Protein AF-A0A3N5QDT9-F1 (afdb_monomer_lite)

Radius of gyration: 32.4 Å; chains: 1; bounding box: 95×77×103 Å

pLDDT: mean 80.14, std 14.9, range [39.56, 98.56]

Secondary structure (DSSP, 8-state):
--------HHHHHHHHHHHHHHHHHHHHT-HHHHHHHHHHHHHHHHHHHHHHHHHHTSGGGHHHHHHHHHHHHHHS--PPPPTTEEEEEE-HHHHHHH-SSSPPHHHHHHHHHHHHHTTBSEEEE-S---S-TTHHHHHHHHHHHHS---S---TTHHHHHHHHHHHHHHHHHHHHHHHHHHHHHHHHS-EEEEEEEE--SS---PPPPHHHHTTPPP------HHHHTS-TTTSPPPPEEESEE-PPPHHHHTTSSEEEEEPPSS--TTS-EESEEEETTEEEEBHHHHHHHHHTT--GGG-EE-TTS-EEETTEEE---TT-EEBPPPP--BTTB-SSEEEEHHHHHHT-S-GGGTBTSEEEEEE-STTTSPPEE-TTS-EE-HHHHHHHHHHHHHHT-SBEE-THHHHHHHHHHHHHHHIIIIIGGGS-HHHHHHHHHHHHHHHHHHHHHHHHTTEE---S--

Foldseek 3Di:
DDDDDDPDPPVVVVVVVVVVVVVVVCCCPPPVNVVVCVVCVLVVVLVVLVVVLVVLQDPVVCVVLVVLLLVLLVPADADFFDLLEAEAAQAPVVCVPQHHPPDQLVLVLLLLVLLLVLAFLAEEEEDQQLDLPCPVLVVVVVVVVVPPPPPDDDDVCPVVVVVVVVSVVVSVVSVVSLLSNLQSQLVSLRYEYEKEFAADPDQDPDDDDPLQQQQFADAPPPPPPVLVPDDPSSRDDAAAEGSDISDHDPSNSVSHNYYAYQFYPPPPLSPFTAQWYDYPPGIGGHSLNGNLCSLVVNRSHNWYADCQAWIDTPPDTQADGNNRGWNFSDNCDDPNRGSHHYHHSVCSSVVVDDSVSRHSHHYYYYYDYCVGAPFHQDSNRDTGGSSSVSSRSNSCRVVVQTAHEGSVLVVVLVVLSVVVSCCSSPVLVVDDVVVSVVVVVVSQVVQSVVQSVSSNVRYGRSNSGD

Structure (mmCIF, N/CA/C/O backbone):
data_AF-A0A3N5QDT9-F1
#
_entry.id   AF-A0A3N5QDT9-F1
#
loop_
_atom_site.group_PDB
_atom_site.id
_atom_site.type_symbol
_atom_site.label_atom_id
_atom_site.label_alt_id
_atom_site.label_comp_id
_atom_site.label_asym_id
_atom_site.label_entity_id
_atom_site.label_seq_id
_atom_site.pdbx_PDB_ins_code
_atom_site.Cartn_x
_atom_site.Cartn_y
_atom_site.Cartn_z
_atom_site.occupancy
_atom_site.B_iso_or_equiv
_atom_site.auth_seq_id
_atom_site.auth_comp_id
_atom_site.auth_asym_id
_atom_site.auth_atom_id
_atom_site.pdbx_PDB_model_num
ATOM 1 N N . MET A 1 1 ? 68.430 57.224 -7.319 1.00 41.03 1 MET A N 1
ATOM 2 C CA . MET A 1 1 ? 67.497 56.110 -7.602 1.00 41.03 1 MET A CA 1
ATOM 3 C C . MET A 1 1 ? 67.404 55.931 -9.114 1.00 41.03 1 MET A C 1
ATOM 5 O O . MET A 1 1 ? 66.960 56.851 -9.783 1.00 41.03 1 MET A O 1
ATOM 9 N N . LYS A 1 2 ? 67.907 54.819 -9.665 1.00 39.56 2 LYS A N 1
ATOM 10 C CA . LYS A 1 2 ? 67.793 54.462 -11.095 1.00 39.56 2 LYS A CA 1
ATOM 11 C C . LYS A 1 2 ? 66.729 53.364 -11.239 1.00 39.56 2 LYS A C 1
ATOM 13 O O . LYS A 1 2 ? 66.784 52.434 -10.433 1.00 39.56 2 LYS A O 1
ATOM 18 N N . PRO A 1 3 ? 65.811 53.414 -12.220 1.00 49.09 3 PRO A N 1
ATOM 19 C CA . PRO A 1 3 ? 64.902 52.309 -12.462 1.00 49.09 3 PRO A CA 1
ATOM 20 C C . PRO A 1 3 ? 65.562 51.229 -13.329 1.00 49.09 3 PRO A C 1
ATOM 22 O O . PRO A 1 3 ? 66.359 51.494 -14.230 1.00 49.09 3 PRO A O 1
ATOM 25 N N . ILE A 1 4 ? 65.203 49.999 -12.981 1.00 50.56 4 ILE A N 1
ATOM 26 C CA . ILE A 1 4 ? 65.552 48.713 -13.579 1.00 50.56 4 ILE A CA 1
ATOM 27 C C . ILE A 1 4 ? 64.491 48.379 -14.646 1.00 50.56 4 ILE A C 1
ATOM 29 O O . ILE A 1 4 ? 63.339 48.777 -14.498 1.00 50.56 4 ILE A O 1
ATOM 33 N N . VAL A 1 5 ? 64.875 47.621 -15.680 1.00 50.50 5 VAL A N 1
ATOM 34 C CA . VAL A 1 5 ? 64.197 46.415 -16.225 1.00 50.50 5 VAL A CA 1
ATOM 35 C C . VAL A 1 5 ? 64.446 46.289 -17.734 1.00 50.50 5 VAL A C 1
ATOM 37 O O . VAL A 1 5 ? 64.038 47.107 -18.552 1.00 50.50 5 VAL A O 1
ATOM 40 N N . SER A 1 6 ? 65.126 45.199 -18.091 1.00 53.81 6 SER A N 1
ATOM 41 C CA . SER A 1 6 ? 65.454 44.782 -19.451 1.00 53.81 6 SER A CA 1
ATOM 42 C C . SER A 1 6 ? 64.278 44.099 -20.164 1.00 53.81 6 SER A C 1
ATOM 44 O O . SER A 1 6 ? 63.728 43.120 -19.660 1.00 53.81 6 SER A O 1
ATOM 46 N N . LEU A 1 7 ? 63.985 44.514 -21.398 1.00 52.25 7 LEU A N 1
ATOM 47 C CA . LEU A 1 7 ? 63.064 43.853 -22.336 1.00 52.25 7 LEU A CA 1
ATOM 48 C C . LEU A 1 7 ? 63.774 42.756 -23.163 1.00 52.25 7 LEU A C 1
ATOM 50 O O . LEU A 1 7 ? 63.849 42.835 -24.385 1.00 52.25 7 LEU A O 1
ATOM 54 N N . LYS A 1 8 ? 64.309 41.713 -22.512 1.00 57.44 8 LYS A N 1
ATOM 55 C CA . LYS A 1 8 ? 64.808 40.491 -23.189 1.00 57.44 8 LYS A CA 1
ATOM 56 C C . LYS A 1 8 ? 63.977 39.189 -23.043 1.00 57.44 8 LYS A C 1
ATOM 58 O O . LYS A 1 8 ? 64.272 38.269 -23.804 1.00 57.44 8 LYS A O 1
ATOM 63 N N . PRO A 1 9 ? 62.927 39.047 -22.201 1.00 53.78 9 PRO A N 1
ATOM 64 C CA . PRO A 1 9 ? 62.242 37.751 -22.067 1.00 53.78 9 PRO A CA 1
ATOM 65 C C . PRO A 1 9 ? 61.208 37.437 -23.173 1.00 53.78 9 PRO A C 1
ATOM 67 O O . PRO A 1 9 ? 60.949 36.266 -23.441 1.00 53.78 9 PRO A O 1
ATOM 70 N N . MET A 1 10 ? 60.646 38.431 -23.881 1.00 51.25 10 MET A N 1
ATOM 71 C CA . MET A 1 10 ? 59.562 38.176 -24.855 1.00 51.25 10 MET A CA 1
ATOM 72 C C . MET A 1 10 ? 60.004 37.475 -26.152 1.00 51.25 10 MET A C 1
ATOM 74 O O . MET A 1 10 ? 59.246 36.678 -26.702 1.00 51.25 10 MET A O 1
ATOM 78 N N . GLN A 1 11 ? 61.213 37.732 -26.663 1.00 56.31 11 GLN A N 1
ATOM 79 C CA . GLN A 1 11 ? 61.672 37.104 -27.914 1.00 56.31 11 GLN A CA 1
ATOM 80 C C . GLN A 1 11 ? 62.045 35.626 -27.733 1.00 56.31 11 GLN A C 1
ATOM 82 O O . GLN A 1 11 ? 61.845 34.827 -28.649 1.00 56.31 11 GLN A O 1
ATOM 87 N N . TYR A 1 12 ? 62.531 35.245 -26.547 1.00 54.47 12 TYR A N 1
ATOM 88 C CA . TYR A 1 12 ? 62.884 33.858 -26.243 1.00 54.47 12 TYR A CA 1
ATOM 89 C C . TYR A 1 12 ? 61.631 32.980 -26.112 1.00 54.47 12 TYR A C 1
ATOM 91 O O . TYR A 1 12 ? 61.570 31.914 -26.719 1.00 54.47 12 TYR A O 1
ATOM 99 N N . ILE A 1 13 ? 60.589 33.486 -25.437 1.00 55.81 13 ILE A N 1
ATOM 100 C CA . ILE A 1 13 ? 59.290 32.808 -25.270 1.00 55.81 13 ILE A CA 1
ATOM 101 C C . ILE A 1 13 ? 58.576 32.610 -26.619 1.00 55.81 13 ILE A C 1
ATOM 103 O O . ILE A 1 13 ? 57.996 31.557 -26.876 1.00 55.81 13 ILE A O 1
ATOM 107 N N . ARG A 1 14 ? 58.653 33.587 -27.533 1.00 55.41 14 ARG A N 1
ATOM 108 C CA . ARG A 1 14 ? 58.029 33.479 -28.865 1.00 55.41 14 ARG A CA 1
ATOM 109 C C . ARG A 1 14 ? 58.725 32.439 -29.751 1.00 55.41 14 ARG A C 1
ATOM 111 O O . ARG A 1 14 ? 58.061 31.716 -30.493 1.00 55.41 14 ARG A O 1
ATOM 118 N N . LYS A 1 15 ? 60.056 32.339 -29.653 1.00 60.47 15 LYS A N 1
ATOM 119 C CA . LYS A 1 15 ? 60.853 31.363 -30.406 1.00 60.47 15 LYS A CA 1
ATOM 120 C C . LYS A 1 15 ? 60.615 29.944 -29.886 1.00 60.47 15 LYS A C 1
ATOM 122 O O . LYS A 1 15 ? 60.356 29.062 -30.699 1.00 60.47 15 LYS A O 1
ATOM 127 N N . THR A 1 16 ? 60.589 29.738 -28.565 1.00 58.81 16 THR A N 1
ATOM 128 C CA . THR A 1 16 ? 60.272 28.430 -27.962 1.00 58.81 16 THR A CA 1
ATOM 129 C C . THR A 1 16 ? 58.838 27.985 -28.255 1.00 58.81 16 THR A C 1
ATOM 131 O O . THR A 1 16 ? 58.652 26.840 -28.655 1.00 58.81 16 THR A O 1
ATOM 134 N N . LEU A 1 17 ? 57.844 28.880 -28.192 1.00 54.03 17 LEU A N 1
ATOM 135 C CA . LEU A 1 17 ? 56.461 28.576 -28.599 1.00 54.03 17 LEU A CA 1
ATOM 136 C C . LEU A 1 17 ? 56.352 28.169 -30.080 1.00 54.03 17 LEU A C 1
ATOM 138 O O . LEU A 1 17 ? 55.598 27.254 -30.402 1.00 54.03 17 LEU A O 1
ATOM 142 N N . SER A 1 18 ? 57.132 28.782 -30.981 1.00 63.50 18 SER A N 1
ATOM 143 C CA . SER A 1 18 ? 57.142 28.404 -32.406 1.00 63.50 18 SER A CA 1
ATOM 144 C C . SER A 1 18 ? 57.817 27.049 -32.668 1.00 63.50 18 SER A C 1
ATOM 146 O O . SER A 1 18 ? 57.353 26.263 -33.499 1.00 63.50 18 SER A O 1
ATOM 148 N N . THR A 1 19 ? 58.878 26.725 -31.923 1.00 63.12 19 THR A N 1
ATOM 149 C CA . THR A 1 19 ? 59.580 25.439 -32.035 1.00 63.12 19 THR A CA 1
ATOM 150 C C . THR A 1 19 ? 58.737 24.305 -31.455 1.00 63.12 19 THR A C 1
ATOM 152 O O . THR A 1 19 ? 58.627 23.248 -32.070 1.00 63.12 19 THR A O 1
ATOM 155 N N . ILE A 1 20 ? 58.062 24.544 -30.327 1.00 58.88 20 ILE A N 1
ATOM 156 C CA . ILE A 1 20 ? 57.112 23.596 -29.732 1.00 58.88 20 ILE A CA 1
ATOM 157 C C . ILE A 1 20 ? 55.917 23.401 -30.675 1.00 58.88 20 ILE A C 1
ATOM 159 O O . ILE A 1 20 ? 55.584 22.268 -31.007 1.00 58.88 20 ILE A O 1
ATOM 163 N N . GLY A 1 21 ? 55.332 24.481 -31.203 1.00 60.94 21 GLY A N 1
ATOM 164 C CA . GLY A 1 21 ? 54.225 24.401 -32.160 1.00 60.94 21 GLY A CA 1
ATOM 165 C C . GLY A 1 21 ? 54.581 23.633 -33.438 1.00 60.94 21 GLY A C 1
ATOM 166 O O . GLY A 1 21 ? 53.824 22.767 -33.868 1.00 60.94 21 GLY A O 1
ATOM 167 N N . SER A 1 22 ? 55.758 23.880 -34.022 1.00 63.41 22 SER A N 1
ATOM 168 C CA . SER A 1 22 ? 56.209 23.170 -35.232 1.00 63.41 22 SER A CA 1
ATOM 169 C C . SER A 1 22 ? 56.563 21.700 -34.982 1.00 63.41 22 SER A C 1
ATOM 171 O O . SER A 1 22 ? 56.309 20.863 -35.851 1.00 63.41 22 SER A O 1
ATOM 173 N N . PHE A 1 23 ? 57.081 21.362 -33.797 1.00 68.06 23 PHE A N 1
ATOM 174 C CA . PHE A 1 23 ? 57.289 19.977 -33.376 1.00 68.06 23 PHE A CA 1
ATOM 175 C C . PHE A 1 23 ? 55.958 19.236 -33.225 1.00 68.06 23 PHE A C 1
ATOM 177 O O . PHE A 1 23 ? 55.805 18.151 -33.778 1.00 68.06 23 PHE A O 1
ATOM 184 N N . PHE A 1 24 ? 54.969 19.848 -32.569 1.00 58.03 24 PHE A N 1
ATOM 185 C CA . PHE A 1 24 ? 53.625 19.279 -32.440 1.00 58.03 24 PHE A CA 1
ATOM 186 C C . PHE A 1 24 ? 52.962 19.073 -33.805 1.00 58.03 24 PHE A C 1
ATOM 188 O O . PHE A 1 24 ? 52.454 17.989 -34.081 1.00 58.03 24 PHE A O 1
ATOM 195 N N . ILE A 1 25 ? 53.034 20.060 -34.700 1.00 64.38 25 ILE A N 1
ATOM 196 C CA . ILE A 1 25 ? 52.486 19.941 -36.058 1.00 64.38 25 ILE A CA 1
ATOM 197 C C . ILE A 1 25 ? 53.178 18.798 -36.818 1.00 64.38 25 ILE A C 1
ATOM 199 O O . ILE A 1 25 ? 52.497 17.943 -37.377 1.00 64.38 25 ILE A O 1
ATOM 203 N N . ARG A 1 26 ? 54.516 18.709 -36.792 1.00 64.56 26 ARG A N 1
ATOM 204 C CA . ARG A 1 26 ? 55.254 17.614 -37.454 1.00 64.56 26 ARG A CA 1
ATOM 205 C C . ARG A 1 26 ? 54.992 16.244 -36.831 1.00 64.56 26 ARG A C 1
ATOM 207 O O . ARG A 1 26 ? 54.966 15.259 -37.560 1.00 64.56 26 ARG A O 1
ATOM 214 N N . PHE A 1 27 ? 54.788 16.173 -35.519 1.00 68.19 27 PHE A N 1
ATOM 215 C CA . PHE A 1 27 ? 54.481 14.933 -34.813 1.00 68.19 27 PHE A CA 1
ATOM 216 C C . PHE A 1 27 ? 53.081 14.413 -35.174 1.00 68.19 27 PHE A C 1
ATOM 218 O O . PHE A 1 27 ? 52.937 13.248 -35.535 1.00 68.19 27 PHE A O 1
ATOM 225 N N . PHE A 1 28 ? 52.065 15.285 -35.178 1.00 60.19 28 PHE A N 1
ATOM 226 C CA . PHE A 1 28 ? 50.686 14.919 -35.527 1.00 60.19 28 PHE A CA 1
ATOM 227 C C . PHE A 1 28 ? 50.471 14.664 -37.030 1.00 60.19 28 PHE A C 1
ATOM 229 O O . PHE A 1 28 ? 49.589 13.886 -37.392 1.00 60.19 28 PHE A O 1
ATOM 236 N N . LEU A 1 29 ? 51.280 15.273 -37.906 1.00 69.06 29 LEU A N 1
ATOM 237 C CA . LEU A 1 29 ? 51.284 15.009 -39.354 1.00 69.06 29 LEU A CA 1
ATOM 238 C C . LEU A 1 29 ? 52.255 13.896 -39.780 1.00 69.06 29 LEU A C 1
ATOM 240 O O . LEU A 1 29 ? 52.342 13.600 -40.972 1.00 69.06 29 LEU A O 1
ATOM 244 N N . ASN A 1 30 ? 52.970 13.258 -38.845 1.00 76.94 30 ASN A N 1
ATOM 245 C CA . ASN A 1 30 ? 53.847 12.140 -39.176 1.00 76.94 30 ASN A CA 1
ATOM 246 C C . ASN A 1 30 ? 52.999 10.969 -39.731 1.00 76.94 30 ASN A C 1
ATOM 248 O O . ASN A 1 30 ? 52.078 10.506 -39.049 1.00 76.94 30 ASN A O 1
ATOM 252 N N . PRO A 1 31 ? 53.277 10.467 -40.950 1.00 74.56 31 PRO A N 1
ATOM 253 C CA . PRO A 1 31 ? 52.509 9.384 -41.563 1.00 74.56 31 PRO A CA 1
ATOM 254 C C . PRO A 1 31 ? 52.502 8.094 -40.731 1.00 74.56 31 PRO A C 1
ATOM 256 O O . PRO A 1 31 ? 51.496 7.381 -40.742 1.00 74.56 31 PRO A O 1
ATOM 259 N N . ASP A 1 32 ? 53.557 7.817 -39.961 1.00 78.12 32 ASP A N 1
ATOM 260 C CA . ASP A 1 32 ? 53.597 6.661 -39.059 1.00 78.12 32 ASP A CA 1
ATOM 261 C C . ASP A 1 32 ? 52.727 6.874 -37.819 1.00 78.12 32 ASP A C 1
ATOM 263 O O . ASP A 1 32 ? 51.995 5.965 -37.422 1.00 78.12 32 ASP A O 1
ATOM 267 N N . PHE A 1 33 ? 52.703 8.094 -37.270 1.00 74.50 33 PHE A N 1
ATOM 268 C CA . PHE A 1 33 ? 51.772 8.459 -36.201 1.00 74.50 33 PHE A CA 1
ATOM 269 C C . PHE A 1 33 ? 50.322 8.353 -36.681 1.00 74.50 33 PHE A C 1
ATOM 271 O O . PHE A 1 33 ? 49.516 7.712 -36.021 1.00 74.50 33 PHE A O 1
ATOM 278 N N . LEU A 1 34 ? 49.986 8.879 -37.863 1.00 71.56 34 LEU A N 1
ATOM 279 C CA . LEU A 1 34 ? 48.641 8.767 -38.444 1.00 71.56 34 LEU A CA 1
ATOM 280 C C . LEU A 1 34 ? 48.245 7.311 -38.739 1.00 71.56 34 LEU A C 1
ATOM 282 O O . LEU A 1 34 ? 47.077 6.947 -38.584 1.00 71.56 34 LEU A O 1
ATOM 286 N N . ARG A 1 35 ? 49.197 6.461 -39.144 1.00 75.12 35 ARG A N 1
ATOM 287 C CA . ARG A 1 35 ? 48.974 5.026 -39.381 1.00 75.12 35 ARG A CA 1
ATOM 288 C C . ARG A 1 35 ? 48.728 4.267 -38.073 1.00 75.12 35 ARG A C 1
ATOM 290 O O . ARG A 1 35 ? 47.806 3.453 -38.023 1.00 75.12 35 ARG A O 1
ATOM 297 N N . ILE A 1 36 ? 49.505 4.541 -37.025 1.00 75.00 36 ILE A N 1
ATOM 298 C CA . ILE A 1 36 ? 49.312 3.968 -35.683 1.00 75.00 36 ILE A CA 1
ATOM 299 C C . ILE A 1 36 ? 48.012 4.498 -35.071 1.00 75.00 36 ILE A C 1
ATOM 301 O O . ILE A 1 36 ? 47.190 3.715 -34.607 1.00 75.00 36 ILE A O 1
ATOM 305 N N . PHE A 1 37 ? 47.759 5.802 -35.160 1.00 69.50 37 PHE A N 1
ATOM 306 C CA . PHE A 1 37 ? 46.548 6.443 -34.659 1.00 69.50 37 PHE A CA 1
ATOM 307 C C . PHE A 1 37 ? 45.294 5.863 -35.316 1.00 69.50 37 PHE A C 1
ATOM 309 O O . PHE A 1 37 ? 44.371 5.486 -34.609 1.00 69.50 37 PHE A O 1
ATOM 316 N N . LYS A 1 38 ? 45.273 5.655 -36.642 1.00 70.94 38 LYS A N 1
ATOM 317 C CA . LYS A 1 38 ? 44.157 4.964 -37.322 1.00 70.94 38 LYS A CA 1
ATOM 318 C C . LYS A 1 38 ? 43.954 3.516 -36.856 1.00 70.94 38 LYS A C 1
ATOM 320 O O . LYS A 1 38 ? 42.822 3.044 -36.883 1.00 70.94 38 LYS A O 1
ATOM 325 N N . LYS A 1 39 ? 45.013 2.819 -36.425 1.00 74.81 39 LYS A N 1
ATOM 326 C CA . LYS A 1 39 ? 44.917 1.468 -35.843 1.00 74.81 39 LYS A CA 1
ATOM 327 C C . LYS A 1 39 ? 44.429 1.480 -34.389 1.00 74.81 39 LYS A C 1
ATOM 329 O O . LYS A 1 39 ? 43.734 0.552 -33.999 1.00 74.81 39 LYS A O 1
ATOM 334 N N . VAL A 1 40 ? 44.773 2.506 -33.606 1.00 74.75 40 VAL A N 1
ATOM 335 C CA . VAL A 1 40 ? 44.460 2.616 -32.164 1.00 74.75 40 VAL A CA 1
ATOM 336 C C . VAL A 1 40 ? 43.115 3.309 -31.900 1.00 74.75 40 VAL A C 1
ATOM 338 O O . VAL A 1 40 ? 42.421 2.965 -30.948 1.00 74.75 40 VAL A O 1
ATOM 341 N N . LEU A 1 41 ? 42.691 4.231 -32.767 1.00 74.75 41 LEU A N 1
ATOM 342 C CA . LEU A 1 41 ? 41.428 4.971 -32.671 1.00 74.75 41 LEU A CA 1
ATOM 343 C C . LEU A 1 41 ? 40.176 4.088 -32.468 1.00 74.75 41 LEU A C 1
ATOM 345 O O . LEU A 1 41 ? 39.371 4.437 -31.605 1.00 74.75 41 LEU A O 1
ATOM 349 N N . PRO A 1 42 ? 39.986 2.949 -33.170 1.00 72.81 42 PRO A N 1
ATOM 350 C CA . PRO A 1 42 ? 38.845 2.070 -32.901 1.00 72.81 42 PRO A CA 1
ATOM 351 C C . PRO A 1 42 ? 38.900 1.413 -31.513 1.00 72.81 42 PRO A C 1
ATOM 353 O O . PRO A 1 42 ? 37.852 1.218 -30.908 1.00 72.81 42 PRO A O 1
ATOM 356 N N . TRP A 1 43 ? 40.090 1.138 -30.966 1.00 75.31 43 TRP A N 1
ATOM 357 C CA . TRP A 1 43 ? 40.245 0.602 -29.606 1.00 75.31 43 TRP A CA 1
ATOM 358 C C . TRP A 1 43 ? 39.948 1.649 -28.531 1.00 75.31 43 TRP A C 1
ATOM 360 O O . TRP A 1 43 ? 39.339 1.326 -27.516 1.00 75.31 43 TRP A O 1
ATOM 370 N N . ILE A 1 44 ? 40.309 2.913 -28.772 1.00 73.06 44 ILE A N 1
ATOM 371 C CA . ILE A 1 44 ? 39.908 4.034 -27.908 1.00 73.06 44 ILE A CA 1
ATOM 372 C C . ILE A 1 44 ? 38.384 4.207 -27.957 1.00 73.06 44 ILE A C 1
ATOM 374 O O . ILE A 1 44 ? 37.752 4.336 -26.914 1.00 73.06 44 ILE A O 1
ATOM 378 N N . GLY A 1 45 ? 37.782 4.147 -29.150 1.00 70.94 45 GLY A N 1
ATOM 379 C CA . GLY A 1 45 ? 36.326 4.177 -29.313 1.00 70.94 45 GLY A CA 1
ATOM 380 C C . GLY A 1 45 ? 35.630 3.026 -28.584 1.00 70.94 45 GLY A C 1
ATOM 381 O O . GLY A 1 45 ? 34.647 3.256 -27.886 1.00 70.94 45 GLY A O 1
ATOM 382 N N . PHE A 1 46 ? 36.179 1.811 -28.673 1.00 74.62 46 PHE A N 1
ATOM 383 C CA . PHE A 1 46 ? 35.710 0.650 -27.917 1.00 74.62 46 PHE A CA 1
ATOM 384 C C . PHE A 1 46 ? 35.798 0.883 -26.408 1.00 74.62 46 PHE A C 1
ATOM 386 O O . PHE A 1 46 ? 34.809 0.684 -25.715 1.00 74.62 46 PHE A O 1
ATOM 393 N N . ALA A 1 47 ? 36.940 1.351 -25.899 1.00 72.94 47 ALA A N 1
ATOM 394 C CA . ALA A 1 47 ? 37.116 1.615 -24.473 1.00 72.94 47 ALA A CA 1
ATOM 395 C C . ALA A 1 47 ? 36.130 2.679 -23.964 1.00 72.94 47 ALA A C 1
ATOM 397 O O . ALA A 1 47 ? 35.532 2.502 -22.907 1.00 72.94 47 ALA A O 1
ATOM 398 N N . VAL A 1 48 ? 35.896 3.747 -24.733 1.00 74.62 48 VAL A N 1
ATOM 399 C CA . VAL A 1 48 ? 34.918 4.792 -24.386 1.00 74.62 48 VAL A CA 1
ATOM 400 C C . VAL A 1 48 ? 33.486 4.255 -24.418 1.00 74.62 48 VAL A C 1
ATOM 402 O O . VAL A 1 48 ? 32.731 4.512 -23.485 1.00 74.62 48 VAL A O 1
ATOM 405 N N . LEU A 1 49 ? 33.110 3.482 -25.442 1.00 74.38 49 LEU A N 1
ATOM 406 C CA . LEU A 1 49 ? 31.789 2.846 -25.522 1.00 74.38 49 LEU A CA 1
ATOM 407 C C . LEU A 1 49 ? 31.580 1.819 -24.410 1.00 74.38 49 LEU A C 1
ATOM 409 O O . LEU A 1 49 ? 30.480 1.715 -23.884 1.00 74.38 49 LEU A O 1
ATOM 413 N N . PHE A 1 50 ? 32.625 1.092 -24.027 1.00 72.94 50 PHE A N 1
ATOM 414 C CA . PHE A 1 50 ? 32.589 0.123 -22.940 1.00 72.94 50 PHE A CA 1
ATOM 415 C C . PHE A 1 50 ? 32.451 0.808 -21.576 1.00 72.94 50 PHE A C 1
ATOM 417 O O . PHE A 1 50 ? 31.638 0.392 -20.757 1.00 72.94 50 PHE A O 1
ATOM 424 N N . VAL A 1 51 ? 33.167 1.913 -21.352 1.00 74.94 51 VAL A N 1
ATOM 425 C CA . VAL A 1 51 ? 32.973 2.753 -20.161 1.00 74.94 51 VAL A CA 1
ATOM 426 C C . VAL A 1 51 ? 31.566 3.350 -20.150 1.00 74.94 51 VAL A C 1
ATOM 428 O O . VAL A 1 51 ? 30.906 3.299 -19.121 1.00 74.94 51 VAL A O 1
ATOM 431 N N . PHE A 1 52 ? 31.065 3.857 -21.280 1.00 69.06 52 PHE A N 1
ATOM 432 C CA . PHE A 1 52 ? 29.695 4.370 -21.375 1.00 69.06 52 PHE A CA 1
ATOM 433 C C . PHE A 1 52 ? 28.653 3.272 -21.137 1.00 69.06 52 PHE A C 1
ATOM 435 O O . PHE A 1 52 ? 27.671 3.515 -20.450 1.00 69.06 52 PHE A O 1
ATOM 442 N N . PHE A 1 53 ? 28.893 2.057 -21.632 1.00 71.06 53 PHE A N 1
ATOM 443 C CA . PHE A 1 53 ? 28.070 0.882 -21.359 1.00 71.06 53 PHE A CA 1
ATOM 444 C C . PHE A 1 53 ? 28.031 0.584 -19.860 1.00 71.06 53 PHE A C 1
ATOM 446 O O . PHE A 1 53 ? 26.946 0.487 -19.309 1.00 71.06 53 PHE A O 1
ATOM 453 N N . ILE A 1 54 ? 29.179 0.551 -19.172 1.00 69.56 54 ILE A N 1
ATOM 454 C CA . ILE A 1 54 ? 29.242 0.380 -17.708 1.00 69.56 54 ILE A CA 1
ATOM 455 C C . ILE A 1 54 ? 28.515 1.520 -16.978 1.00 69.56 54 ILE A C 1
ATOM 457 O O . ILE A 1 54 ? 27.797 1.282 -16.008 1.00 69.56 54 ILE A O 1
ATOM 461 N N . LEU A 1 55 ? 28.685 2.761 -17.441 1.00 68.44 55 LEU A N 1
ATOM 462 C CA . LEU A 1 55 ? 28.014 3.929 -16.873 1.00 68.44 55 LEU A CA 1
ATOM 463 C C . LEU A 1 55 ? 26.503 3.926 -17.138 1.00 68.44 55 LEU A C 1
ATOM 465 O O . LEU A 1 55 ? 25.773 4.509 -16.344 1.00 68.44 55 LEU A O 1
ATOM 469 N N . ALA A 1 56 ? 26.028 3.278 -18.203 1.00 63.53 56 ALA A N 1
ATOM 470 C CA . ALA A 1 56 ? 24.608 3.160 -18.520 1.00 63.53 56 ALA A CA 1
ATOM 471 C C . ALA A 1 56 ? 23.851 2.311 -17.483 1.00 63.53 56 ALA A C 1
ATOM 473 O O . ALA A 1 56 ? 22.704 2.618 -17.196 1.00 63.53 56 ALA A O 1
ATOM 474 N N . PHE A 1 57 ? 24.513 1.340 -16.839 1.00 62.59 57 PHE A N 1
ATOM 475 C CA . PHE A 1 57 ? 23.955 0.576 -15.705 1.00 62.59 57 PHE A CA 1
ATOM 476 C C . PHE A 1 57 ? 23.911 1.368 -14.387 1.00 62.59 57 PHE A C 1
ATOM 478 O O . PHE A 1 57 ? 23.528 0.838 -13.344 1.00 62.59 57 PHE A O 1
ATOM 485 N N . GLN A 1 58 ? 24.350 2.628 -14.380 1.00 68.31 58 GLN A N 1
ATOM 486 C CA . GLN A 1 58 ? 24.274 3.466 -13.189 1.00 68.31 58 GLN A CA 1
ATOM 487 C C . GLN A 1 58 ? 22.884 4.111 -13.082 1.00 68.31 58 GLN A C 1
ATOM 489 O O . GLN A 1 58 ? 22.309 4.578 -14.065 1.00 68.31 58 GLN A O 1
ATOM 494 N N . LYS A 1 59 ? 22.398 4.252 -11.840 1.00 62.88 59 LYS A N 1
ATOM 495 C CA . LYS A 1 59 ? 21.121 4.902 -11.473 1.00 62.88 59 LYS A CA 1
ATOM 496 C C . LYS A 1 59 ? 20.739 6.178 -12.259 1.00 62.88 59 LYS A C 1
ATOM 498 O O . LYS A 1 59 ? 19.554 6.322 -12.551 1.00 62.88 59 LYS A O 1
ATOM 503 N N . PRO A 1 60 ? 21.648 7.108 -12.632 1.00 63.38 60 PRO A N 1
ATOM 504 C CA . PRO A 1 60 ? 21.293 8.299 -13.409 1.00 63.38 60 PRO A CA 1
ATOM 505 C C . PRO A 1 60 ? 20.751 8.061 -14.823 1.00 63.38 60 PRO A C 1
ATOM 507 O O . PRO A 1 60 ? 20.428 9.052 -15.461 1.00 63.38 60 PRO A O 1
ATOM 510 N N . TRP A 1 61 ? 20.634 6.835 -15.339 1.00 66.56 61 TRP A N 1
ATOM 511 C CA . TRP A 1 61 ? 19.948 6.574 -16.619 1.00 66.56 61 TRP A CA 1
ATOM 512 C C . TRP A 1 61 ? 18.509 6.069 -16.451 1.00 66.56 61 TRP A C 1
ATOM 514 O O . TRP A 1 61 ? 17.700 6.222 -17.364 1.00 66.56 61 TRP A O 1
ATOM 524 N N . GLN A 1 62 ? 18.139 5.606 -15.250 1.00 69.31 62 GLN A N 1
ATOM 525 C CA . GLN A 1 62 ? 16.792 5.103 -14.935 1.00 69.31 62 GLN A CA 1
ATOM 526 C C . GLN A 1 62 ? 15.687 6.156 -15.105 1.00 69.31 62 GLN A C 1
ATOM 528 O O . GLN A 1 62 ? 14.521 5.817 -15.266 1.00 69.31 62 GLN A O 1
ATOM 533 N N . TRP A 1 63 ? 16.017 7.451 -15.117 1.00 74.69 63 TRP A N 1
ATOM 534 C CA . TRP A 1 63 ? 15.012 8.487 -15.374 1.00 74.69 63 TRP A CA 1
ATOM 535 C C . TRP A 1 63 ? 14.410 8.403 -16.782 1.00 74.69 63 TRP A C 1
ATOM 537 O O . TRP A 1 63 ? 13.275 8.839 -16.961 1.00 74.69 63 TRP A O 1
ATOM 547 N N . ILE A 1 64 ? 15.135 7.859 -17.769 1.00 77.94 64 ILE A N 1
ATOM 548 C CA . ILE A 1 64 ? 14.610 7.677 -19.131 1.00 77.94 64 ILE A CA 1
ATOM 549 C C . ILE A 1 64 ? 13.512 6.612 -19.114 1.00 77.94 64 ILE A C 1
ATOM 551 O O . ILE A 1 64 ? 12.432 6.844 -19.653 1.00 77.94 64 ILE A O 1
ATOM 555 N N . GLU A 1 65 ? 13.747 5.510 -18.402 1.00 79.19 65 GLU A N 1
ATOM 556 C CA . GLU A 1 65 ? 12.746 4.467 -18.145 1.00 79.19 65 GLU A CA 1
ATOM 557 C C . GLU A 1 65 ? 11.530 5.018 -17.412 1.00 79.19 65 GLU A C 1
ATOM 559 O O . GLU A 1 65 ? 10.386 4.762 -17.779 1.00 79.19 65 GLU A O 1
ATOM 564 N N . TYR A 1 66 ? 11.755 5.876 -16.417 1.00 77.19 66 TYR A N 1
ATOM 565 C CA . TYR A 1 66 ? 10.661 6.532 -15.705 1.00 77.19 66 TYR A CA 1
ATOM 566 C C . TYR A 1 66 ? 9.834 7.442 -16.613 1.00 77.19 66 TYR A C 1
ATOM 568 O O . TYR A 1 66 ? 8.618 7.528 -16.440 1.00 77.19 66 TYR A O 1
ATOM 576 N N . LYS A 1 67 ? 10.454 8.086 -17.609 1.00 80.81 67 LYS A N 1
ATOM 577 C CA . LYS A 1 67 ? 9.729 8.850 -18.633 1.00 80.81 67 LYS A CA 1
ATOM 578 C C . LYS A 1 67 ? 8.962 7.949 -19.599 1.00 80.81 67 LYS A C 1
ATOM 580 O O . LYS A 1 67 ? 7.842 8.313 -19.963 1.00 80.81 67 LYS A O 1
ATOM 585 N N . GLY A 1 68 ? 9.508 6.787 -19.958 1.00 81.19 68 GLY A N 1
ATOM 586 C CA . GLY A 1 68 ? 8.796 5.738 -20.697 1.00 81.19 68 GLY A CA 1
ATOM 587 C C . GLY A 1 68 ? 7.549 5.265 -19.947 1.00 81.19 68 GLY A C 1
ATOM 588 O O . GLY A 1 68 ? 6.438 5.335 -20.476 1.00 81.19 68 GLY A O 1
ATOM 589 N N . TYR A 1 69 ? 7.701 4.924 -18.667 1.00 80.94 69 TYR A N 1
ATOM 590 C CA . TYR A 1 69 ? 6.606 4.543 -17.773 1.00 80.94 69 TYR A CA 1
ATOM 591 C C . TYR A 1 69 ? 5.554 5.650 -17.601 1.00 80.94 69 TYR A C 1
ATOM 593 O O . TYR A 1 69 ? 4.356 5.393 -17.720 1.00 80.94 69 TYR A O 1
ATOM 601 N N . GLU A 1 70 ? 5.978 6.900 -17.375 1.00 83.50 70 GLU A N 1
ATOM 602 C CA . GLU A 1 70 ? 5.088 8.069 -17.282 1.00 83.50 70 GLU A CA 1
ATOM 603 C C . GLU A 1 70 ? 4.246 8.233 -18.554 1.00 83.50 70 GLU A C 1
ATOM 605 O O . GLU A 1 70 ? 3.037 8.473 -18.486 1.00 83.50 70 GLU A O 1
ATOM 610 N N . LEU A 1 71 ? 4.872 8.077 -19.723 1.00 84.62 71 LEU A N 1
ATOM 611 C CA . LEU A 1 71 ? 4.183 8.133 -21.004 1.00 84.62 71 LEU A CA 1
ATOM 612 C C . LEU A 1 71 ? 3.229 6.947 -21.181 1.00 84.62 71 LEU A C 1
ATOM 614 O O . LEU A 1 71 ? 2.082 7.148 -21.579 1.00 84.62 71 LEU A O 1
ATOM 618 N N . GLY A 1 72 ? 3.663 5.736 -20.830 1.00 82.75 72 GLY A N 1
ATOM 619 C CA . GLY A 1 72 ? 2.832 4.535 -20.834 1.00 82.75 72 GLY A CA 1
ATOM 620 C C . GLY A 1 72 ? 1.586 4.706 -19.968 1.00 82.75 72 GLY A C 1
ATOM 621 O O . GLY A 1 72 ? 0.484 4.398 -20.416 1.00 82.75 72 GLY A O 1
ATOM 622 N N . LEU A 1 73 ? 1.722 5.280 -18.771 1.00 83.56 73 LEU A N 1
ATOM 623 C CA . LEU A 1 73 ? 0.606 5.621 -17.886 1.00 83.56 73 LEU A CA 1
ATOM 624 C C . LEU A 1 73 ? -0.354 6.650 -18.499 1.00 83.56 73 LEU A C 1
ATOM 626 O O . LEU A 1 73 ? -1.563 6.525 -18.320 1.00 83.56 73 LEU A O 1
ATOM 630 N N . ARG A 1 74 ? 0.164 7.666 -19.200 1.00 83.25 74 ARG A N 1
ATOM 631 C CA . ARG A 1 74 ? -0.656 8.704 -19.854 1.00 83.25 74 ARG A CA 1
ATOM 632 C C . ARG A 1 74 ? -1.418 8.183 -21.070 1.00 83.25 74 ARG A C 1
ATOM 634 O O . ARG A 1 74 ? -2.541 8.617 -21.301 1.00 83.25 74 ARG A O 1
ATOM 641 N N . LEU A 1 75 ? -0.797 7.295 -21.843 1.00 84.81 75 LEU A N 1
ATOM 642 C CA . LEU A 1 75 ? -1.374 6.722 -23.063 1.00 84.81 75 LEU A CA 1
ATOM 643 C C . LEU A 1 75 ? -2.228 5.479 -22.793 1.00 84.81 75 LEU A C 1
ATOM 645 O O . LEU A 1 75 ? -2.998 5.061 -23.656 1.00 84.81 75 LEU A O 1
ATOM 649 N N . SER A 1 76 ? -2.091 4.877 -21.612 1.00 79.75 76 SER A N 1
ATOM 650 C CA . SER A 1 76 ? -2.874 3.711 -21.222 1.00 79.75 76 SER A CA 1
ATOM 651 C C . SER A 1 76 ? -4.373 4.018 -21.146 1.00 79.75 76 SER A C 1
ATOM 653 O O . SER A 1 76 ? -4.758 5.131 -20.773 1.00 79.75 76 SER A O 1
ATOM 655 N N . PRO A 1 77 ? -5.233 3.017 -21.420 1.00 76.62 77 PRO A N 1
ATOM 656 C CA . PRO A 1 77 ? -6.666 3.145 -21.217 1.00 76.62 77 PRO A CA 1
ATOM 657 C C . PRO A 1 77 ? -7.012 3.574 -19.794 1.00 76.62 77 PRO A C 1
ATOM 659 O O . PRO A 1 77 ? -6.330 3.243 -18.822 1.00 76.62 77 PRO A O 1
ATOM 662 N N . VAL A 1 78 ? -8.113 4.307 -19.691 1.00 74.38 78 VAL A N 1
ATOM 663 C CA . VAL A 1 78 ? -8.688 4.729 -18.420 1.00 74.38 78 VAL A CA 1
ATOM 664 C C . VAL A 1 78 ? -9.455 3.557 -17.843 1.00 74.38 78 VAL A C 1
ATOM 666 O O . VAL A 1 78 ? -10.461 3.143 -18.416 1.00 74.38 78 VAL A O 1
ATOM 669 N N . TYR A 1 79 ? -8.998 3.042 -16.713 1.00 79.38 79 TYR A N 1
ATOM 670 C CA . TYR A 1 79 ? -9.724 2.009 -15.990 1.00 79.38 79 TYR A CA 1
ATOM 671 C C . TYR A 1 79 ? -10.568 2.646 -14.894 1.00 79.38 79 TYR A C 1
ATOM 673 O O . TYR A 1 79 ? -10.131 3.581 -14.216 1.00 79.38 79 TYR A O 1
ATOM 681 N N . ALA A 1 80 ? -11.794 2.152 -14.738 1.00 88.06 80 ALA A N 1
ATOM 682 C CA . ALA A 1 80 ? -12.614 2.506 -13.594 1.00 88.06 80 ALA A CA 1
ATOM 683 C C . ALA A 1 80 ? -12.067 1.771 -12.359 1.00 88.06 80 ALA A C 1
ATOM 685 O O . ALA A 1 80 ? -11.834 0.560 -12.436 1.00 88.06 80 ALA A O 1
ATOM 686 N N . PRO A 1 81 ? -11.867 2.462 -11.227 1.00 92.25 81 PRO A N 1
ATOM 687 C CA . PRO A 1 81 ? -11.460 1.791 -10.007 1.00 92.25 81 PRO A CA 1
ATOM 688 C C . PRO A 1 81 ? -12.544 0.827 -9.526 1.00 92.25 81 PRO A C 1
ATOM 690 O O . PRO A 1 81 ? -13.727 0.951 -9.857 1.00 92.25 81 PRO A O 1
ATOM 693 N N . ASN A 1 82 ? -12.135 -0.140 -8.713 1.00 93.62 82 ASN A N 1
ATOM 694 C CA . ASN A 1 82 ? -13.029 -1.138 -8.158 1.00 93.62 82 ASN A CA 1
ATOM 695 C C . ASN A 1 82 ? -14.117 -0.478 -7.287 1.00 93.62 82 ASN A C 1
ATOM 697 O O . ASN A 1 82 ? -13.832 0.274 -6.352 1.00 93.62 82 ASN A O 1
ATOM 701 N N . ASN A 1 83 ? -15.384 -0.770 -7.590 1.00 93.38 83 ASN A N 1
ATOM 702 C CA . ASN A 1 83 ? -16.542 -0.165 -6.926 1.00 93.38 83 ASN A CA 1
ATOM 703 C C . ASN A 1 83 ? -16.812 -0.720 -5.512 1.00 93.38 83 ASN A C 1
ATOM 705 O O . ASN A 1 83 ? -17.639 -0.156 -4.783 1.00 93.38 83 ASN A O 1
ATOM 709 N N . SER A 1 84 ? -16.098 -1.775 -5.108 1.00 95.31 84 SER A N 1
ATOM 710 C CA . SER A 1 84 ? -16.112 -2.329 -3.753 1.00 95.31 84 SER A CA 1
ATOM 711 C C . SER A 1 84 ? -15.252 -1.539 -2.765 1.00 95.31 84 SER A C 1
ATOM 713 O O . SER A 1 84 ? -15.071 -1.991 -1.639 1.00 95.31 84 SER A O 1
ATOM 715 N N . ILE A 1 85 ? -14.730 -0.369 -3.144 1.00 96.75 85 ILE A N 1
ATOM 716 C CA . ILE A 1 85 ? -13.925 0.493 -2.272 1.00 96.75 85 ILE A CA 1
ATOM 717 C C . ILE A 1 85 ? -14.711 1.768 -1.945 1.00 96.75 85 ILE A C 1
ATOM 719 O O . ILE A 1 85 ? -15.230 2.448 -2.833 1.00 96.75 85 ILE A O 1
ATOM 723 N N . ALA A 1 86 ? -14.794 2.104 -0.659 1.00 96.62 86 ALA A N 1
ATOM 724 C CA . ALA A 1 86 ? -15.319 3.376 -0.172 1.00 96.62 86 ALA A CA 1
ATOM 725 C C . ALA A 1 86 ? -14.271 4.053 0.711 1.00 96.62 86 ALA A C 1
ATOM 727 O O . ALA A 1 86 ? -13.617 3.395 1.517 1.00 96.62 86 ALA A O 1
ATOM 728 N N . VAL A 1 87 ? -14.117 5.368 0.570 1.00 97.56 87 VAL A N 1
ATOM 729 C CA . VAL A 1 87 ? -13.120 6.134 1.323 1.00 97.56 87 VAL A CA 1
ATOM 730 C C . VAL A 1 87 ? -13.836 7.086 2.267 1.00 97.56 87 VAL A C 1
ATOM 732 O O . VAL A 1 87 ? -14.650 7.894 1.832 1.00 97.56 87 VAL A O 1
ATOM 735 N N . ILE A 1 88 ? -13.520 6.998 3.554 1.00 98.06 88 ILE A N 1
ATOM 736 C CA . ILE A 1 88 ? -13.935 7.926 4.599 1.00 98.06 88 ILE A CA 1
ATOM 737 C C . ILE A 1 88 ? -12.742 8.825 4.930 1.00 98.06 88 ILE A C 1
ATOM 739 O O . ILE A 1 88 ? -11.761 8.404 5.544 1.00 98.06 88 ILE A O 1
ATOM 743 N N . ALA A 1 89 ? -12.831 10.071 4.491 1.00 97.06 89 ALA A N 1
ATOM 744 C CA . ALA A 1 89 ? -11.774 11.058 4.570 1.00 97.06 89 ALA A CA 1
ATOM 745 C C . ALA A 1 89 ? -11.848 11.876 5.862 1.00 97.06 89 ALA A C 1
ATOM 747 O O . ALA A 1 89 ? -12.861 12.520 6.141 1.00 97.06 89 ALA A O 1
ATOM 748 N N . ILE A 1 90 ? -10.744 11.923 6.607 1.00 96.75 90 ILE A N 1
ATOM 749 C CA . ILE A 1 90 ? -10.497 12.976 7.597 1.00 96.75 90 ILE A CA 1
ATOM 750 C C . ILE A 1 90 ? -10.057 14.217 6.807 1.00 96.75 90 ILE A C 1
ATOM 752 O O . ILE A 1 90 ? -8.878 14.408 6.482 1.00 96.75 90 ILE A O 1
ATOM 756 N N . ASP A 1 91 ? -11.062 14.996 6.418 1.00 95.69 91 ASP A N 1
ATOM 757 C CA . ASP A 1 91 ? -10.979 16.179 5.566 1.00 95.69 91 ASP A CA 1
ATOM 758 C C . ASP A 1 91 ? -11.151 17.482 6.364 1.00 95.69 91 ASP A C 1
ATOM 760 O O . ASP A 1 91 ? -11.408 17.476 7.569 1.00 95.69 91 ASP A O 1
ATOM 764 N N . GLU A 1 92 ? -11.029 18.624 5.681 1.00 95.94 92 GLU A N 1
ATOM 765 C CA . GLU A 1 92 ? -11.193 19.950 6.294 1.00 95.94 92 GLU A CA 1
ATOM 766 C C . GLU A 1 92 ? -12.556 20.100 6.987 1.00 95.94 92 GLU A C 1
ATOM 768 O O . GLU A 1 92 ? -12.649 20.620 8.099 1.00 95.94 92 GLU A O 1
ATOM 773 N N . LYS A 1 93 ? -13.619 19.584 6.357 1.00 96.75 93 LYS A N 1
ATOM 774 C CA . LYS A 1 93 ? -14.976 19.597 6.911 1.00 96.75 93 LYS A CA 1
ATOM 775 C C . LYS A 1 93 ? -15.047 18.850 8.241 1.00 96.75 93 LYS A C 1
ATOM 777 O O . LYS A 1 93 ? -15.646 19.353 9.191 1.00 96.75 93 LYS A O 1
ATOM 782 N N . SER A 1 94 ? -14.421 17.680 8.323 1.00 97.12 94 SER A N 1
ATOM 783 C CA . SER A 1 94 ? -14.387 16.888 9.549 1.00 97.12 94 SER A CA 1
ATOM 784 C C . SER A 1 94 ? -13.585 17.576 10.644 1.00 97.12 94 SER A C 1
ATOM 786 O O . SER A 1 94 ? -14.043 17.633 11.782 1.00 97.12 94 SER A O 1
ATOM 788 N N . LEU A 1 95 ? -12.439 18.170 10.304 1.00 95.44 95 LEU A N 1
ATOM 789 C CA . LEU A 1 95 ? -11.634 18.941 11.257 1.00 95.44 95 LEU A CA 1
ATOM 790 C C . LEU A 1 95 ? -12.381 20.172 11.784 1.00 95.44 95 LEU A C 1
ATOM 792 O O . LEU A 1 95 ? -12.283 20.502 12.963 1.00 95.44 95 LEU A O 1
ATOM 796 N N . LYS A 1 96 ? -13.182 20.820 10.936 1.00 96.12 96 LYS A N 1
ATOM 797 C CA . LYS A 1 96 ? -14.006 21.969 11.325 1.00 96.12 96 LYS A CA 1
ATOM 798 C C . LYS A 1 96 ? -15.177 21.586 12.237 1.00 96.12 96 LYS A C 1
ATOM 800 O O . LYS A 1 96 ? -15.482 22.333 13.161 1.00 96.12 96 LYS A O 1
ATOM 805 N N . ASN A 1 97 ? -15.839 20.458 11.970 1.00 96.19 97 ASN A N 1
ATOM 806 C CA . ASN A 1 97 ? -17.066 20.063 12.674 1.00 96.19 97 ASN A CA 1
ATOM 807 C C . ASN A 1 97 ? -16.806 19.233 13.941 1.00 96.19 97 ASN A C 1
ATOM 809 O O . ASN A 1 97 ? -17.560 19.352 14.904 1.00 96.19 97 ASN A O 1
ATOM 813 N N . ILE A 1 98 ? -15.770 18.388 13.942 1.00 94.31 98 ILE A N 1
ATOM 814 C CA . ILE A 1 98 ? -15.424 17.509 15.073 1.00 94.31 98 ILE A CA 1
ATOM 815 C C . ILE A 1 98 ? -14.384 18.176 15.980 1.00 94.31 98 ILE A C 1
ATOM 817 O O . ILE A 1 98 ? -14.473 18.057 17.200 1.00 94.31 98 ILE A O 1
ATOM 821 N N . GLY A 1 99 ? -13.420 18.890 15.393 1.00 92.31 99 GLY A N 1
ATOM 822 C CA . GLY A 1 99 ? -12.318 19.540 16.098 1.00 92.31 99 GLY A CA 1
ATOM 823 C C . GLY A 1 99 ? -10.941 19.167 15.533 1.00 92.31 99 GLY A C 1
ATOM 824 O O . GLY A 1 99 ? -10.840 18.381 14.583 1.00 92.31 99 GLY A O 1
ATOM 825 N N . PRO A 1 100 ? -9.859 19.722 16.104 1.00 88.12 100 PRO A N 1
ATOM 826 C CA . PRO A 1 100 ? -8.497 19.435 15.667 1.00 88.12 100 PRO A CA 1
ATOM 827 C C . PRO A 1 100 ? -8.114 17.968 15.913 1.00 88.12 100 PRO A C 1
ATOM 829 O O . PRO A 1 100 ? -8.533 17.358 16.892 1.00 88.12 100 PRO A O 1
ATOM 832 N N . TRP A 1 101 ? -7.302 17.413 15.013 1.00 86.81 101 TRP A N 1
ATOM 833 C CA . TRP A 1 101 ? -6.706 16.080 15.145 1.00 86.81 101 TRP A CA 1
ATOM 834 C C . TRP A 1 101 ? -5.506 16.111 16.121 1.00 86.81 101 TRP A C 1
ATOM 836 O O . TRP A 1 101 ? -4.786 17.113 16.113 1.00 86.81 101 TRP A O 1
ATOM 846 N N . PRO A 1 102 ? -5.223 15.048 16.906 1.00 87.44 102 PRO A N 1
ATOM 847 C CA . PRO A 1 102 ? -5.936 13.770 16.993 1.00 87.44 102 PRO A CA 1
ATOM 848 C C . PRO A 1 102 ? -7.256 13.858 17.761 1.00 87.44 102 PRO A C 1
ATOM 850 O O . PRO A 1 102 ? -7.367 14.564 18.758 1.00 87.44 102 PRO A O 1
ATOM 853 N N . TRP A 1 103 ? -8.266 13.128 17.285 1.00 87.06 103 TRP A N 1
ATOM 854 C CA . TRP A 1 103 ? -9.553 13.019 17.975 1.00 87.06 103 TRP A CA 1
ATOM 855 C C . TRP A 1 103 ? -9.528 11.951 19.070 1.00 87.06 103 TRP A C 1
ATOM 857 O O . TRP A 1 103 ? -8.750 10.999 19.015 1.00 87.06 103 TRP A O 1
ATOM 867 N N . ASP A 1 104 ? -10.472 12.075 20.004 1.00 83.56 104 ASP A N 1
ATOM 868 C CA . ASP A 1 104 ? -10.762 11.057 21.011 1.00 83.56 104 ASP A CA 1
ATOM 869 C C . ASP A 1 104 ? -11.152 9.716 20.354 1.00 83.56 104 ASP A C 1
ATOM 871 O O . ASP A 1 104 ? -11.924 9.669 19.385 1.00 83.56 104 ASP A O 1
ATOM 875 N N . GLN A 1 105 ? -10.657 8.604 20.898 1.00 81.75 105 GLN A N 1
ATOM 876 C CA . GLN A 1 105 ? -10.927 7.254 20.398 1.00 81.75 105 GLN A CA 1
ATOM 877 C C . GLN A 1 105 ? -12.415 6.869 20.387 1.00 81.75 105 GLN A C 1
ATOM 879 O O . GLN A 1 105 ? -12.832 6.026 19.584 1.00 81.75 105 GLN A O 1
ATOM 884 N N . HIS A 1 106 ? -13.261 7.509 21.196 1.00 86.44 106 HIS A N 1
ATOM 885 C CA . HIS A 1 106 ? -14.715 7.389 21.116 1.00 86.44 106 HIS A CA 1
ATOM 886 C C . HIS A 1 106 ? -15.262 7.773 19.735 1.00 86.44 106 HIS A C 1
ATOM 888 O O . HIS A 1 106 ? -16.260 7.205 19.275 1.00 86.44 106 HIS A O 1
ATOM 894 N N . VAL A 1 107 ? -14.624 8.724 19.047 1.00 92.25 107 VAL A N 1
ATOM 895 C CA . VAL A 1 107 ? -14.991 9.125 17.683 1.00 92.25 107 VAL A CA 1
ATOM 896 C C . VAL A 1 107 ? -14.747 7.968 16.710 1.00 92.25 107 VAL A C 1
ATOM 898 O O . VAL A 1 107 ? -15.656 7.604 15.959 1.00 92.25 107 VAL A O 1
ATOM 901 N N . LEU A 1 108 ? -13.579 7.324 16.789 1.00 92.44 108 LEU A N 1
ATOM 902 C CA . LEU A 1 108 ? -13.245 6.142 15.985 1.00 92.44 108 LEU A CA 1
ATOM 903 C C . LEU A 1 108 ? -14.124 4.938 16.347 1.00 92.44 108 LEU A C 1
ATOM 905 O O . LEU A 1 108 ? -14.649 4.271 15.458 1.00 92.44 108 LEU A O 1
ATOM 909 N N . THR A 1 109 ? -14.379 4.708 17.635 1.00 93.75 109 THR A N 1
ATOM 910 C CA . THR A 1 109 ? -15.254 3.630 18.125 1.00 93.75 109 THR A CA 1
ATOM 911 C C . THR A 1 109 ? -16.662 3.744 17.535 1.00 93.75 109 THR A C 1
ATOM 913 O O . THR A 1 109 ? -17.218 2.759 17.041 1.00 93.75 109 THR A O 1
ATOM 916 N N . ARG A 1 110 ? -17.245 4.955 17.528 1.00 95.50 110 ARG A N 1
ATOM 917 C CA . ARG A 1 110 ? -18.553 5.211 16.899 1.00 95.50 110 ARG A CA 1
ATOM 918 C C . ARG A 1 110 ? -18.518 4.988 15.390 1.00 95.50 110 ARG A C 1
ATOM 920 O O . ARG A 1 110 ? -19.472 4.428 14.852 1.00 95.50 110 ARG A O 1
ATOM 927 N N . MET A 1 111 ? -17.433 5.384 14.724 1.00 97.25 111 MET A N 1
ATOM 928 C CA . MET A 1 111 ? -17.262 5.149 13.290 1.00 97.25 111 MET A CA 1
ATOM 929 C C . MET A 1 111 ? -17.211 3.651 12.964 1.00 97.25 111 MET A C 1
ATOM 931 O O . MET A 1 111 ? -17.973 3.190 12.117 1.00 97.25 111 MET A O 1
ATOM 935 N N . ILE A 1 112 ? -16.392 2.871 13.678 1.00 97.19 112 ILE A N 1
ATOM 936 C CA . ILE A 1 112 ? -16.286 1.414 13.488 1.00 97.19 112 ILE A CA 1
ATOM 937 C C . ILE A 1 112 ? -17.640 0.746 13.733 1.00 97.19 112 ILE A C 1
ATOM 939 O O . ILE A 1 112 ? -18.082 -0.061 12.917 1.00 97.19 112 ILE A O 1
ATOM 943 N N . ARG A 1 113 ? -18.342 1.117 14.814 1.00 96.88 113 ARG A N 1
ATOM 944 C CA . ARG A 1 113 ? -19.698 0.618 15.089 1.00 96.88 113 ARG A CA 1
ATOM 945 C C . ARG A 1 113 ? -20.652 0.909 13.938 1.00 96.88 113 ARG A C 1
ATOM 947 O O . ARG A 1 113 ? -21.370 0.020 13.499 1.00 96.88 113 ARG A O 1
ATOM 954 N N . ARG A 1 114 ? -20.620 2.126 13.399 1.00 96.88 114 ARG A N 1
ATOM 955 C CA . ARG A 1 114 ? -21.466 2.495 12.266 1.00 96.88 114 ARG A CA 1
ATOM 956 C C . ARG A 1 114 ? -21.143 1.688 11.006 1.00 96.88 114 ARG A C 1
ATOM 958 O O . ARG A 1 114 ? -22.062 1.311 10.284 1.00 96.88 114 ARG A O 1
ATOM 965 N N . MET A 1 115 ? -19.866 1.427 10.732 1.00 97.81 115 MET A N 1
ATOM 966 C CA . MET A 1 115 ? -19.456 0.592 9.597 1.00 97.81 115 MET A CA 1
ATOM 967 C C . MET A 1 115 ? -19.871 -0.870 9.787 1.00 97.81 115 MET A C 1
ATOM 969 O O . MET A 1 115 ? -20.299 -1.514 8.829 1.00 97.81 115 MET A O 1
ATOM 973 N N . GLN A 1 116 ? -19.833 -1.367 11.024 1.00 97.00 116 GLN A N 1
ATOM 974 C CA . GLN A 1 116 ? -20.367 -2.679 11.382 1.00 97.00 116 GLN A CA 1
ATOM 975 C C . GLN A 1 116 ? -21.889 -2.747 11.168 1.00 97.00 116 GLN A C 1
ATOM 977 O O . GLN A 1 116 ? -22.367 -3.672 10.512 1.00 97.00 116 GLN A O 1
ATOM 982 N N . ASP A 1 117 ? -22.645 -1.747 11.634 1.00 96.69 117 ASP A N 1
ATOM 983 C CA . ASP A 1 117 ? -24.100 -1.651 11.426 1.00 96.69 117 ASP A CA 1
ATOM 984 C C . ASP A 1 117 ? -24.453 -1.578 9.927 1.00 96.69 117 ASP A C 1
ATOM 986 O O . ASP A 1 117 ? -25.444 -2.155 9.473 1.00 96.69 117 ASP A O 1
ATOM 990 N N . ALA A 1 118 ? -23.602 -0.917 9.134 1.00 97.25 118 ALA A N 1
ATOM 991 C CA . ALA A 1 118 ? -23.715 -0.850 7.680 1.00 97.25 118 ALA A CA 1
ATOM 992 C C . ALA A 1 118 ? -23.330 -2.158 6.963 1.00 97.25 118 ALA A C 1
ATOM 994 O O . ALA A 1 118 ? -23.538 -2.261 5.753 1.00 97.25 118 ALA A O 1
ATOM 995 N N . LYS A 1 119 ? -22.793 -3.149 7.690 1.00 97.62 119 LYS A N 1
ATOM 996 C CA . LYS A 1 119 ? -22.231 -4.400 7.160 1.00 97.62 119 LYS A CA 1
ATOM 997 C C . LYS A 1 119 ? -21.109 -4.155 6.150 1.00 97.62 119 LYS A C 1
ATOM 999 O O . LYS A 1 119 ? -21.118 -4.722 5.059 1.00 97.62 119 LYS A O 1
ATOM 1004 N N . ALA A 1 120 ? -20.168 -3.276 6.488 1.00 98.12 120 ALA A N 1
ATOM 1005 C CA . ALA A 1 120 ? -18.926 -3.157 5.730 1.00 98.12 120 ALA A CA 1
ATOM 1006 C C . ALA A 1 120 ? -18.228 -4.523 5.648 1.00 98.12 120 ALA A C 1
ATOM 1008 O O . ALA A 1 120 ? -18.228 -5.270 6.625 1.00 98.12 120 ALA A O 1
ATOM 1009 N N . GLY A 1 121 ? -17.648 -4.850 4.491 1.00 98.00 121 GLY A N 1
ATOM 1010 C CA . GLY A 1 121 ? -16.938 -6.114 4.298 1.00 98.00 121 GLY A CA 1
ATOM 1011 C C . GLY A 1 121 ? -15.650 -6.142 5.115 1.00 98.00 121 GLY A C 1
ATOM 1012 O O . GLY A 1 121 ? -15.452 -7.036 5.932 1.00 98.00 121 GLY A O 1
ATOM 1013 N N . VAL A 1 122 ? -14.818 -5.111 4.951 1.00 98.31 122 VAL A N 1
ATOM 1014 C CA . VAL A 1 122 ? -13.584 -4.893 5.723 1.00 98.31 122 VAL A CA 1
ATOM 1015 C C . VAL A 1 122 ? -13.432 -3.403 6.022 1.00 98.31 122 VAL A C 1
ATOM 1017 O O . VAL A 1 122 ? -13.773 -2.566 5.188 1.00 98.31 122 VAL A O 1
ATOM 1020 N N . ILE A 1 123 ? -12.916 -3.067 7.201 1.00 98.56 123 ILE A N 1
ATOM 1021 C CA . ILE A 1 123 ? -12.658 -1.696 7.648 1.00 98.56 123 ILE A CA 1
ATOM 1022 C C . ILE A 1 123 ? -11.143 -1.511 7.769 1.00 98.56 123 ILE A C 1
ATOM 1024 O O . ILE A 1 123 ? -10.520 -2.066 8.668 1.00 98.56 123 ILE A O 1
ATOM 1028 N N . GLY A 1 124 ? -10.545 -0.731 6.874 1.00 97.94 124 GLY A N 1
ATOM 1029 C CA . GLY A 1 124 ? -9.133 -0.363 6.930 1.00 97.94 124 GLY A CA 1
ATOM 1030 C C . GLY A 1 124 ? -8.937 0.996 7.576 1.00 97.94 124 GLY A C 1
ATOM 1031 O O . GLY A 1 124 ? -9.496 1.978 7.097 1.00 97.94 124 GLY A O 1
ATOM 1032 N N . ILE A 1 125 ? -8.118 1.076 8.621 1.00 96.62 125 ILE A N 1
ATOM 1033 C CA . ILE A 1 125 ? -7.785 2.339 9.286 1.00 96.62 125 ILE A CA 1
ATOM 1034 C C . ILE A 1 125 ? -6.313 2.658 9.027 1.00 96.62 125 ILE A C 1
ATOM 1036 O O . ILE A 1 125 ? -5.426 1.991 9.549 1.00 96.62 125 ILE A O 1
ATOM 1040 N N . ASN A 1 126 ? -6.069 3.679 8.208 1.00 92.88 126 ASN A N 1
ATOM 1041 C CA . ASN A 1 126 ? -4.737 4.158 7.845 1.00 92.88 126 ASN A CA 1
ATOM 1042 C C . ASN A 1 126 ? -4.345 5.345 8.737 1.00 92.88 126 ASN A C 1
ATOM 1044 O O . ASN A 1 126 ? -4.373 6.498 8.301 1.00 92.88 126 ASN A O 1
ATOM 1048 N N . ILE A 1 127 ? -4.118 5.062 10.017 1.00 88.31 127 ILE A N 1
ATOM 1049 C CA . ILE A 1 127 ? -3.787 6.032 11.065 1.00 88.31 127 ILE A CA 1
ATOM 1050 C C . ILE A 1 127 ? -2.762 5.357 11.974 1.00 88.31 127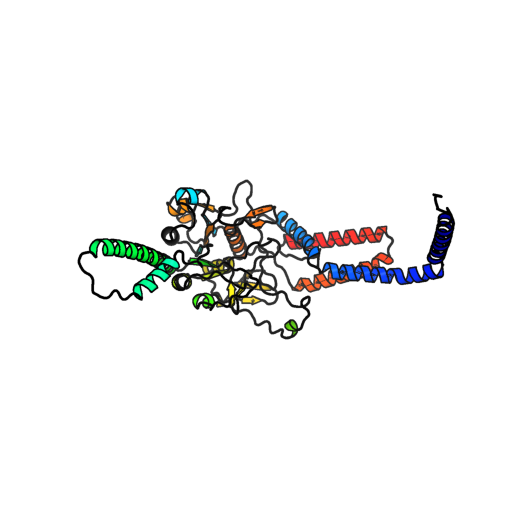 ILE A C 1
ATOM 1052 O O . ILE A 1 127 ? -2.943 4.185 12.295 1.00 88.31 127 ILE A O 1
ATOM 1056 N N . ASP A 1 128 ? -1.731 6.083 12.404 1.00 81.25 128 ASP A N 1
ATOM 1057 C CA . ASP A 1 128 ? -0.745 5.545 13.340 1.00 81.25 128 ASP A CA 1
ATOM 1058 C C . ASP A 1 128 ? -1.346 5.361 14.752 1.00 81.25 128 ASP A C 1
ATOM 1060 O O . ASP A 1 128 ? -1.879 6.305 15.343 1.00 81.25 128 ASP A O 1
ATOM 1064 N N . PHE A 1 129 ? -1.251 4.138 15.286 1.00 78.38 129 PHE A N 1
ATOM 1065 C CA . PHE A 1 129 ? -1.681 3.752 16.640 1.00 78.38 129 PHE A CA 1
ATOM 1066 C C . PHE A 1 129 ? -0.504 3.445 17.586 1.00 78.38 129 PHE A C 1
ATOM 1068 O O . PHE A 1 129 ? -0.715 2.900 18.670 1.00 78.38 129 PHE A O 1
ATOM 1075 N N . SER A 1 130 ? 0.733 3.753 17.193 1.00 69.94 130 SER A N 1
ATOM 1076 C CA . SER A 1 130 ? 1.945 3.422 17.955 1.00 69.94 130 SER A CA 1
ATOM 1077 C C . SER A 1 130 ? 2.121 4.208 19.249 1.00 69.94 130 SER A C 1
ATOM 1079 O O . SER A 1 130 ? 2.597 3.668 20.246 1.00 69.94 130 SER A O 1
ATOM 1081 N N . ALA A 1 131 ? 1.731 5.482 19.253 1.00 58.81 131 ALA A N 1
ATOM 1082 C CA . ALA A 1 131 ? 1.779 6.312 20.439 1.00 58.81 131 ALA A CA 1
ATOM 1083 C C . ALA A 1 131 ? 0.519 6.040 21.272 1.00 58.81 131 ALA A C 1
ATOM 1085 O O . ALA A 1 131 ? -0.579 6.409 20.836 1.00 58.81 131 ALA A O 1
ATOM 1086 N N . PRO A 1 132 ? 0.622 5.445 22.477 1.00 53.34 132 PRO A N 1
ATOM 1087 C CA . PRO A 1 132 ? -0.503 5.470 23.396 1.00 53.34 132 PRO A CA 1
ATOM 1088 C C . PRO A 1 132 ? -0.792 6.939 23.685 1.00 53.34 132 PRO A C 1
ATOM 1090 O O . PRO A 1 132 ? 0.094 7.675 24.132 1.00 53.34 132 PRO A O 1
ATOM 1093 N N . GLN A 1 133 ? -2.020 7.378 23.393 1.00 53.47 133 GLN A N 1
ATOM 1094 C CA . GLN A 1 133 ? -2.367 8.801 23.440 1.00 53.47 133 GLN A CA 1
ATOM 1095 C C . GLN A 1 133 ? -2.042 9.424 24.810 1.00 53.47 133 GLN A C 1
ATOM 1097 O O . GLN A 1 133 ? -1.740 10.612 24.856 1.00 53.47 133 GLN A O 1
ATOM 1102 N N . ASN A 1 134 ? -1.972 8.619 25.885 1.00 54.34 134 ASN A N 1
ATOM 1103 C CA . ASN A 1 134 ? -1.632 9.060 27.237 1.00 54.34 134 ASN A CA 1
ATOM 1104 C C . ASN A 1 134 ? -0.649 8.134 27.998 1.00 54.34 134 ASN A C 1
ATOM 1106 O O . ASN A 1 134 ? -0.935 7.723 29.123 1.00 54.34 134 ASN A O 1
ATOM 1110 N N . GLN A 1 135 ? 0.555 7.864 27.465 1.00 50.97 135 GLN A N 1
ATOM 1111 C CA . GLN A 1 135 ? 1.624 7.144 28.207 1.00 50.97 135 GLN A CA 1
ATOM 1112 C C . GLN A 1 135 ? 1.869 7.733 29.613 1.00 50.97 135 GLN A C 1
ATOM 1114 O O . GLN A 1 135 ? 2.009 7.010 30.594 1.00 50.97 135 GLN A O 1
ATOM 1119 N N . LYS A 1 136 ? 1.819 9.068 29.735 1.00 47.94 136 LYS A N 1
ATOM 1120 C CA . LYS A 1 136 ? 1.980 9.774 31.016 1.00 47.94 136 LYS A CA 1
ATOM 1121 C C . LYS A 1 136 ? 0.890 9.439 32.035 1.00 47.94 136 LYS A C 1
ATOM 1123 O O . LYS A 1 136 ? 1.177 9.443 33.226 1.00 47.94 136 LYS A O 1
ATOM 1128 N N . ALA A 1 137 ? -0.343 9.185 31.600 1.00 52.78 137 ALA A N 1
ATOM 1129 C CA . ALA A 1 137 ? -1.435 8.839 32.504 1.00 52.78 137 ALA A CA 1
ATOM 1130 C C . ALA A 1 137 ? -1.271 7.408 33.043 1.00 52.78 137 ALA A C 1
ATOM 1132 O O . ALA A 1 137 ? -1.497 7.169 34.227 1.00 52.78 137 ALA A O 1
ATOM 1133 N N . PHE A 1 138 ? -0.781 6.493 32.201 1.00 53.19 138 PHE A N 1
ATOM 1134 C CA . PHE A 1 138 ? -0.425 5.131 32.597 1.00 53.19 138 PHE A CA 1
ATOM 1135 C C . PHE A 1 138 ? 0.767 5.103 33.572 1.00 53.19 138 PHE A C 1
ATOM 1137 O O . PHE A 1 138 ? 0.674 4.500 34.641 1.00 53.19 138 PHE A O 1
ATOM 1144 N N . ASP A 1 139 ? 1.841 5.841 33.270 1.00 56.50 139 ASP A N 1
ATOM 1145 C CA . ASP A 1 139 ? 3.022 5.948 34.142 1.00 56.50 139 ASP A CA 1
ATOM 1146 C C . ASP A 1 139 ? 2.680 6.573 35.508 1.00 56.50 139 ASP A C 1
ATOM 1148 O O . ASP A 1 139 ? 3.246 6.206 36.542 1.00 56.50 139 ASP A O 1
ATOM 1152 N N . LEU A 1 140 ? 1.745 7.531 35.532 1.00 55.03 140 LEU A N 1
ATOM 1153 C CA . LEU A 1 140 ? 1.259 8.143 36.768 1.00 55.03 140 LEU A CA 1
ATOM 1154 C C . LEU A 1 140 ? 0.397 7.181 37.589 1.00 55.03 140 LEU A C 1
ATOM 1156 O O . LEU A 1 140 ? 0.491 7.215 38.812 1.00 55.03 140 LEU A O 1
ATOM 1160 N N . LEU A 1 141 ? -0.394 6.308 36.959 1.00 58.62 141 LEU A N 1
ATOM 1161 C CA . LEU A 1 141 ? -1.167 5.293 37.679 1.00 58.62 141 LEU A CA 1
ATOM 1162 C C . LEU A 1 141 ? -0.289 4.243 38.339 1.00 58.62 141 LEU A C 1
ATOM 1164 O O . LEU A 1 141 ? -0.508 3.966 39.512 1.00 58.62 141 LEU A O 1
ATOM 1168 N N . GLN A 1 142 ? 0.726 3.722 37.644 1.00 58.84 142 GLN A N 1
ATOM 1169 C CA . GLN A 1 142 ? 1.672 2.789 38.267 1.00 58.84 142 GLN A CA 1
ATOM 1170 C C . GLN A 1 142 ? 2.360 3.421 39.479 1.00 58.84 142 GLN A C 1
ATOM 1172 O O . GLN A 1 142 ? 2.423 2.819 40.545 1.00 58.84 142 GLN A O 1
ATOM 1177 N N . ARG A 1 143 ? 2.783 4.687 39.361 1.00 55.28 143 ARG A N 1
ATOM 1178 C CA . ARG A 1 143 ? 3.367 5.427 40.492 1.00 55.28 143 ARG A CA 1
ATOM 1179 C C . ARG A 1 143 ? 2.383 5.647 41.638 1.00 55.28 143 ARG A C 1
ATOM 1181 O O . ARG A 1 143 ? 2.813 5.748 42.781 1.00 55.28 143 ARG A O 1
ATOM 1188 N N . ILE A 1 144 ? 1.091 5.771 41.347 1.00 57.12 144 ILE A N 1
ATOM 1189 C CA . ILE A 1 144 ? 0.042 5.929 42.359 1.00 57.12 144 ILE A CA 1
ATOM 1190 C C . ILE A 1 144 ? -0.288 4.589 43.031 1.00 57.12 144 ILE A C 1
ATOM 1192 O O . ILE A 1 144 ? -0.534 4.574 44.230 1.00 57.12 144 ILE A O 1
ATOM 1196 N N . GLU A 1 145 ? -0.271 3.481 42.294 1.00 54.50 145 GLU A N 1
ATOM 1197 C CA . GLU A 1 145 ? -0.507 2.130 42.819 1.00 54.50 145 GLU A CA 1
ATOM 1198 C C . GLU A 1 145 ? 0.670 1.639 43.683 1.00 54.50 145 GLU A C 1
ATOM 1200 O O . GLU A 1 145 ? 0.462 1.007 44.721 1.00 54.50 145 GLU A O 1
ATOM 1205 N N . ASP A 1 146 ? 1.898 2.036 43.329 1.00 55.19 146 ASP A N 1
ATOM 1206 C CA . ASP A 1 146 ? 3.108 1.806 44.131 1.00 55.19 146 ASP A CA 1
ATOM 1207 C C . ASP A 1 146 ? 3.150 2.659 45.411 1.00 55.19 146 ASP A C 1
ATOM 1209 O O . ASP A 1 146 ? 3.763 2.275 46.416 1.00 55.19 146 ASP A O 1
ATOM 1213 N N . LEU A 1 147 ? 2.468 3.808 45.417 1.00 52.59 147 LEU A N 1
ATOM 1214 C CA . LEU A 1 147 ? 2.225 4.584 46.626 1.00 52.59 147 LEU A CA 1
ATOM 1215 C C . LEU A 1 147 ? 1.106 3.902 47.417 1.00 52.59 147 LEU A C 1
ATOM 1217 O O . LEU A 1 147 ? -0.057 4.291 47.345 1.00 52.59 147 LEU A O 1
ATOM 1221 N N . LYS A 1 148 ? 1.467 2.895 48.220 1.00 49.16 148 LYS A N 1
ATOM 1222 C CA . LYS A 1 148 ? 0.611 2.385 49.299 1.00 49.16 148 LYS A CA 1
ATOM 1223 C C . LYS A 1 148 ? 0.176 3.568 50.165 1.00 49.16 148 LYS A C 1
ATOM 1225 O O . LYS A 1 148 ? 0.940 4.026 51.012 1.00 49.16 148 LYS A O 1
ATOM 1230 N N . ILE A 1 149 ? -1.028 4.091 49.933 1.00 54.69 149 ILE A N 1
ATOM 1231 C CA . ILE A 1 149 ? -1.622 5.111 50.793 1.00 54.69 149 ILE A CA 1
ATOM 1232 C C . ILE A 1 149 ? -1.927 4.403 52.106 1.00 54.69 149 ILE A C 1
ATOM 1234 O O . ILE A 1 149 ? -2.944 3.726 52.245 1.00 54.69 149 ILE A O 1
ATOM 1238 N N . GLU A 1 150 ? -0.979 4.501 53.036 1.00 46.75 150 GLU A N 1
ATOM 1239 C CA . GLU A 1 150 ? -1.174 4.079 54.409 1.00 46.75 150 GLU A CA 1
ATOM 1240 C C . GLU A 1 150 ? -2.413 4.768 54.963 1.00 46.75 150 GLU A C 1
ATOM 1242 O O . GLU A 1 150 ? -2.630 5.973 54.812 1.00 46.75 150 GLU A O 1
ATOM 1247 N N . GLU A 1 151 ? -3.228 3.936 55.594 1.00 47.38 151 GLU A N 1
ATOM 1248 C CA . GLU A 1 151 ? -4.505 4.215 56.220 1.00 47.38 151 GLU A CA 1
ATOM 1249 C C . GLU A 1 151 ? -4.316 5.093 57.465 1.00 47.38 151 GLU A C 1
ATOM 1251 O O . GLU A 1 151 ? -4.585 4.721 58.601 1.00 47.38 151 GLU A O 1
ATOM 1256 N N . SER A 1 152 ? -3.798 6.295 57.273 1.00 49.47 152 SER A N 1
ATOM 1257 C CA . SER A 1 152 ? -3.813 7.333 58.280 1.00 49.47 152 SER A CA 1
ATOM 1258 C C . SER A 1 152 ? -3.825 8.655 57.545 1.00 49.47 152 SER A C 1
ATOM 1260 O O . SER A 1 152 ? -2.938 8.928 56.751 1.00 49.47 152 SER A O 1
ATOM 1262 N N . LEU A 1 153 ? -4.884 9.436 57.740 1.00 48.59 153 LEU A N 1
ATOM 1263 C CA . LEU A 1 153 ? -4.876 10.897 57.851 1.00 48.59 153 LEU A CA 1
ATOM 1264 C C . LEU A 1 153 ? -6.318 11.393 57.661 1.00 48.59 153 LEU A C 1
ATOM 1266 O O . LEU A 1 153 ? -6.963 11.212 56.633 1.00 48.59 153 LEU A O 1
ATOM 1270 N N . GLY A 1 154 ? -6.853 11.959 58.743 1.00 53.91 154 GLY A N 1
ATOM 1271 C CA . GLY A 1 154 ? -8.269 12.251 58.919 1.00 53.91 154 GLY A CA 1
ATOM 1272 C C . GLY A 1 154 ? -8.819 13.464 58.158 1.00 53.91 154 GLY A C 1
ATOM 1273 O O . GLY A 1 154 ? -8.169 14.077 57.317 1.00 53.91 154 GLY A O 1
ATOM 1274 N N . LYS A 1 155 ? -10.064 13.794 58.535 1.00 50.53 155 LYS A N 1
ATOM 1275 C CA . LYS A 1 155 ? -11.097 14.740 58.035 1.00 50.53 155 LYS A CA 1
ATOM 1276 C C . LYS A 1 155 ? -10.722 16.016 57.245 1.00 50.53 155 LYS A C 1
ATOM 1278 O O . LYS A 1 155 ? -11.620 16.616 56.669 1.00 50.53 155 LYS A O 1
ATOM 1283 N N . ARG A 1 156 ? -9.454 16.411 57.126 1.00 52.28 156 ARG A N 1
ATOM 1284 C CA . ARG A 1 156 ? -8.961 17.428 56.169 1.00 52.28 156 ARG A CA 1
ATOM 1285 C C . ARG A 1 156 ? -8.710 16.841 54.762 1.00 52.28 156 ARG A C 1
ATOM 1287 O O . ARG A 1 156 ? -8.357 17.558 53.835 1.00 52.28 156 ARG A O 1
ATOM 1294 N N . TYR A 1 157 ? -8.937 15.531 54.628 1.00 53.38 157 TYR A N 1
ATOM 1295 C CA . TYR A 1 157 ? -8.813 14.722 53.418 1.00 53.38 157 TYR A CA 1
ATOM 1296 C C . TYR A 1 157 ? -9.981 14.834 52.431 1.00 53.38 157 TYR A C 1
ATOM 1298 O O . TYR A 1 157 ? -9.818 14.374 51.314 1.00 53.38 157 TYR A O 1
ATOM 1306 N N . SER A 1 158 ? -11.152 15.391 52.765 1.00 56.59 158 SER A N 1
ATOM 1307 C CA . SER A 1 158 ? -12.319 15.274 51.865 1.00 56.59 158 SER A CA 1
ATOM 1308 C C . SER A 1 158 ? -12.163 16.052 50.553 1.00 56.59 158 SER A C 1
ATOM 1310 O O . SER A 1 158 ? -12.516 15.525 49.503 1.00 56.59 158 SER A O 1
ATOM 1312 N N . GLU A 1 159 ? -11.587 17.256 50.582 1.00 56.97 159 GLU A N 1
ATOM 1313 C CA . GLU A 1 159 ? -11.353 18.063 49.374 1.00 56.97 159 GLU A CA 1
ATOM 1314 C C . GLU A 1 159 ? -10.179 17.534 48.545 1.00 56.97 159 GLU A C 1
ATOM 1316 O O . GLU A 1 159 ? -10.273 17.446 47.320 1.00 56.97 159 GLU A O 1
ATOM 1321 N N . LEU A 1 160 ? -9.094 17.106 49.201 1.00 56.09 160 LEU A N 1
ATOM 1322 C CA . LEU A 1 160 ? -7.952 16.494 48.520 1.00 56.09 160 LEU A CA 1
ATOM 1323 C C . LEU A 1 160 ? -8.326 15.122 47.942 1.00 56.09 160 LEU A C 1
ATOM 1325 O O . LEU A 1 160 ? -7.990 14.843 46.799 1.00 56.09 160 LEU A O 1
ATOM 1329 N N . ALA A 1 161 ? -9.093 14.308 48.673 1.00 59.22 161 ALA A N 1
ATOM 1330 C CA . ALA A 1 161 ? -9.623 13.028 48.207 1.00 59.22 161 ALA A CA 1
ATOM 1331 C C . ALA A 1 161 ? -10.683 13.204 47.114 1.00 59.22 161 ALA A C 1
ATOM 1333 O O . ALA A 1 161 ? -10.768 12.360 46.229 1.00 59.22 161 ALA A O 1
ATOM 1334 N N . ALA A 1 162 ? -11.475 14.282 47.127 1.00 61.56 162 ALA A N 1
ATOM 1335 C CA . ALA A 1 162 ? -12.394 14.600 46.034 1.00 61.56 162 ALA A CA 1
ATOM 1336 C C . ALA A 1 162 ? -11.626 14.984 44.763 1.00 61.56 162 ALA A C 1
ATOM 1338 O O . ALA A 1 162 ? -11.906 14.435 43.699 1.00 61.56 162 ALA A O 1
ATOM 1339 N N . LYS A 1 163 ? -10.601 15.838 44.879 1.00 60.69 163 LYS A N 1
ATOM 1340 C CA . LYS A 1 163 ? -9.717 16.205 43.761 1.00 60.69 163 LYS A CA 1
ATOM 1341 C C . LYS A 1 163 ? -8.918 15.000 43.243 1.00 60.69 163 LYS A C 1
ATOM 1343 O O . LYS A 1 163 ? -8.744 14.845 42.040 1.00 60.69 163 LYS A O 1
ATOM 1348 N N . TYR A 1 164 ? -8.507 14.112 44.146 1.00 62.66 164 TYR A N 1
ATOM 1349 C CA . TYR A 1 164 ? -7.823 12.852 43.854 1.00 62.66 164 TYR A CA 1
ATOM 1350 C C . TYR A 1 164 ? -8.740 11.831 43.167 1.00 62.66 164 TYR A C 1
ATOM 1352 O O . TYR A 1 164 ? -8.363 11.259 42.150 1.00 62.66 164 TYR A O 1
ATOM 1360 N N . ARG A 1 165 ? -9.978 11.653 43.647 1.00 63.03 165 ARG A N 1
ATOM 1361 C CA . ARG A 1 165 ? -11.001 10.819 42.990 1.00 63.03 165 ARG A CA 1
ATOM 1362 C C . ARG A 1 165 ? -11.384 11.369 41.625 1.00 63.03 165 ARG A C 1
ATOM 1364 O O . ARG A 1 165 ? -11.568 10.595 40.700 1.00 63.03 165 ARG A O 1
ATOM 1371 N N . GLN A 1 166 ? -11.483 12.688 41.483 1.00 66.75 166 GLN A N 1
ATOM 1372 C CA . GLN A 1 166 ? -11.757 13.319 40.197 1.00 66.75 166 GLN A CA 1
ATOM 1373 C C . GLN A 1 166 ? -10.621 13.059 39.196 1.00 66.75 166 GLN A C 1
ATOM 1375 O O . GLN A 1 166 ? -10.903 12.728 38.049 1.00 66.75 166 GLN A O 1
ATOM 1380 N N . LEU A 1 167 ? -9.361 13.131 39.644 1.00 62.41 167 LEU A N 1
ATOM 1381 C CA . LEU A 1 167 ? -8.188 12.826 38.821 1.00 62.41 167 LEU A CA 1
ATOM 1382 C C . LEU A 1 167 ? -8.098 11.329 38.465 1.00 62.41 167 LEU A C 1
ATOM 1384 O O . LEU A 1 167 ? -7.841 10.981 37.316 1.00 62.41 167 LEU A O 1
ATOM 1388 N N . LEU A 1 168 ? -8.373 10.434 39.418 1.00 61.72 168 LEU A N 1
ATOM 1389 C CA . LEU A 1 168 ? -8.455 8.992 39.160 1.00 61.72 168 LEU A CA 1
ATOM 1390 C C . LEU A 1 168 ? -9.580 8.650 38.182 1.00 61.72 168 LEU A C 1
ATOM 1392 O O . LEU A 1 168 ? -9.372 7.834 37.289 1.00 61.72 168 LEU A O 1
ATOM 1396 N N . ASN A 1 169 ? -10.742 9.294 38.313 1.00 63.03 169 ASN A N 1
ATOM 1397 C CA . ASN A 1 169 ? -11.875 9.107 37.409 1.00 63.03 169 ASN A CA 1
ATOM 1398 C C . ASN A 1 169 ? -11.558 9.585 35.986 1.00 63.03 169 ASN A C 1
ATOM 1400 O O . ASN A 1 169 ? -11.964 8.927 35.033 1.00 63.03 169 ASN A O 1
ATOM 1404 N N . SER A 1 170 ? -10.815 10.687 35.816 1.00 58.06 170 SER A N 1
ATOM 1405 C CA . SER A 1 170 ? -10.377 11.113 34.479 1.00 58.06 170 SER A CA 1
ATOM 1406 C C . SER A 1 170 ? -9.394 10.124 33.856 1.00 58.06 170 SER A C 1
ATOM 1408 O O . SER A 1 170 ? -9.538 9.793 32.686 1.00 58.06 170 SER A O 1
ATOM 1410 N N . VAL A 1 171 ? -8.460 9.569 34.637 1.00 59.28 171 VAL A N 1
ATOM 1411 C CA . VAL A 1 171 ? -7.497 8.594 34.102 1.00 59.28 171 VAL A CA 1
ATOM 1412 C C . VAL A 1 171 ? -8.146 7.228 33.825 1.00 59.28 171 VAL A C 1
ATOM 1414 O O . VAL A 1 171 ? -7.854 6.598 32.812 1.00 59.28 171 VAL A O 1
ATOM 1417 N N . THR A 1 172 ? -9.073 6.769 34.671 1.00 58.00 172 THR A N 1
ATOM 1418 C CA . THR A 1 172 ? -9.842 5.538 34.396 1.00 58.00 172 THR A CA 1
ATOM 1419 C C . THR A 1 172 ? -10.779 5.695 33.205 1.00 58.00 172 THR A C 1
ATOM 1421 O O . THR A 1 172 ? -10.942 4.737 32.457 1.00 58.00 172 THR A O 1
ATOM 1424 N N . ALA A 1 173 ? -11.365 6.876 32.985 1.00 58.38 173 ALA A N 1
ATOM 1425 C CA . ALA A 1 173 ? -12.155 7.149 31.785 1.00 58.38 173 ALA A CA 1
ATOM 1426 C C . ALA A 1 173 ? -11.301 7.088 30.505 1.00 58.38 173 ALA A C 1
ATOM 1428 O O . ALA A 1 173 ? -11.747 6.530 29.504 1.00 58.38 173 ALA A O 1
ATOM 1429 N N . GLU A 1 174 ? -10.063 7.588 30.551 1.00 53.78 174 GLU A N 1
ATOM 1430 C CA . GLU A 1 174 ? -9.121 7.519 29.426 1.00 53.78 174 GLU A CA 1
ATOM 1431 C C . GLU A 1 174 ? -8.629 6.089 29.154 1.00 53.78 174 GLU A C 1
ATOM 1433 O O . GLU A 1 174 ? -8.693 5.637 28.013 1.00 53.78 174 GLU A O 1
ATOM 1438 N N . LEU A 1 175 ? -8.242 5.324 30.183 1.00 60.09 175 LEU A N 1
ATOM 1439 C CA . LEU A 1 175 ? -7.888 3.904 30.020 1.00 60.09 175 LEU A CA 1
ATOM 1440 C C . LEU A 1 175 ? -9.076 3.035 29.586 1.00 60.09 175 LEU A C 1
ATOM 1442 O O . LEU A 1 175 ? -8.908 2.055 28.858 1.00 60.09 175 LEU A O 1
ATOM 1446 N N . ALA A 1 176 ? -10.294 3.387 30.006 1.00 60.97 176 ALA A N 1
ATOM 1447 C CA . ALA A 1 176 ? -11.497 2.738 29.505 1.00 60.97 176 ALA A CA 1
ATOM 1448 C C . ALA A 1 176 ? -11.682 2.983 27.998 1.00 60.97 176 ALA A C 1
ATOM 1450 O O . ALA A 1 176 ? -12.237 2.112 27.326 1.00 60.97 176 ALA A O 1
ATOM 1451 N N . SER A 1 177 ? -11.218 4.122 27.466 1.00 61.16 177 SER A N 1
ATOM 1452 C CA . SER A 1 177 ? -11.312 4.470 26.040 1.00 61.16 177 SER A CA 1
ATOM 1453 C C . SER A 1 177 ? -10.507 3.511 25.159 1.00 61.16 177 SER A C 1
ATOM 1455 O O . SER A 1 177 ? -11.089 2.918 24.244 1.00 61.16 177 SER A O 1
ATOM 1457 N N . ASP A 1 178 ? -9.250 3.229 25.526 1.00 63.50 178 ASP A N 1
ATOM 1458 C CA . ASP A 1 178 ? -8.388 2.240 24.849 1.00 63.50 178 ASP A CA 1
ATOM 1459 C C . ASP A 1 178 ? -9.050 0.855 24.807 1.00 63.50 178 ASP A C 1
ATOM 1461 O O . ASP A 1 178 ? -9.135 0.198 23.763 1.00 63.50 178 ASP A O 1
ATOM 1465 N N . TRP A 1 179 ? -9.614 0.428 25.940 1.00 73.88 179 TRP A N 1
ATOM 1466 C CA . TRP A 1 179 ? -10.316 -0.849 26.022 1.00 73.88 179 TRP A CA 1
ATOM 1467 C C . TRP A 1 179 ? -11.616 -0.867 25.209 1.00 73.88 179 TRP A C 1
ATOM 1469 O O . TRP A 1 179 ? -11.976 -1.897 24.633 1.00 73.88 179 TRP A O 1
ATOM 1479 N N . MET A 1 180 ? -12.342 0.251 25.128 1.00 81.44 180 MET A N 1
ATOM 1480 C CA . MET A 1 180 ? -13.565 0.345 24.328 1.00 81.44 180 MET A CA 1
ATOM 1481 C C . MET A 1 180 ? -13.282 0.254 22.835 1.00 81.44 180 MET A C 1
ATOM 1483 O O . MET A 1 180 ? -14.012 -0.459 22.137 1.00 81.44 180 MET A O 1
ATOM 1487 N N . LEU A 1 181 ? -12.237 0.931 22.354 1.00 88.38 181 LEU A N 1
ATOM 1488 C CA . LEU A 1 181 ? -11.841 0.865 20.953 1.00 88.38 181 LEU A CA 1
ATOM 1489 C C . LEU A 1 181 ? -11.413 -0.559 20.586 1.00 88.38 181 LEU A C 1
ATOM 1491 O O . LEU A 1 181 ? -11.983 -1.141 19.658 1.00 88.38 181 LEU A O 1
ATOM 1495 N N . ALA A 1 182 ? -10.509 -1.158 21.367 1.00 90.00 182 ALA A N 1
ATOM 1496 C CA . ALA A 1 182 ? -10.059 -2.533 21.159 1.00 90.00 182 ALA A CA 1
ATOM 1497 C C . ALA A 1 182 ? -11.225 -3.535 21.232 1.00 90.00 182 ALA A C 1
ATOM 1499 O O . ALA A 1 182 ? -11.402 -4.389 20.361 1.00 90.00 182 ALA A O 1
ATOM 1500 N N . ARG A 1 183 ? -12.121 -3.400 22.218 1.00 91.62 183 ARG A N 1
ATOM 1501 C CA . ARG A 1 183 ? -13.327 -4.238 22.318 1.00 91.62 183 ARG A CA 1
ATOM 1502 C C . ARG A 1 183 ? -14.232 -4.086 21.097 1.00 91.62 183 ARG A C 1
ATOM 1504 O O . ARG A 1 183 ? -14.829 -5.077 20.668 1.00 91.62 183 ARG A O 1
ATOM 1511 N N . GLN A 1 184 ? -14.363 -2.879 20.552 1.00 94.81 184 GLN A N 1
ATOM 1512 C CA . GLN A 1 184 ? -15.171 -2.641 19.361 1.00 94.81 184 GLN A CA 1
ATOM 1513 C C . GLN A 1 184 ? -14.521 -3.223 18.100 1.00 94.81 184 GLN A C 1
ATOM 1515 O O . GLN A 1 184 ? -15.228 -3.837 17.303 1.00 94.81 184 GLN A O 1
ATOM 1520 N N . MET A 1 185 ? -13.198 -3.116 17.945 1.00 95.31 185 MET A N 1
ATOM 1521 C CA . MET A 1 185 ? -12.452 -3.775 16.863 1.00 95.31 185 MET A CA 1
ATOM 1522 C C . MET A 1 185 ? -12.611 -5.300 16.927 1.00 95.31 185 MET A C 1
ATOM 1524 O O . MET A 1 185 ? -13.005 -5.925 15.938 1.00 95.31 185 MET A O 1
ATOM 1528 N N . ARG A 1 186 ? -12.463 -5.879 18.125 1.00 95.50 186 ARG A N 1
ATOM 1529 C CA . ARG A 1 186 ? -12.634 -7.319 18.376 1.00 95.50 186 ARG A CA 1
ATOM 1530 C C . ARG A 1 186 ? -14.045 -7.808 18.055 1.00 95.50 186 ARG A C 1
ATOM 1532 O O . ARG A 1 186 ? -14.219 -8.922 17.574 1.00 95.50 186 ARG A O 1
ATOM 1539 N N . ARG A 1 187 ? -15.065 -6.981 18.311 1.00 95.75 187 ARG A N 1
ATOM 1540 C CA . ARG A 1 187 ? -16.467 -7.268 17.957 1.00 95.75 187 ARG A CA 1
ATOM 1541 C C . ARG A 1 187 ? -16.746 -7.153 16.464 1.00 95.75 187 ARG A C 1
ATOM 1543 O O . ARG A 1 187 ? -17.614 -7.868 15.976 1.00 95.75 187 ARG A O 1
ATOM 1550 N N . ALA A 1 188 ? -16.081 -6.232 15.772 1.00 96.31 188 ALA A N 1
ATOM 1551 C CA . ALA A 1 188 ? -16.249 -6.037 14.338 1.00 96.31 188 ALA A CA 1
ATOM 1552 C C . ALA A 1 188 ? -15.638 -7.192 13.530 1.00 96.31 188 ALA A C 1
ATOM 1554 O O . ALA A 1 188 ? -16.204 -7.570 12.511 1.00 96.31 188 ALA A O 1
ATOM 1555 N N . GLN A 1 189 ? -14.532 -7.783 14.011 1.00 95.56 189 GLN A N 1
ATOM 1556 C CA . GLN A 1 189 ? -13.842 -8.942 13.408 1.00 95.56 189 GLN A CA 1
ATOM 1557 C C . GLN A 1 189 ? -13.364 -8.748 11.959 1.00 95.56 189 GLN A C 1
ATOM 1559 O O . GLN A 1 189 ? -12.910 -9.694 11.322 1.00 95.56 189 GLN A O 1
ATOM 1564 N N . ASN A 1 190 ? -13.437 -7.529 11.435 1.00 97.50 190 ASN A N 1
ATOM 1565 C CA . ASN A 1 190 ? -13.055 -7.196 10.070 1.00 97.50 190 ASN A CA 1
ATOM 1566 C C . ASN A 1 190 ? -12.291 -5.865 9.991 1.00 97.50 190 ASN A C 1
ATOM 1568 O O . ASN A 1 190 ? -12.328 -5.189 8.965 1.00 97.50 190 ASN A O 1
ATOM 1572 N N . VAL A 1 191 ? -11.632 -5.468 11.084 1.00 98.06 191 VAL A N 1
ATOM 1573 C CA . VAL A 1 191 ? -10.814 -4.249 11.145 1.00 98.06 191 VAL A CA 1
ATOM 1574 C C . VAL A 1 191 ? -9.358 -4.590 10.850 1.00 98.06 191 VAL A C 1
ATOM 1576 O O . VAL A 1 191 ? -8.815 -5.499 11.469 1.00 98.06 191 VAL A O 1
ATOM 1579 N N . VAL A 1 192 ? -8.725 -3.838 9.953 1.00 97.75 192 VAL A N 1
ATOM 1580 C CA . VAL A 1 192 ? -7.284 -3.900 9.672 1.00 97.75 192 VAL A CA 1
ATOM 1581 C C . VAL A 1 192 ? -6.662 -2.542 9.963 1.00 97.75 192 VAL A C 1
ATOM 1583 O O . VAL A 1 192 ? -7.192 -1.518 9.522 1.00 97.75 192 VAL A O 1
ATOM 1586 N N . LEU A 1 193 ? -5.537 -2.523 10.679 1.00 96.06 193 LEU A N 1
ATOM 1587 C CA . LEU A 1 193 ? -4.784 -1.290 10.935 1.00 96.06 193 LEU A CA 1
ATOM 1588 C C . LEU A 1 193 ? -3.564 -1.182 10.025 1.00 96.06 193 LEU A C 1
ATOM 1590 O O . LEU A 1 193 ? -2.888 -2.174 9.742 1.00 96.06 193 LEU A O 1
ATOM 1594 N N . GLY A 1 194 ? -3.307 0.045 9.582 1.00 94.19 194 GLY A N 1
ATOM 1595 C CA . GLY A 1 194 ? -2.062 0.433 8.946 1.00 94.19 194 GLY A CA 1
ATOM 1596 C C . GLY A 1 194 ? -0.969 0.610 9.994 1.00 94.19 194 GLY A C 1
ATOM 1597 O O . GLY A 1 194 ? -1.184 1.278 11.001 1.00 94.19 194 GLY A O 1
ATOM 1598 N N . LEU A 1 195 ? 0.187 -0.001 9.756 1.00 91.94 195 LEU A N 1
ATOM 1599 C CA . LEU A 1 195 ? 1.396 0.200 10.546 1.00 91.94 195 LEU A CA 1
ATOM 1600 C C . LEU A 1 195 ? 2.389 1.016 9.732 1.00 91.94 195 LEU A C 1
ATOM 1602 O O . LEU A 1 195 ? 2.759 0.597 8.635 1.00 91.94 195 LEU A O 1
ATOM 1606 N N . ASP A 1 196 ? 2.862 2.137 10.256 1.00 87.88 196 ASP A N 1
ATOM 1607 C CA . ASP A 1 196 ? 3.861 2.913 9.531 1.00 87.88 196 ASP A CA 1
ATOM 1608 C C . ASP A 1 196 ? 5.252 2.289 9.688 1.00 87.88 196 ASP A C 1
ATOM 1610 O O . ASP A 1 196 ? 5.700 1.985 10.796 1.00 87.88 196 ASP A O 1
ATOM 1614 N N . GLY A 1 197 ? 5.940 2.078 8.568 1.00 83.06 197 GLY A N 1
ATOM 1615 C CA . GLY A 1 197 ? 7.304 1.561 8.538 1.00 83.06 197 GLY A CA 1
ATOM 1616 C C . GLY A 1 197 ? 8.304 2.647 8.160 1.00 83.06 197 GLY A C 1
ATOM 1617 O O . GLY A 1 197 ? 8.079 3.401 7.211 1.00 83.06 197 GLY A O 1
ATOM 1618 N N . TYR A 1 198 ? 9.430 2.709 8.872 1.00 80.44 198 TYR A N 1
ATOM 1619 C CA . TYR A 1 198 ? 10.477 3.698 8.621 1.00 80.44 198 TYR A CA 1
ATOM 1620 C C . TYR A 1 198 ? 11.865 3.054 8.635 1.00 80.44 198 TYR A C 1
ATOM 1622 O O . TYR A 1 198 ? 12.112 2.053 9.310 1.00 80.44 198 TYR A O 1
ATOM 1630 N N . SER A 1 199 ? 12.792 3.647 7.880 1.00 76.19 199 SER A N 1
ATOM 1631 C CA . SER A 1 199 ? 14.206 3.270 7.898 1.00 76.19 199 SER A CA 1
ATOM 1632 C C . SER A 1 199 ? 15.017 4.367 8.582 1.00 76.19 199 SER A C 1
ATOM 1634 O O . SER A 1 199 ? 15.046 5.513 8.140 1.00 76.19 199 SER A O 1
ATOM 1636 N N . THR A 1 200 ? 15.696 4.002 9.658 1.00 69.56 200 THR A N 1
ATOM 1637 C CA . THR A 1 200 ? 16.586 4.839 10.465 1.00 69.56 200 THR A CA 1
ATOM 1638 C C . THR A 1 200 ? 18.028 4.372 10.281 1.00 69.56 200 THR A C 1
ATOM 1640 O O . THR A 1 200 ? 18.280 3.229 9.917 1.00 69.56 200 THR A O 1
ATOM 1643 N N . LEU A 1 201 ? 19.004 5.245 10.552 1.00 67.69 201 LEU A N 1
ATOM 1644 C CA . LEU A 1 201 ? 20.433 4.887 10.484 1.00 67.69 201 LEU A CA 1
ATOM 1645 C C . LEU A 1 201 ? 20.861 3.871 11.556 1.00 67.69 201 LEU A C 1
ATOM 1647 O O . LEU A 1 201 ? 21.958 3.323 11.488 1.00 67.69 201 LEU A O 1
ATOM 1651 N N . LYS A 1 202 ? 20.023 3.663 12.572 1.00 66.12 202 LYS A N 1
ATOM 1652 C CA . LYS A 1 202 ? 20.260 2.741 13.675 1.00 66.12 202 LYS A CA 1
ATOM 1653 C C . LYS A 1 202 ? 19.065 1.812 13.797 1.00 66.12 202 LYS A C 1
ATOM 1655 O O . LYS A 1 202 ? 17.943 2.295 13.952 1.00 66.12 202 LYS A O 1
ATOM 1660 N N . ASP A 1 203 ? 19.331 0.514 13.770 1.00 63.25 203 ASP A N 1
ATOM 1661 C CA . ASP A 1 203 ? 18.321 -0.503 14.030 1.00 63.25 203 ASP A CA 1
ATOM 1662 C C . ASP A 1 203 ? 17.990 -0.511 15.524 1.00 63.25 203 ASP A C 1
ATOM 1664 O O . ASP A 1 203 ? 18.810 -0.900 16.364 1.00 63.25 203 ASP A O 1
ATOM 1668 N N . GLU A 1 204 ? 16.787 -0.060 15.873 1.00 61.75 204 GLU A N 1
ATOM 1669 C CA . GLU A 1 204 ? 16.240 -0.275 17.208 1.00 61.75 204 GLU A CA 1
ATOM 1670 C C . GLU A 1 204 ? 15.667 -1.690 17.274 1.00 61.75 204 GLU A C 1
ATOM 1672 O O . GLU A 1 204 ? 14.617 -1.999 16.714 1.00 61.75 204 GLU A O 1
ATOM 1677 N N . LYS A 1 205 ? 16.390 -2.582 17.956 1.00 65.62 205 LYS A N 1
ATOM 1678 C CA . LYS A 1 205 ? 15.943 -3.956 18.201 1.00 65.62 205 LYS A CA 1
ATOM 1679 C C . LYS A 1 205 ? 14.930 -3.985 19.342 1.00 65.62 205 LYS A C 1
ATOM 1681 O O . LYS A 1 205 ? 15.247 -4.388 20.460 1.00 65.62 205 LYS A O 1
ATOM 1686 N N . THR A 1 206 ? 13.718 -3.532 19.055 1.00 74.00 206 THR A N 1
ATOM 1687 C CA . THR A 1 206 ? 12.574 -3.675 19.959 1.00 74.00 206 THR A CA 1
ATOM 1688 C C . THR A 1 206 ? 12.034 -5.101 19.869 1.00 74.00 206 THR A C 1
ATOM 1690 O O . THR A 1 206 ? 12.042 -5.711 18.796 1.00 74.00 206 THR A O 1
ATOM 1693 N N . ALA A 1 207 ? 11.583 -5.659 20.995 1.00 83.06 207 ALA A N 1
ATOM 1694 C CA . ALA A 1 207 ? 10.980 -6.987 21.016 1.00 83.06 207 ALA A CA 1
ATOM 1695 C C . ALA A 1 207 ? 9.721 -7.009 20.140 1.00 83.06 207 ALA A C 1
ATOM 1697 O O . ALA A 1 207 ? 8.824 -6.188 20.319 1.00 83.06 207 ALA A O 1
ATOM 1698 N N . VAL A 1 208 ? 9.659 -7.957 19.203 1.00 88.19 208 VAL A N 1
ATOM 1699 C CA . VAL A 1 208 ? 8.536 -8.072 18.270 1.00 88.19 208 VAL A CA 1
ATOM 1700 C C . VAL A 1 208 ? 7.314 -8.670 18.978 1.00 88.19 208 VAL A C 1
ATOM 1702 O O . VAL A 1 208 ? 7.405 -9.819 19.432 1.00 88.19 208 VAL A O 1
ATOM 1705 N N . PRO A 1 209 ? 6.176 -7.952 19.055 1.00 90.50 209 PRO A N 1
ATOM 1706 C CA . PRO A 1 209 ? 4.983 -8.443 19.736 1.00 90.50 209 PRO A CA 1
ATOM 1707 C C . PRO A 1 209 ? 4.400 -9.711 19.104 1.00 90.50 209 PRO A C 1
ATOM 1709 O O . PRO A 1 209 ? 4.506 -9.945 17.896 1.00 90.50 209 PRO A O 1
ATOM 1712 N N . GLY A 1 210 ? 3.729 -10.525 19.922 1.00 92.12 210 GLY A N 1
ATOM 1713 C CA . GLY A 1 210 ? 3.169 -11.807 19.488 1.00 92.12 210 GLY A CA 1
ATOM 1714 C C . GLY A 1 210 ? 2.080 -11.667 18.423 1.00 92.12 210 GLY A C 1
ATOM 1715 O O . GLY A 1 210 ? 2.004 -12.503 17.524 1.00 92.12 210 GLY A O 1
ATOM 1716 N N . PHE A 1 211 ? 1.267 -10.608 18.481 1.00 93.19 211 PHE A N 1
ATOM 1717 C CA . PHE A 1 211 ? 0.268 -10.326 17.446 1.00 93.19 211 PHE A CA 1
ATOM 1718 C C . PHE A 1 211 ? 0.907 -10.009 16.091 1.00 93.19 211 PHE A C 1
ATOM 1720 O O . PHE A 1 211 ? 0.385 -10.446 15.074 1.00 93.19 211 PHE A O 1
ATOM 1727 N N . LEU A 1 212 ? 2.062 -9.334 16.059 1.00 93.38 212 LEU A N 1
ATOM 1728 C CA . LEU A 1 212 ? 2.716 -8.960 14.803 1.00 93.38 212 LEU A CA 1
ATOM 1729 C C . LEU A 1 212 ? 3.326 -10.186 14.112 1.00 93.38 212 LEU A C 1
ATOM 1731 O O . LEU A 1 212 ? 3.259 -10.311 12.894 1.00 93.38 212 LEU A O 1
ATOM 1735 N N . ARG A 1 213 ? 3.835 -11.150 14.891 1.00 94.25 213 ARG A N 1
ATOM 1736 C CA . ARG A 1 213 ? 4.315 -12.441 14.364 1.00 94.25 213 ARG A CA 1
ATOM 1737 C C . ARG A 1 213 ? 3.220 -13.256 13.674 1.00 94.25 213 ARG A C 1
ATOM 1739 O O . ARG A 1 213 ? 3.535 -14.038 12.787 1.00 94.25 213 ARG A O 1
ATOM 1746 N N . LYS A 1 214 ? 1.947 -13.091 14.057 1.00 93.81 214 LYS A N 1
ATOM 1747 C CA . LYS A 1 214 ? 0.815 -13.780 13.402 1.00 93.81 214 LYS A CA 1
ATOM 1748 C C . LYS A 1 214 ? 0.536 -13.252 11.995 1.00 93.81 214 LYS A C 1
ATOM 1750 O O . LYS A 1 214 ? -0.065 -13.963 11.197 1.00 93.81 214 LYS A O 1
ATOM 1755 N N . GLU A 1 215 ? 0.985 -12.037 11.704 1.00 95.19 215 GLU A N 1
ATOM 1756 C CA . GLU A 1 215 ? 0.864 -11.401 10.390 1.00 95.19 215 GLU A CA 1
ATOM 1757 C C . GLU A 1 215 ? 2.051 -11.745 9.479 1.00 95.19 215 GLU A C 1
ATOM 1759 O O . GLU A 1 215 ? 2.085 -11.326 8.324 1.00 95.19 215 GLU A O 1
ATOM 1764 N N . ALA A 1 216 ? 3.036 -12.494 9.986 1.00 94.88 216 ALA A N 1
ATOM 1765 C CA . ALA A 1 216 ? 4.206 -12.879 9.220 1.00 94.88 216 ALA A CA 1
ATOM 1766 C C . ALA A 1 216 ? 3.836 -13.853 8.093 1.00 94.88 216 ALA A C 1
ATOM 1768 O O . ALA A 1 216 ? 3.098 -14.823 8.276 1.00 94.88 216 ALA A O 1
ATOM 1769 N N . LEU A 1 217 ? 4.387 -13.579 6.920 1.00 94.19 217 LEU A N 1
ATOM 1770 C CA . LEU A 1 217 ? 4.260 -14.377 5.717 1.00 94.19 217 LEU A CA 1
ATOM 1771 C C . LEU A 1 217 ? 5.505 -15.234 5.522 1.00 94.19 217 LEU A C 1
ATOM 1773 O O . LEU A 1 217 ? 6.632 -14.803 5.758 1.00 94.19 217 LEU A O 1
ATOM 1777 N N . GLU A 1 218 ? 5.287 -16.447 5.032 1.00 89.38 218 GLU A N 1
ATOM 1778 C CA . GLU A 1 218 ? 6.366 -17.346 4.648 1.00 89.38 218 GLU A CA 1
ATOM 1779 C C . GLU A 1 218 ? 6.848 -16.996 3.237 1.00 89.38 218 GLU A C 1
ATOM 1781 O O . GLU A 1 218 ? 6.066 -16.949 2.282 1.00 89.38 218 GLU A O 1
ATOM 1786 N N . ILE A 1 219 ? 8.152 -16.774 3.099 1.00 83.88 219 ILE A N 1
ATOM 1787 C CA . ILE A 1 219 ? 8.818 -16.611 1.805 1.00 83.88 219 ILE A CA 1
ATOM 1788 C C . ILE A 1 219 ? 9.665 -17.860 1.566 1.00 83.88 219 ILE A C 1
ATOM 1790 O O . ILE A 1 219 ? 10.267 -18.353 2.520 1.00 83.88 219 ILE A O 1
ATOM 1794 N N . PRO A 1 220 ? 9.742 -18.383 0.327 1.00 69.38 220 PRO A N 1
ATOM 1795 C CA . PRO A 1 220 ? 10.719 -19.414 0.006 1.00 69.38 220 PRO A CA 1
ATOM 1796 C C . PRO A 1 220 ? 12.121 -18.970 0.437 1.00 69.38 220 PRO A C 1
ATOM 1798 O O . PRO A 1 220 ? 12.542 -17.865 0.083 1.00 69.38 220 PRO A O 1
ATOM 1801 N N . GLU A 1 221 ? 12.836 -19.818 1.179 1.00 63.34 221 GLU A N 1
ATOM 1802 C CA . GLU A 1 221 ? 14.251 -19.590 1.465 1.00 63.34 221 GLU A CA 1
ATOM 1803 C C . GLU A 1 221 ? 14.996 -19.425 0.139 1.00 63.34 221 GLU A C 1
ATOM 1805 O O . GLU A 1 221 ? 14.941 -20.267 -0.761 1.00 63.34 221 GLU A O 1
ATOM 1810 N N . ASN A 1 222 ? 15.655 -18.280 -0.014 1.00 57.69 222 ASN A N 1
ATOM 1811 C CA . ASN A 1 222 ? 16.552 -18.056 -1.129 1.00 57.69 222 ASN A CA 1
ATOM 1812 C C . ASN A 1 222 ? 17.916 -18.615 -0.714 1.00 57.69 222 ASN A C 1
ATOM 1814 O O . ASN A 1 222 ? 18.788 -17.854 -0.307 1.00 57.69 222 ASN A O 1
ATOM 1818 N N . ASP A 1 223 ? 18.087 -19.937 -0.818 1.00 45.69 223 ASP A N 1
ATOM 1819 C CA . ASP A 1 223 ? 19.306 -20.701 -0.471 1.00 45.69 223 ASP A CA 1
ATOM 1820 C C . ASP A 1 223 ? 20.538 -20.360 -1.337 1.00 45.69 223 ASP A C 1
ATOM 1822 O O . ASP A 1 223 ? 21.481 -21.141 -1.490 1.00 45.69 223 ASP A O 1
ATOM 1826 N N . ASN A 1 224 ? 20.575 -19.174 -1.935 1.00 51.75 224 ASN A N 1
ATOM 1827 C CA . ASN A 1 224 ? 21.712 -18.703 -2.699 1.00 51.75 224 ASN A CA 1
ATOM 1828 C C . ASN A 1 224 ? 22.799 -18.176 -1.753 1.00 51.75 224 ASN A C 1
ATOM 1830 O O . ASN A 1 224 ? 23.123 -16.993 -1.764 1.00 51.75 224 ASN A O 1
ATOM 1834 N N . ILE A 1 225 ? 23.436 -19.085 -1.007 1.00 50.00 225 ILE A N 1
ATOM 1835 C CA . ILE A 1 225 ? 24.655 -18.839 -0.206 1.00 50.00 225 ILE A CA 1
ATOM 1836 C C . ILE A 1 225 ? 25.747 -18.171 -1.068 1.00 50.00 225 ILE A C 1
ATOM 1838 O O . ILE A 1 225 ? 26.546 -17.365 -0.601 1.00 50.00 225 ILE A O 1
ATOM 1842 N N . MET A 1 226 ? 25.753 -18.447 -2.377 1.00 47.19 226 MET A N 1
ATOM 1843 C CA . MET A 1 226 ? 26.662 -17.816 -3.339 1.00 47.19 226 MET A CA 1
ATOM 1844 C C . MET A 1 226 ? 26.397 -16.317 -3.555 1.00 47.19 226 MET A C 1
ATOM 1846 O O . MET A 1 226 ? 27.318 -15.604 -3.945 1.00 47.19 226 MET A O 1
ATOM 1850 N N . ALA A 1 227 ? 25.176 -15.827 -3.317 1.00 53.31 227 ALA A N 1
ATOM 1851 C CA . ALA A 1 227 ? 24.812 -14.429 -3.538 1.00 53.31 227 ALA A CA 1
ATOM 1852 C C . ALA A 1 227 ? 25.391 -13.487 -2.473 1.00 53.31 227 ALA A C 1
ATOM 1854 O O . ALA A 1 227 ? 25.733 -12.354 -2.803 1.00 53.31 227 ALA A O 1
ATOM 1855 N N . GLU A 1 228 ? 25.583 -13.952 -1.234 1.00 55.47 228 GLU A N 1
ATOM 1856 C CA . GLU A 1 228 ? 26.187 -13.152 -0.153 1.00 55.47 228 GLU A CA 1
ATOM 1857 C C . GLU A 1 228 ? 27.654 -12.792 -0.438 1.00 55.47 228 GLU A C 1
ATOM 1859 O O . GLU A 1 228 ? 28.143 -11.746 -0.013 1.00 55.47 228 GLU A O 1
ATOM 1864 N N . HIS A 1 229 ? 28.350 -13.629 -1.213 1.00 63.19 229 HIS A N 1
ATOM 1865 C CA . HIS A 1 229 ? 29.737 -13.406 -1.622 1.00 63.19 229 HIS A CA 1
ATOM 1866 C C . HIS A 1 229 ? 29.881 -12.625 -2.936 1.00 63.19 229 HIS A C 1
ATOM 1868 O O . HIS A 1 229 ? 31.004 -12.306 -3.339 1.00 63.19 229 HIS A O 1
ATOM 1874 N N . LEU A 1 230 ? 28.778 -12.304 -3.622 1.00 64.38 230 LEU A N 1
ATOM 1875 C CA . LEU A 1 230 ? 28.835 -11.481 -4.826 1.00 64.38 230 LEU A CA 1
ATOM 1876 C C . LEU A 1 230 ? 29.128 -10.017 -4.457 1.00 64.38 230 LEU A C 1
ATOM 1878 O O . LEU A 1 230 ? 28.618 -9.513 -3.453 1.00 64.38 230 LEU A O 1
ATOM 1882 N N . PRO A 1 231 ? 29.911 -9.292 -5.280 1.00 66.88 231 PRO A N 1
ATOM 1883 C CA . PRO A 1 231 ? 30.004 -7.841 -5.184 1.00 66.88 231 PRO A CA 1
ATOM 1884 C C . PRO A 1 231 ? 28.610 -7.202 -5.172 1.00 66.88 231 PRO A C 1
ATOM 1886 O O . PRO A 1 231 ? 27.728 -7.665 -5.886 1.00 66.88 231 PRO A O 1
ATOM 1889 N N . GLN A 1 232 ? 28.421 -6.105 -4.432 1.00 56.88 232 GLN A N 1
ATOM 1890 C CA . GLN A 1 232 ? 27.109 -5.469 -4.211 1.00 56.88 232 GLN A CA 1
ATOM 1891 C C . GLN A 1 232 ? 26.309 -5.179 -5.499 1.00 56.88 232 GLN A C 1
ATOM 1893 O O . GLN A 1 232 ? 25.087 -5.219 -5.492 1.00 56.88 232 GLN A O 1
ATOM 1898 N N . TRP A 1 233 ? 26.981 -4.921 -6.625 1.00 56.41 233 TRP A N 1
ATOM 1899 C CA . TRP A 1 233 ? 26.349 -4.684 -7.932 1.00 56.41 233 TRP A CA 1
ATOM 1900 C C . TRP A 1 233 ? 25.857 -5.961 -8.646 1.00 56.41 233 TRP A C 1
ATOM 1902 O O . TRP A 1 233 ? 25.161 -5.865 -9.652 1.00 56.41 233 TRP A O 1
ATOM 1912 N N . MET A 1 234 ? 26.229 -7.143 -8.147 1.00 56.09 234 MET A N 1
ATOM 1913 C CA . MET A 1 234 ? 25.756 -8.466 -8.575 1.00 56.09 234 MET A CA 1
ATOM 1914 C C . MET A 1 234 ? 24.832 -9.131 -7.547 1.00 56.09 234 MET A C 1
ATOM 1916 O O . MET A 1 234 ? 24.263 -10.180 -7.848 1.00 56.09 234 MET A O 1
ATOM 1920 N N . GLN A 1 235 ? 24.685 -8.556 -6.348 1.00 60.88 235 GLN A N 1
ATOM 1921 C CA . GLN A 1 235 ? 23.742 -9.064 -5.357 1.00 60.88 235 GLN A CA 1
ATOM 1922 C C . GLN A 1 235 ? 22.306 -8.882 -5.872 1.00 60.88 235 GLN A C 1
ATOM 1924 O O . GLN A 1 235 ? 21.998 -7.847 -6.473 1.00 60.88 235 GLN A O 1
ATOM 1929 N N . PRO A 1 236 ? 21.423 -9.877 -5.678 1.00 63.56 236 PRO A N 1
ATOM 1930 C CA . PRO A 1 236 ? 20.027 -9.743 -6.056 1.00 63.56 236 PRO A CA 1
ATOM 1931 C C . PRO A 1 236 ? 19.391 -8.581 -5.281 1.00 63.56 236 PRO A C 1
ATOM 1933 O O . PRO A 1 236 ? 19.761 -8.331 -4.131 1.00 63.56 236 PRO A O 1
ATOM 1936 N N . PRO A 1 237 ? 18.444 -7.858 -5.895 1.00 67.38 237 PRO A N 1
ATOM 1937 C CA . PRO A 1 237 ? 17.780 -6.757 -5.222 1.00 67.38 237 PRO A CA 1
ATOM 1938 C C . PRO A 1 237 ? 17.031 -7.282 -3.991 1.00 67.38 237 PRO A C 1
ATOM 1940 O O . PRO A 1 237 ? 16.372 -8.321 -4.039 1.00 67.38 237 PRO A O 1
ATOM 1943 N N . GLU A 1 238 ? 17.171 -6.572 -2.874 1.00 77.56 238 GLU A N 1
ATOM 1944 C CA . GLU A 1 238 ? 16.589 -6.988 -1.602 1.00 77.56 238 GLU A CA 1
ATOM 1945 C C . GLU A 1 238 ? 15.129 -6.542 -1.477 1.00 77.56 238 GLU A C 1
ATOM 1947 O O . GLU A 1 238 ? 14.724 -5.490 -1.984 1.00 77.56 238 GLU A O 1
ATOM 1952 N N . ILE A 1 239 ? 14.344 -7.335 -0.746 1.00 85.44 239 ILE A N 1
ATOM 1953 C CA . ILE A 1 239 ? 13.003 -6.949 -0.297 1.00 85.44 239 ILE A CA 1
ATOM 1954 C C . ILE A 1 239 ? 13.108 -5.639 0.493 1.00 85.44 239 ILE A C 1
ATOM 1956 O O . ILE A 1 239 ? 14.107 -5.370 1.159 1.00 85.44 239 ILE A O 1
ATOM 1960 N N . THR A 1 240 ? 12.070 -4.806 0.417 1.00 87.25 240 THR A N 1
ATOM 1961 C CA . THR A 1 240 ? 12.043 -3.529 1.143 1.00 87.25 240 THR A CA 1
ATOM 1962 C C . THR A 1 240 ? 12.146 -3.786 2.646 1.00 87.25 240 THR A C 1
ATOM 1964 O O . THR A 1 240 ? 11.257 -4.413 3.218 1.00 87.25 240 THR A O 1
ATOM 1967 N N . LYS A 1 241 ? 13.223 -3.306 3.275 1.00 87.88 241 LYS A N 1
ATOM 1968 C CA . LYS A 1 241 ? 13.502 -3.461 4.708 1.00 87.88 241 LYS A CA 1
ATOM 1969 C C . LYS A 1 241 ? 13.139 -2.189 5.474 1.00 87.88 241 LYS A C 1
ATOM 1971 O O . LYS A 1 241 ? 13.500 -1.093 5.044 1.00 87.88 241 LYS A O 1
ATOM 1976 N N . PHE A 1 242 ? 12.496 -2.344 6.628 1.00 87.12 242 PHE A N 1
ATOM 1977 C CA . PHE A 1 242 ? 12.388 -1.289 7.635 1.00 87.12 242 PHE A CA 1
ATOM 1978 C C . PHE A 1 242 ? 13.158 -1.657 8.887 1.00 87.12 242 PHE A C 1
ATOM 1980 O O . PHE A 1 242 ? 13.124 -2.801 9.341 1.00 87.12 242 PHE A O 1
ATOM 1987 N N . SER A 1 243 ? 13.817 -0.657 9.463 1.00 85.88 243 SER A N 1
ATOM 1988 C CA . SER A 1 243 ? 14.484 -0.787 10.754 1.00 85.88 243 SER A CA 1
ATOM 1989 C C . SER A 1 243 ? 13.499 -0.643 11.912 1.00 85.88 243 SER A C 1
ATOM 1991 O O . SER A 1 243 ? 13.745 -1.182 12.988 1.00 85.88 243 SER A O 1
ATOM 1993 N N . THR A 1 244 ? 12.383 0.065 11.705 1.00 85.75 244 THR A N 1
ATOM 1994 C CA . THR A 1 244 ? 11.341 0.266 12.714 1.00 85.75 244 THR A CA 1
ATOM 1995 C C . THR A 1 244 ? 9.941 0.215 12.108 1.00 85.75 244 THR A C 1
ATOM 1997 O O . THR A 1 244 ? 9.724 0.625 10.965 1.00 85.75 244 THR A O 1
ATOM 2000 N N . ILE A 1 245 ? 8.991 -0.286 12.895 1.00 87.38 245 ILE A N 1
ATOM 2001 C CA . ILE A 1 245 ? 7.563 -0.272 12.591 1.00 87.38 245 ILE A CA 1
ATOM 2002 C C . ILE A 1 245 ? 6.831 0.312 13.793 1.00 87.38 245 ILE A C 1
ATOM 2004 O O . ILE A 1 245 ? 7.023 -0.131 14.927 1.00 87.38 245 ILE A O 1
ATOM 2008 N N . SER A 1 246 ? 5.960 1.277 13.514 1.00 86.06 246 SER A N 1
ATOM 2009 C CA . SER A 1 246 ? 5.010 1.860 14.455 1.00 86.06 246 SER A CA 1
ATOM 2010 C C . SER A 1 246 ? 3.999 0.798 14.894 1.00 86.06 246 SER A C 1
ATOM 2012 O O . SER A 1 246 ? 2.972 0.590 14.251 1.00 86.06 246 SER A O 1
ATOM 2014 N N . SER A 1 247 ? 4.313 0.062 15.961 1.00 83.75 247 SER A N 1
ATOM 2015 C CA . SER A 1 247 ? 3.455 -1.007 16.475 1.00 83.75 247 SER A CA 1
ATOM 2016 C C . SER A 1 247 ? 2.493 -0.475 17.541 1.00 83.75 247 SER A C 1
ATOM 2018 O O . SER A 1 247 ? 2.954 0.187 18.472 1.00 83.75 247 SER A O 1
ATOM 2020 N N . PRO A 1 248 ? 1.189 -0.807 17.483 1.00 88.25 248 PRO A N 1
ATOM 2021 C CA . PRO A 1 248 ? 0.253 -0.481 18.553 1.00 88.25 248 PRO A CA 1
ATOM 2022 C C . PRO A 1 248 ? 0.573 -1.251 19.841 1.00 88.25 248 PRO A C 1
ATOM 2024 O O . PRO A 1 248 ? 1.373 -2.193 19.849 1.00 88.25 248 PRO A O 1
ATOM 2027 N N . ASN A 1 249 ? -0.097 -0.873 20.932 1.00 85.00 249 ASN A N 1
ATOM 2028 C CA . ASN A 1 249 ? -0.055 -1.630 22.182 1.00 85.00 249 ASN A CA 1
ATOM 2029 C C . ASN A 1 249 ? -0.690 -3.031 22.038 1.00 85.00 249 ASN A C 1
ATOM 2031 O O . ASN A 1 249 ? -1.440 -3.303 21.099 1.00 85.00 249 ASN A O 1
ATOM 2035 N N . GLU A 1 250 ? -0.403 -3.917 22.998 1.00 85.19 250 GLU A N 1
ATOM 2036 C CA . GLU A 1 250 ? -0.844 -5.321 22.972 1.00 85.19 250 GLU A CA 1
ATOM 2037 C C . GLU A 1 250 ? -2.371 -5.469 22.886 1.00 85.19 250 GLU A C 1
ATOM 2039 O O . GLU A 1 250 ? -2.865 -6.284 22.108 1.00 85.19 250 GLU A O 1
ATOM 2044 N N . GLU A 1 251 ? -3.129 -4.655 23.630 1.00 84.38 251 GLU A N 1
ATOM 2045 C CA . GLU A 1 251 ? -4.595 -4.738 23.635 1.00 84.38 251 GLU A CA 1
ATOM 2046 C C . GLU A 1 251 ? -5.185 -4.381 22.264 1.00 84.38 251 GLU A C 1
ATOM 2048 O O . GLU A 1 251 ? -6.065 -5.088 21.769 1.00 84.38 251 GLU A O 1
ATOM 2053 N N . THR A 1 252 ? -4.670 -3.331 21.618 1.00 88.00 252 THR A N 1
ATOM 2054 C CA . THR A 1 252 ? -5.132 -2.894 20.293 1.00 88.00 252 THR A CA 1
ATOM 2055 C C . THR A 1 252 ? -4.676 -3.867 19.210 1.00 88.00 252 THR A C 1
ATOM 2057 O O . THR A 1 252 ? -5.510 -4.352 18.442 1.00 88.00 252 THR A O 1
ATOM 2060 N N . GLY A 1 253 ? -3.386 -4.220 19.181 1.00 90.94 253 GLY A N 1
ATOM 2061 C CA . GLY A 1 253 ? -2.803 -5.120 18.180 1.00 90.94 253 GLY A CA 1
ATOM 2062 C C . GLY A 1 253 ? -3.434 -6.515 18.178 1.00 90.94 253 GLY A C 1
ATOM 2063 O O . GLY A 1 253 ? -3.687 -7.074 17.115 1.00 90.94 253 GLY A O 1
ATOM 2064 N N . SER A 1 254 ? -3.790 -7.048 19.350 1.00 92.50 254 SER A N 1
ATOM 2065 C CA . SER A 1 254 ? -4.469 -8.347 19.480 1.00 92.50 254 SER A CA 1
ATOM 2066 C C . SER A 1 254 ? -5.994 -8.289 19.278 1.00 92.50 254 SER A C 1
ATOM 2068 O O . SER A 1 254 ? -6.668 -9.319 19.361 1.00 92.50 254 SER A O 1
ATOM 2070 N N . SER A 1 255 ? -6.579 -7.106 19.060 1.00 94.00 255 SER A N 1
ATOM 2071 C CA . SER A 1 255 ? -8.033 -6.933 18.903 1.00 94.00 255 SER A CA 1
ATOM 2072 C C . SER A 1 255 ? -8.518 -6.850 17.456 1.00 94.00 255 SER A C 1
ATOM 2074 O O . SER A 1 255 ? -9.721 -6.933 17.206 1.00 94.00 255 SER A O 1
ATOM 2076 N N . VAL A 1 256 ? -7.603 -6.681 16.507 1.00 96.50 256 VAL A N 1
ATOM 2077 C CA . VAL A 1 256 ? -7.920 -6.457 15.095 1.00 96.50 256 VAL A CA 1
ATOM 2078 C C . VAL A 1 256 ? -7.908 -7.764 14.309 1.00 96.50 256 VAL A C 1
ATOM 2080 O O . VAL A 1 256 ? -7.394 -8.782 14.764 1.00 96.50 256 VAL A O 1
ATOM 2083 N N . ALA A 1 257 ? -8.510 -7.743 13.124 1.00 97.06 257 ALA A N 1
ATOM 2084 C CA . ALA A 1 257 ? -8.552 -8.892 12.225 1.00 97.06 257 ALA A CA 1
ATOM 2085 C C . ALA A 1 257 ? -7.267 -9.050 11.399 1.00 97.06 257 ALA A C 1
ATOM 2087 O O . ALA A 1 257 ? -7.035 -10.119 10.842 1.00 97.06 257 ALA A O 1
ATOM 2088 N N . GLY A 1 258 ? -6.461 -7.991 11.304 1.00 96.69 258 GLY A N 1
ATOM 2089 C CA . GLY A 1 258 ? -5.159 -8.027 10.659 1.00 96.69 258 GLY A CA 1
ATOM 2090 C C . GLY A 1 258 ? -4.393 -6.719 10.820 1.00 96.69 258 GLY A C 1
ATOM 2091 O O . GLY A 1 258 ? -4.965 -5.680 11.166 1.00 96.69 258 GLY A O 1
ATOM 2092 N N . LEU A 1 259 ? -3.100 -6.760 10.524 1.00 96.50 259 LEU A N 1
ATOM 2093 C CA . LEU A 1 259 ? -2.233 -5.588 10.461 1.00 96.50 259 LEU A CA 1
ATOM 2094 C C . LEU A 1 259 ? -1.462 -5.619 9.147 1.00 96.50 259 LEU A C 1
ATOM 2096 O O . LEU A 1 259 ? -1.041 -6.675 8.685 1.00 96.50 259 LEU A O 1
ATOM 2100 N N . GLY A 1 260 ? -1.268 -4.458 8.536 1.00 95.00 260 GLY A N 1
ATOM 2101 C CA . GLY A 1 260 ? -0.463 -4.373 7.327 1.00 95.00 260 GLY A CA 1
ATOM 2102 C C . GLY A 1 260 ? 0.351 -3.098 7.290 1.00 95.00 260 GLY A C 1
ATOM 2103 O O . GLY A 1 260 ? -0.078 -2.051 7.771 1.00 95.00 260 GLY A O 1
ATOM 2104 N N . VAL A 1 261 ? 1.541 -3.195 6.712 1.00 93.69 261 VAL A N 1
ATOM 2105 C CA . VAL A 1 261 ? 2.495 -2.091 6.694 1.00 93.69 261 VAL A CA 1
ATOM 2106 C C . VAL A 1 261 ? 2.108 -1.084 5.617 1.00 93.69 261 VAL A C 1
ATOM 2108 O O . VAL A 1 261 ? 1.932 -1.426 4.443 1.00 93.69 261 VAL A O 1
ATOM 2111 N N . VAL A 1 262 ? 1.949 0.169 6.013 1.00 89.69 262 VAL A N 1
ATOM 2112 C CA . VAL A 1 262 ? 1.685 1.280 5.108 1.00 89.69 262 VAL A CA 1
ATOM 2113 C C . VAL A 1 262 ? 2.982 1.615 4.386 1.00 89.69 262 VAL A C 1
ATOM 2115 O O . VAL A 1 262 ? 4.067 1.644 4.963 1.00 89.69 262 VAL A O 1
ATOM 2118 N N . THR A 1 263 ? 2.878 1.807 3.078 1.00 72.81 263 THR A N 1
ATOM 2119 C CA . THR A 1 263 ? 4.026 2.097 2.222 1.00 72.81 263 THR A CA 1
ATOM 2120 C C . THR A 1 263 ? 4.722 3.402 2.653 1.00 72.81 263 THR A C 1
ATOM 2122 O O . THR A 1 263 ? 4.027 4.383 2.911 1.00 72.81 263 THR A O 1
ATOM 2125 N N . PRO A 1 264 ? 6.069 3.451 2.709 1.00 60.00 264 PRO A N 1
ATOM 2126 C CA . PRO A 1 264 ? 6.795 4.518 3.392 1.00 60.00 264 PRO A CA 1
ATOM 2127 C C . PRO A 1 264 ? 6.848 5.800 2.557 1.00 60.00 264 PRO A C 1
ATOM 2129 O O . PRO A 1 264 ? 7.063 5.757 1.345 1.00 60.00 264 PRO A O 1
ATOM 2132 N N . GLU A 1 265 ? 6.721 6.957 3.198 1.00 59.97 265 GLU A N 1
ATOM 2133 C CA . GLU A 1 265 ? 6.945 8.257 2.561 1.00 59.97 265 GLU A CA 1
ATOM 2134 C C . GLU A 1 265 ? 8.450 8.610 2.499 1.00 59.97 265 GLU A C 1
ATOM 2136 O O . GLU A 1 265 ? 9.188 8.308 3.439 1.00 59.97 265 GLU A O 1
ATOM 2141 N N . PRO A 1 266 ? 8.937 9.291 1.439 1.00 54.06 266 PRO A N 1
ATOM 2142 C CA . PRO A 1 266 ? 8.245 9.640 0.202 1.00 54.06 266 PRO A CA 1
ATOM 2143 C C . PRO A 1 266 ? 8.446 8.556 -0.871 1.00 54.06 266 PRO A C 1
ATOM 2145 O O . PRO A 1 266 ? 9.518 8.446 -1.472 1.00 54.06 266 PRO A O 1
ATOM 2148 N N . VAL A 1 267 ? 7.393 7.792 -1.182 1.00 58.78 267 VAL A N 1
ATOM 2149 C CA . VAL A 1 267 ? 7.371 6.961 -2.393 1.00 58.78 267 VAL A CA 1
ATOM 2150 C C . VAL A 1 267 ? 7.522 7.880 -3.599 1.00 58.78 267 VAL A C 1
ATOM 2152 O O . VAL A 1 267 ? 6.615 8.641 -3.938 1.00 58.78 267 VAL A O 1
ATOM 2155 N N . GLN A 1 268 ? 8.646 7.790 -4.302 1.00 60.97 268 GLN A N 1
ATOM 2156 C CA . GLN A 1 268 ? 8.664 8.232 -5.689 1.00 60.97 268 GLN A CA 1
ATOM 2157 C C . GLN A 1 268 ? 7.816 7.221 -6.456 1.00 60.97 268 GLN A C 1
ATOM 2159 O O . GLN A 1 268 ? 8.183 6.051 -6.518 1.00 60.97 268 GLN A O 1
ATOM 2164 N N . ALA A 1 269 ? 6.689 7.653 -7.030 1.00 55.72 269 ALA A N 1
ATOM 2165 C CA . ALA A 1 269 ? 5.724 6.793 -7.729 1.00 55.72 269 ALA A CA 1
ATOM 2166 C C . ALA A 1 269 ? 6.335 5.899 -8.839 1.00 55.72 269 ALA A C 1
ATOM 2168 O O . ALA A 1 269 ? 5.700 4.982 -9.347 1.00 55.72 269 ALA A O 1
ATOM 2169 N N . PHE A 1 270 ? 7.587 6.156 -9.210 1.00 62.00 270 PHE A N 1
ATOM 2170 C CA . PHE A 1 270 ? 8.371 5.405 -10.181 1.00 62.00 270 PHE A CA 1
ATOM 2171 C C . PHE A 1 270 ? 9.111 4.180 -9.606 1.00 62.00 270 PHE A C 1
ATOM 2173 O O . PHE A 1 270 ? 9.579 3.349 -10.374 1.00 62.00 270 PHE A O 1
ATOM 2180 N N . GLN A 1 271 ? 9.228 4.039 -8.280 1.00 71.81 271 GLN A N 1
ATOM 2181 C CA . GLN A 1 271 ? 10.045 2.993 -7.636 1.00 71.81 271 GLN A CA 1
ATOM 2182 C C . GLN A 1 271 ? 9.276 1.709 -7.285 1.00 71.81 271 GLN A C 1
ATOM 2184 O O . GLN A 1 271 ? 9.832 0.828 -6.626 1.00 71.81 271 GLN A O 1
ATOM 2189 N N . GLY A 1 272 ? 8.019 1.603 -7.725 1.00 82.00 272 GLY A N 1
ATOM 2190 C CA . GLY A 1 272 ? 7.117 0.526 -7.328 1.00 82.00 272 GLY A CA 1
ATOM 2191 C C . GLY A 1 272 ? 6.703 0.638 -5.859 1.00 82.00 272 GLY A C 1
ATOM 2192 O O . GLY A 1 272 ? 7.306 1.359 -5.064 1.00 82.00 272 GLY A O 1
ATOM 2193 N N . ILE A 1 273 ? 5.636 -0.061 -5.494 1.00 89.19 273 ILE A N 1
ATOM 2194 C CA . ILE A 1 273 ? 5.087 -0.063 -4.141 1.00 89.19 273 ILE A CA 1
ATOM 2195 C C . ILE A 1 273 ? 5.196 -1.477 -3.561 1.00 89.19 273 ILE A C 1
ATOM 2197 O O . ILE A 1 273 ? 4.595 -2.394 -4.124 1.00 89.19 273 ILE A O 1
ATOM 2201 N N . PRO A 1 274 ? 5.948 -1.687 -2.463 1.00 91.56 274 PRO A N 1
ATOM 2202 C CA . PRO A 1 274 ? 6.084 -3.001 -1.845 1.00 91.56 274 PRO A CA 1
ATOM 2203 C C . PRO A 1 274 ? 4.733 -3.546 -1.381 1.00 91.56 274 PRO A C 1
ATOM 2205 O O . PRO A 1 274 ? 3.978 -2.874 -0.676 1.00 91.56 274 PRO A O 1
ATOM 2208 N N . LEU A 1 275 ? 4.449 -4.792 -1.758 1.00 93.81 275 LEU A N 1
ATOM 2209 C CA . LEU A 1 275 ? 3.365 -5.587 -1.176 1.00 93.81 275 LEU A CA 1
ATOM 2210 C C . LEU A 1 275 ? 3.841 -6.462 -0.015 1.00 93.81 275 LEU A C 1
ATOM 2212 O O . LEU A 1 275 ? 3.019 -6.992 0.729 1.00 93.81 275 LEU A O 1
ATOM 2216 N N . LEU A 1 276 ? 5.157 -6.588 0.127 1.00 93.19 276 LEU A N 1
ATOM 2217 C CA . LEU A 1 276 ? 5.831 -7.330 1.172 1.00 93.19 276 LEU A CA 1
ATOM 2218 C C . LEU A 1 276 ? 7.000 -6.503 1.689 1.00 93.19 276 LEU A C 1
ATOM 2220 O O . LEU A 1 276 ? 7.731 -5.882 0.913 1.00 93.19 276 LEU A O 1
ATOM 2224 N N . VAL A 1 277 ? 7.155 -6.498 3.002 1.00 91.88 277 VAL A N 1
ATOM 2225 C CA . VAL A 1 277 ? 8.160 -5.708 3.700 1.00 91.88 277 VAL A CA 1
ATOM 2226 C C . VAL A 1 277 ? 8.859 -6.597 4.711 1.00 91.88 277 VAL A C 1
ATOM 2228 O O . VAL A 1 277 ? 8.212 -7.377 5.400 1.00 91.88 277 VAL A O 1
ATOM 2231 N N . GLN A 1 278 ? 10.173 -6.460 4.825 1.00 91.44 278 GLN A N 1
ATOM 2232 C CA . GLN A 1 278 ? 10.950 -7.126 5.854 1.00 91.44 278 GLN A CA 1
ATOM 2233 C C . GLN A 1 278 ? 11.130 -6.206 7.067 1.00 91.44 278 GLN A C 1
ATOM 2235 O O . GLN A 1 278 ? 11.585 -5.068 6.938 1.00 91.44 278 GLN A O 1
ATOM 2240 N N . TYR A 1 279 ? 10.810 -6.719 8.250 1.00 90.44 279 TYR A N 1
ATOM 2241 C CA . TYR A 1 279 ? 11.085 -6.086 9.533 1.00 90.44 279 TYR A CA 1
ATOM 2242 C C . TYR A 1 279 ? 11.701 -7.116 10.472 1.00 90.44 279 TYR A C 1
ATOM 2244 O O . TYR A 1 279 ? 11.043 -8.076 10.869 1.00 90.44 279 TYR A O 1
ATOM 2252 N N . GLN A 1 280 ? 12.972 -6.912 10.820 1.00 89.31 280 GLN A N 1
ATOM 2253 C CA . GLN A 1 280 ? 13.785 -7.915 11.513 1.00 89.31 280 GLN A CA 1
ATOM 2254 C C . GLN A 1 280 ? 13.780 -9.257 10.744 1.00 89.31 280 GLN A C 1
ATOM 2256 O O . GLN A 1 280 ? 14.181 -9.308 9.577 1.00 89.31 280 GLN A O 1
ATOM 2261 N N . ASP A 1 281 ? 13.337 -10.332 11.391 1.00 89.06 281 ASP A N 1
ATOM 2262 C CA . ASP A 1 281 ? 13.156 -11.680 10.850 1.00 89.06 281 ASP A CA 1
ATOM 2263 C C . ASP A 1 281 ? 11.764 -11.915 10.239 1.00 89.06 281 ASP A C 1
ATOM 2265 O O . ASP A 1 281 ? 11.522 -12.967 9.651 1.00 89.06 281 ASP A O 1
ATOM 2269 N N . LEU A 1 282 ? 10.848 -10.947 10.349 1.00 92.12 282 LEU A N 1
ATOM 2270 C CA . LEU A 1 282 ? 9.491 -11.070 9.831 1.00 92.12 282 LEU A CA 1
ATOM 2271 C C . LEU A 1 282 ? 9.351 -10.480 8.432 1.00 92.12 282 LEU A C 1
ATOM 2273 O O . LEU A 1 282 ? 9.876 -9.409 8.124 1.00 92.12 282 LEU A O 1
ATOM 2277 N N . TYR A 1 283 ? 8.519 -11.132 7.627 1.00 94.12 283 TYR A N 1
ATOM 2278 C CA . TYR A 1 283 ? 8.020 -10.591 6.373 1.00 94.12 283 TYR A CA 1
ATOM 2279 C C . TYR A 1 283 ? 6.543 -10.261 6.521 1.00 94.12 283 TYR A C 1
ATOM 2281 O O . TYR A 1 283 ? 5.720 -11.148 6.716 1.00 94.12 283 TYR A O 1
ATOM 2289 N N . LEU A 1 284 ? 6.209 -8.981 6.466 1.00 95.00 284 LEU A N 1
ATOM 2290 C CA . LEU A 1 284 ? 4.873 -8.477 6.748 1.00 95.00 284 LEU A CA 1
ATOM 2291 C C . LEU A 1 284 ? 4.179 -8.028 5.455 1.00 95.00 284 LEU A C 1
ATOM 2293 O O . LEU A 1 284 ? 4.826 -7.424 4.588 1.00 95.00 284 LEU A O 1
ATOM 2297 N N . PRO A 1 285 ? 2.868 -8.290 5.311 1.00 96.19 285 PRO A N 1
ATOM 2298 C CA . PRO A 1 285 ? 2.094 -7.801 4.183 1.00 96.19 285 PRO A CA 1
ATOM 2299 C C . PRO A 1 285 ? 1.998 -6.279 4.224 1.00 96.19 285 PRO A C 1
ATOM 2301 O O . PRO A 1 285 ? 1.926 -5.661 5.290 1.00 96.19 285 PRO A O 1
ATOM 2304 N N . SER A 1 286 ? 1.908 -5.660 3.050 1.00 95.25 286 SER A N 1
ATOM 2305 C CA . SER A 1 286 ? 1.472 -4.270 2.982 1.00 95.25 286 SER A CA 1
ATOM 2306 C C . SER A 1 286 ? 0.015 -4.131 3.428 1.00 95.25 286 SER A C 1
ATOM 2308 O O . SER A 1 286 ? -0.783 -5.066 3.333 1.00 95.25 286 SER A O 1
ATOM 2310 N N . PHE A 1 287 ? -0.365 -2.932 3.858 1.00 96.06 287 PHE A N 1
ATOM 2311 C CA . PHE A 1 287 ? -1.732 -2.606 4.257 1.00 96.06 287 PHE A CA 1
ATOM 2312 C C . PHE A 1 287 ? -2.759 -2.948 3.165 1.00 96.06 287 PHE A C 1
ATOM 2314 O O . PHE A 1 287 ? -3.793 -3.559 3.440 1.00 96.06 287 PHE A O 1
ATOM 2321 N N . ALA A 1 288 ? -2.441 -2.641 1.904 1.00 95.62 288 ALA A N 1
ATOM 2322 C CA . ALA A 1 288 ? -3.283 -2.979 0.760 1.00 95.62 288 ALA A CA 1
ATOM 2323 C C . ALA A 1 288 ? -3.411 -4.498 0.535 1.00 95.62 288 ALA A C 1
ATOM 2325 O O . ALA A 1 288 ? -4.511 -4.982 0.243 1.00 95.62 288 ALA A O 1
ATOM 2326 N N . LEU A 1 289 ? -2.316 -5.257 0.682 1.00 96.38 289 LEU A N 1
ATOM 2327 C CA . LEU A 1 289 ? -2.345 -6.715 0.554 1.00 96.38 289 LEU A CA 1
ATOM 2328 C C . LEU A 1 289 ? -3.181 -7.343 1.677 1.00 96.38 289 LEU A C 1
ATOM 2330 O O . LEU A 1 289 ? -4.048 -8.165 1.383 1.00 96.38 289 LEU A O 1
ATOM 2334 N N . GLN A 1 290 ? -2.989 -6.900 2.924 1.00 97.19 290 GLN A N 1
ATOM 2335 C CA . GLN A 1 290 ? -3.711 -7.409 4.093 1.00 97.19 290 GLN A CA 1
ATOM 2336 C C . GLN A 1 290 ? -5.221 -7.181 3.990 1.00 97.19 290 GLN A C 1
ATOM 2338 O O . GLN A 1 290 ? -6.018 -8.100 4.182 1.00 97.19 290 GLN A O 1
ATOM 2343 N N . LEU A 1 291 ? -5.627 -5.966 3.618 1.00 97.69 291 LEU A N 1
ATOM 2344 C CA . LEU A 1 291 ? -7.034 -5.629 3.408 1.00 97.69 291 LEU A CA 1
ATOM 2345 C C . LEU A 1 291 ? -7.680 -6.486 2.323 1.00 97.69 291 LEU A C 1
ATOM 2347 O O . LEU A 1 291 ? -8.796 -6.977 2.496 1.00 97.69 291 LEU A O 1
ATOM 2351 N N . THR A 1 292 ? -6.974 -6.675 1.209 1.00 96.81 292 THR A N 1
ATOM 2352 C CA . THR A 1 292 ? -7.494 -7.467 0.093 1.00 96.81 292 THR A CA 1
ATOM 2353 C C . THR A 1 292 ? -7.570 -8.950 0.458 1.00 96.81 292 THR A C 1
ATOM 2355 O O . THR A 1 292 ? -8.550 -9.606 0.102 1.00 96.81 292 THR A O 1
ATOM 2358 N N . ALA A 1 293 ? -6.581 -9.468 1.200 1.00 96.94 293 ALA A N 1
ATOM 2359 C CA . ALA A 1 293 ? -6.560 -10.830 1.738 1.00 96.94 293 ALA A CA 1
ATOM 2360 C C . ALA A 1 293 ? -7.783 -11.094 2.610 1.00 96.94 293 ALA A C 1
ATOM 2362 O O . ALA A 1 293 ? -8.543 -12.025 2.338 1.00 96.94 293 ALA A O 1
ATOM 2363 N N . LEU A 1 294 ? -8.033 -10.222 3.587 1.00 97.12 294 LEU A N 1
ATOM 2364 C CA . LEU A 1 294 ? -9.173 -10.356 4.483 1.00 97.12 294 LEU A CA 1
ATOM 2365 C C . LEU A 1 294 ? -10.509 -10.240 3.732 1.00 97.12 294 LEU A C 1
ATOM 2367 O O . LEU A 1 294 ? -11.404 -11.057 3.943 1.00 97.12 294 LEU A O 1
ATOM 2371 N N . TYR A 1 295 ? -10.631 -9.282 2.806 1.00 97.50 295 TYR A N 1
ATOM 2372 C CA . TYR A 1 295 ? -11.863 -9.060 2.040 1.00 97.50 295 TYR A CA 1
ATOM 2373 C C . TYR A 1 295 ? -12.212 -10.236 1.122 1.00 97.50 295 TYR A C 1
ATOM 2375 O O . TYR A 1 295 ? -13.370 -10.642 1.046 1.00 97.50 295 TYR A O 1
ATOM 2383 N N . GLN A 1 296 ? -11.213 -10.817 0.451 1.00 95.75 296 GLN A N 1
ATOM 2384 C CA . GLN A 1 296 ? -11.392 -12.001 -0.398 1.00 95.75 296 GLN A CA 1
ATOM 2385 C C . GLN A 1 296 ? -11.319 -13.322 0.384 1.00 95.75 296 GLN A C 1
ATOM 2387 O O . GLN A 1 296 ? -11.354 -14.390 -0.227 1.00 95.75 296 GLN A O 1
ATOM 2392 N N . GLN A 1 297 ? -11.225 -13.258 1.718 1.0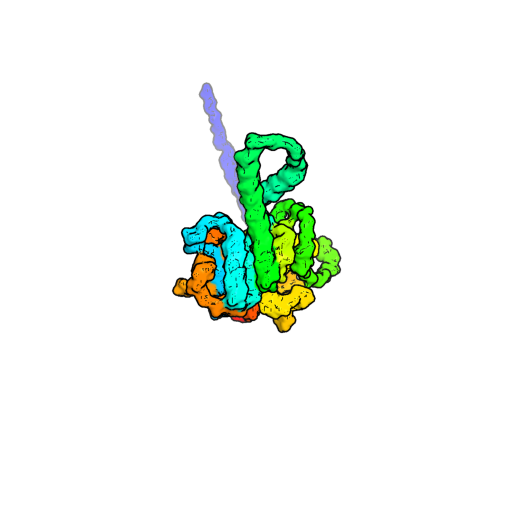0 95.62 297 GLN A N 1
ATOM 2393 C CA . GLN A 1 297 ? -11.154 -14.416 2.615 1.00 95.62 297 GLN A CA 1
ATOM 2394 C C . GLN A 1 297 ? -9.993 -15.365 2.273 1.00 95.62 297 GLN A C 1
ATOM 2396 O O . GLN A 1 297 ? -10.116 -16.590 2.335 1.00 95.62 297 GLN A O 1
ATOM 2401 N N . VAL A 1 298 ? -8.850 -14.794 1.892 1.00 95.81 298 VAL A N 1
ATOM 2402 C CA . VAL A 1 298 ? -7.607 -15.511 1.605 1.00 95.81 298 VAL A CA 1
ATOM 2403 C C . VAL A 1 298 ? -6.744 -15.505 2.869 1.00 95.81 298 VAL A C 1
ATOM 2405 O O . VAL A 1 298 ? -6.239 -14.449 3.244 1.00 95.81 298 VAL A O 1
ATOM 2408 N N . PRO A 1 299 ? -6.539 -16.657 3.537 1.00 94.50 299 PRO A N 1
ATOM 2409 C CA . PRO A 1 299 ? -5.622 -16.741 4.668 1.00 94.50 299 PRO A CA 1
ATOM 2410 C C . PRO A 1 299 ? -4.194 -16.403 4.234 1.00 94.50 299 PRO A C 1
ATOM 2412 O O . PRO A 1 299 ? -3.765 -16.847 3.166 1.00 94.50 299 PRO A O 1
ATOM 2415 N N . LEU A 1 300 ? -3.440 -15.704 5.085 1.00 94.06 300 LEU A N 1
ATOM 2416 C CA . LEU A 1 300 ? -2.047 -15.330 4.807 1.00 94.06 300 LEU A CA 1
ATOM 2417 C C . LEU A 1 300 ? -1.157 -16.535 4.489 1.00 94.06 300 LEU A C 1
ATOM 2419 O O . LEU A 1 300 ? -0.378 -16.483 3.545 1.00 94.06 300 LEU A O 1
ATOM 2423 N N . SER A 1 301 ? -1.376 -17.672 5.154 1.00 93.12 301 SER A N 1
ATOM 2424 C CA . SER A 1 301 ? -0.667 -18.934 4.881 1.00 93.12 301 SER A CA 1
ATOM 2425 C C . SER A 1 301 ? -0.906 -19.520 3.482 1.00 93.12 301 SER A C 1
ATOM 2427 O O . SER A 1 301 ? -0.183 -20.414 3.043 1.00 93.12 301 SER A O 1
ATOM 2429 N N . LYS A 1 302 ? -1.937 -19.060 2.759 1.00 94.19 302 LYS A N 1
ATOM 2430 C CA . LYS A 1 302 ? -2.197 -19.461 1.367 1.00 94.19 302 LYS A CA 1
ATOM 2431 C C . LYS A 1 302 ? -1.592 -18.502 0.346 1.00 94.19 302 LYS A C 1
ATOM 2433 O O . LYS A 1 302 ? -1.616 -18.825 -0.845 1.00 94.19 302 LYS A O 1
ATOM 2438 N N . ILE A 1 303 ? -1.079 -17.353 0.780 1.00 95.19 303 ILE A N 1
ATOM 2439 C CA . ILE A 1 303 ? -0.363 -16.416 -0.081 1.00 95.19 303 ILE A CA 1
ATOM 2440 C C . ILE A 1 303 ? 1.035 -16.984 -0.305 1.00 95.19 303 ILE A C 1
ATOM 2442 O O . ILE A 1 303 ? 1.747 -17.281 0.648 1.00 95.19 303 ILE A O 1
ATOM 2446 N N . LYS A 1 304 ? 1.415 -17.183 -1.570 1.00 93.25 304 LYS A N 1
ATOM 2447 C CA . LYS A 1 304 ? 2.737 -17.721 -1.922 1.00 93.25 304 LYS A CA 1
ATOM 2448 C C . LYS A 1 304 ? 3.514 -16.724 -2.756 1.00 93.25 304 LYS A C 1
ATOM 2450 O O . LYS A 1 304 ? 2.943 -16.060 -3.616 1.00 93.25 304 LYS A O 1
ATOM 2455 N N . PHE A 1 305 ? 4.817 -16.686 -2.538 1.00 90.69 305 PHE A N 1
ATOM 2456 C CA . PHE A 1 305 ? 5.737 -15.775 -3.203 1.00 90.69 305 PHE A CA 1
ATOM 2457 C C . PHE A 1 305 ? 6.604 -16.546 -4.193 1.00 90.69 305 PHE A C 1
ATOM 2459 O O . PHE A 1 305 ? 7.067 -17.644 -3.882 1.00 90.69 305 PHE A O 1
ATOM 2466 N N . PHE A 1 306 ? 6.804 -15.989 -5.386 1.00 86.69 306 PHE A N 1
ATOM 2467 C CA . PHE A 1 306 ? 7.670 -16.579 -6.406 1.00 86.69 306 PHE A CA 1
ATOM 2468 C C . PHE A 1 306 ? 9.011 -15.828 -6.469 1.00 86.69 306 PHE A C 1
ATOM 2470 O O . PHE A 1 306 ? 8.996 -14.599 -6.561 1.00 86.69 306 PHE A O 1
ATOM 2477 N N . PRO A 1 307 ? 10.171 -16.515 -6.449 1.00 80.25 307 PRO A N 1
ATOM 2478 C CA . PRO A 1 307 ? 11.489 -15.866 -6.477 1.00 80.25 307 PRO A CA 1
ATOM 2479 C C . PRO A 1 307 ? 11.745 -14.977 -7.703 1.00 80.25 307 PRO A C 1
ATOM 2481 O O . PRO A 1 307 ? 12.586 -14.082 -7.667 1.00 80.25 307 PRO A O 1
ATOM 2484 N N . GLU A 1 308 ? 11.075 -15.245 -8.821 1.00 76.62 308 GLU A N 1
ATOM 2485 C CA . GLU A 1 308 ? 11.109 -14.447 -10.050 1.00 76.62 308 GLU A CA 1
ATOM 2486 C C . GLU A 1 308 ? 10.236 -13.190 -10.024 1.00 76.62 308 GLU A C 1
ATOM 2488 O O . GLU A 1 308 ? 10.284 -12.405 -10.972 1.00 76.62 308 GLU A O 1
ATOM 2493 N N . GLY A 1 309 ? 9.490 -12.989 -8.942 1.00 82.50 309 GLY A N 1
ATOM 2494 C CA . GLY A 1 309 ? 8.435 -11.997 -8.839 1.00 82.50 309 GLY A CA 1
ATOM 2495 C C . GLY A 1 309 ? 7.059 -12.614 -9.068 1.00 82.50 309 GLY A C 1
ATOM 2496 O O . GLY A 1 309 ? 6.888 -13.630 -9.742 1.00 82.50 3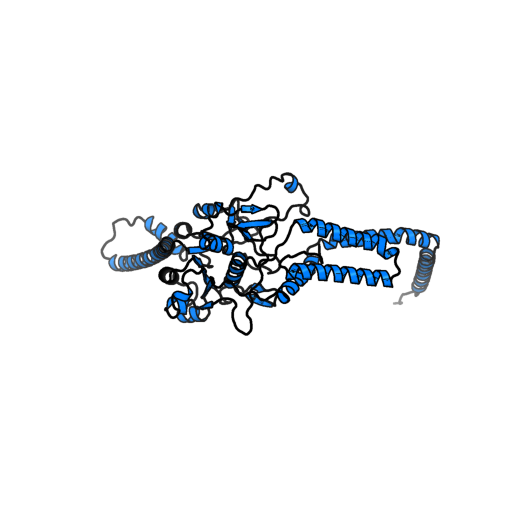09 GLY A O 1
ATOM 2497 N N . GLY A 1 310 ? 6.054 -11.981 -8.480 1.00 88.12 310 GLY A N 1
ATOM 2498 C CA . GLY A 1 310 ? 4.685 -12.455 -8.458 1.00 88.12 310 GLY A CA 1
ATOM 2499 C C . GLY A 1 310 ? 4.283 -13.028 -7.103 1.00 88.12 310 GLY A C 1
ATOM 2500 O O . GLY A 1 310 ? 5.048 -13.705 -6.412 1.00 88.12 310 GLY A O 1
ATOM 2501 N N . ILE A 1 311 ? 3.029 -12.771 -6.745 1.00 92.44 311 ILE A N 1
ATOM 2502 C CA . ILE A 1 311 ? 2.410 -13.258 -5.515 1.00 92.44 311 ILE A CA 1
ATOM 2503 C C . ILE A 1 311 ? 1.184 -14.073 -5.910 1.00 92.44 311 ILE A C 1
ATOM 2505 O O . ILE A 1 311 ? 0.225 -13.536 -6.471 1.00 92.44 311 ILE A O 1
ATOM 2509 N N . LYS A 1 312 ? 1.198 -15.378 -5.630 1.00 92.25 312 LYS A N 1
ATOM 2510 C CA . LYS A 1 312 ? 0.012 -16.218 -5.774 1.00 92.25 312 LYS A CA 1
ATOM 2511 C C . LYS A 1 312 ? -0.978 -15.852 -4.683 1.00 92.25 312 LYS A C 1
ATOM 2513 O O . LYS A 1 312 ? -0.718 -16.047 -3.496 1.00 92.25 312 LYS A O 1
ATOM 2518 N N . PHE A 1 313 ? -2.133 -15.379 -5.113 1.00 89.44 313 PHE A N 1
ATOM 2519 C CA . PHE A 1 313 ? -3.192 -14.902 -4.254 1.00 89.44 313 PHE A CA 1
ATOM 2520 C C . PHE A 1 313 ? -4.487 -15.614 -4.648 1.00 89.44 313 PHE A C 1
ATOM 2522 O O . PHE A 1 313 ? -5.096 -15.327 -5.677 1.00 89.44 313 PHE A O 1
ATOM 2529 N N . SER A 1 314 ? -4.893 -16.615 -3.861 1.00 86.12 314 SER A N 1
ATOM 2530 C CA . SER A 1 314 ? -5.993 -17.520 -4.229 1.00 86.12 314 SER A CA 1
ATOM 2531 C C . SER A 1 314 ? -5.738 -18.216 -5.587 1.00 86.12 314 SER A C 1
ATOM 2533 O O . SER A 1 314 ? -4.764 -18.962 -5.727 1.00 86.12 314 SER A O 1
ATOM 2535 N N . GLN A 1 315 ? -6.599 -17.994 -6.586 1.00 84.88 315 GLN A N 1
ATOM 2536 C CA . GLN A 1 315 ? -6.486 -18.520 -7.956 1.00 84.88 315 GLN A CA 1
ATOM 2537 C C . GLN A 1 315 ? -5.792 -17.550 -8.924 1.00 84.88 315 GLN A C 1
ATOM 2539 O O . GLN A 1 315 ? -5.765 -17.786 -10.131 1.00 84.88 315 GLN A O 1
ATOM 2544 N N . THR A 1 316 ? -5.277 -16.429 -8.424 1.00 89.62 316 THR A N 1
ATOM 2545 C CA . THR A 1 316 ? -4.725 -15.346 -9.239 1.00 89.62 316 THR A CA 1
ATOM 2546 C C . THR A 1 316 ? -3.255 -15.135 -8.908 1.00 89.62 316 THR A C 1
ATOM 2548 O O . THR A 1 316 ? -2.746 -15.620 -7.895 1.00 89.62 316 THR A O 1
ATOM 2551 N N . ILE A 1 317 ? -2.556 -14.435 -9.796 1.00 91.00 317 ILE A N 1
ATOM 2552 C CA . ILE A 1 317 ? -1.194 -13.975 -9.552 1.00 91.00 317 ILE A CA 1
ATOM 2553 C C . ILE A 1 317 ? -1.237 -12.457 -9.593 1.00 91.00 317 ILE A C 1
ATOM 2555 O O . ILE A 1 317 ? -1.688 -11.868 -10.575 1.00 91.00 317 ILE A O 1
ATOM 2559 N N . ILE A 1 318 ? -0.790 -11.836 -8.510 1.00 92.50 318 ILE A N 1
ATOM 2560 C CA . ILE A 1 318 ? -0.521 -10.407 -8.465 1.00 92.50 318 ILE A CA 1
ATOM 2561 C C . ILE A 1 318 ? 0.870 -10.217 -9.054 1.00 92.50 318 ILE A C 1
ATOM 2563 O O . ILE A 1 318 ? 1.833 -10.797 -8.552 1.00 92.50 318 ILE A O 1
ATOM 2567 N N . HIS A 1 319 ? 0.978 -9.438 -10.125 1.00 90.38 319 HIS A N 1
ATOM 2568 C CA . HIS A 1 319 ? 2.267 -9.182 -10.749 1.00 90.38 319 HIS A CA 1
ATOM 2569 C C . HIS A 1 319 ? 3.098 -8.203 -9.916 1.00 90.38 319 HIS A C 1
ATOM 2571 O O . HIS A 1 319 ? 2.631 -7.120 -9.558 1.00 90.38 319 HIS A O 1
ATOM 2577 N N . THR A 1 320 ? 4.336 -8.597 -9.627 1.00 89.25 320 THR A N 1
ATOM 2578 C CA . THR A 1 320 ? 5.340 -7.793 -8.925 1.00 89.25 320 THR A CA 1
ATOM 2579 C C . THR A 1 320 ? 6.710 -8.025 -9.548 1.00 89.25 320 THR A C 1
ATOM 2581 O O . THR A 1 320 ? 6.895 -9.002 -10.275 1.00 89.25 320 THR A O 1
ATOM 2584 N N . ASP A 1 321 ? 7.680 -7.179 -9.215 1.00 85.19 321 ASP A N 1
ATOM 2585 C CA . ASP A 1 321 ? 9.091 -7.517 -9.414 1.00 85.19 321 ASP A CA 1
ATOM 2586 C C . ASP A 1 321 ? 9.565 -8.605 -8.425 1.00 85.19 321 ASP A C 1
ATOM 2588 O O . ASP A 1 321 ? 8.802 -9.082 -7.572 1.00 85.19 321 ASP A O 1
ATOM 2592 N N . ALA A 1 322 ? 10.841 -8.984 -8.533 1.00 82.88 322 ALA A N 1
ATOM 2593 C CA . ALA A 1 322 ? 11.490 -9.960 -7.656 1.00 82.88 322 ALA A CA 1
ATOM 2594 C C . ALA A 1 322 ? 11.662 -9.482 -6.198 1.00 82.88 322 ALA A C 1
ATOM 2596 O O . ALA A 1 322 ? 11.956 -10.292 -5.325 1.00 82.88 322 ALA A O 1
ATOM 2597 N N . THR A 1 323 ? 11.460 -8.189 -5.921 1.00 85.38 323 THR A N 1
ATOM 2598 C CA . THR A 1 323 ? 11.430 -7.615 -4.562 1.00 85.38 323 THR A CA 1
ATOM 2599 C C . THR A 1 323 ? 10.009 -7.463 -4.016 1.00 85.38 323 THR A C 1
ATOM 2601 O O . THR A 1 323 ? 9.802 -6.848 -2.968 1.00 85.38 323 THR A O 1
ATOM 2604 N N . PHE A 1 324 ? 9.024 -8.025 -4.725 1.00 90.00 324 PHE A N 1
ATOM 2605 C CA . PHE A 1 324 ? 7.597 -7.975 -4.414 1.00 90.00 324 PHE A CA 1
ATOM 2606 C C . PHE A 1 324 ? 6.993 -6.568 -4.421 1.00 90.00 324 PHE A C 1
ATOM 2608 O O . PHE A 1 324 ? 5.999 -6.297 -3.737 1.00 90.00 324 PHE A O 1
ATOM 2615 N N . LYS A 1 325 ? 7.548 -5.668 -5.238 1.00 90.19 325 LYS A N 1
ATOM 2616 C CA . LYS A 1 325 ? 6.943 -4.366 -5.518 1.00 90.19 325 LYS A CA 1
ATOM 2617 C C . LYS A 1 325 ? 5.968 -4.461 -6.679 1.00 90.19 325 LYS A C 1
ATOM 2619 O O . LYS A 1 325 ? 6.259 -5.028 -7.730 1.00 90.19 325 LYS A O 1
ATOM 2624 N N . MET A 1 326 ? 4.798 -3.874 -6.480 1.00 90.69 326 MET A N 1
ATOM 2625 C CA . MET A 1 326 ? 3.787 -3.674 -7.502 1.00 90.69 326 MET A CA 1
ATOM 2626 C C . MET A 1 326 ? 4.014 -2.338 -8.207 1.00 90.69 326 MET A C 1
ATOM 2628 O O . MET A 1 326 ? 4.273 -1.324 -7.562 1.00 90.69 326 MET A O 1
ATOM 2632 N N . TYR A 1 327 ? 3.807 -2.313 -9.519 1.00 89.00 327 TYR A N 1
ATOM 2633 C CA . TYR A 1 327 ? 3.752 -1.084 -10.306 1.00 89.00 327 TYR A CA 1
ATOM 2634 C C . TYR A 1 327 ? 2.294 -0.809 -10.683 1.00 89.00 327 TYR A C 1
ATOM 2636 O O . TYR A 1 327 ? 1.800 -1.365 -11.668 1.00 89.00 327 TYR A O 1
ATOM 2644 N N . PRO A 1 328 ? 1.547 -0.047 -9.864 1.00 88.19 328 PRO A N 1
ATOM 2645 C CA . PRO A 1 328 ? 0.122 0.129 -10.084 1.00 88.19 328 PRO A CA 1
ATOM 2646 C C . PRO A 1 328 ? -0.158 1.135 -11.195 1.00 88.19 328 PRO A C 1
ATOM 2648 O O . PRO A 1 328 ? 0.571 2.107 -11.405 1.00 88.19 328 PRO A O 1
ATOM 2651 N N . ARG A 1 329 ? -1.313 0.970 -11.832 1.00 86.69 329 ARG A N 1
ATOM 2652 C CA . ARG A 1 329 ? -1.956 2.059 -12.560 1.00 86.69 329 ARG A CA 1
ATOM 2653 C C . ARG A 1 329 ? -2.545 3.032 -11.550 1.00 86.69 329 ARG A C 1
ATOM 2655 O O . ARG A 1 329 ? -3.314 2.642 -10.673 1.00 86.69 329 ARG A O 1
ATOM 2662 N N . TYR A 1 330 ? -2.185 4.303 -11.668 1.00 82.06 330 TYR A N 1
ATOM 2663 C CA . TYR A 1 330 ? -2.725 5.334 -10.791 1.00 82.06 330 TYR A CA 1
ATOM 2664 C C . TYR A 1 330 ? -4.078 5.819 -11.305 1.00 82.06 330 TYR A C 1
ATOM 2666 O O . TYR A 1 330 ? -4.175 6.304 -12.436 1.00 82.06 330 TYR A O 1
ATOM 2674 N N . TYR A 1 331 ? -5.109 5.708 -10.465 1.00 85.94 331 TYR A N 1
ATOM 2675 C CA . TYR A 1 331 ? -6.401 6.330 -10.727 1.00 85.94 331 TYR A CA 1
ATOM 2676 C C . TYR A 1 331 ? -6.307 7.800 -10.344 1.00 85.94 331 TYR A C 1
ATOM 2678 O O . TYR A 1 331 ? -5.982 8.146 -9.209 1.00 85.94 331 TYR A O 1
ATOM 2686 N N . ALA A 1 332 ? -6.559 8.653 -11.322 1.00 76.50 332 ALA A N 1
ATOM 2687 C CA . ALA A 1 332 ? -6.381 10.087 -11.220 1.00 76.50 332 ALA A CA 1
ATOM 2688 C C . ALA A 1 332 ? -7.743 10.783 -11.320 1.00 76.50 332 ALA A C 1
ATOM 2690 O O . ALA A 1 332 ? -8.671 10.248 -11.935 1.00 76.50 332 ALA A O 1
ATOM 2691 N N . GLU A 1 333 ? -7.855 11.969 -10.730 1.00 83.38 333 GLU A N 1
ATOM 2692 C CA . GLU A 1 333 ? -9.037 12.816 -10.870 1.00 83.38 333 GLU A CA 1
ATOM 2693 C C . GLU A 1 333 ? -9.202 13.239 -12.334 1.00 83.38 333 GLU A C 1
ATOM 2695 O O . GLU A 1 333 ? -8.219 13.538 -13.028 1.00 83.38 333 GLU A O 1
ATOM 2700 N N . ARG A 1 334 ? -10.449 13.245 -12.812 1.00 79.50 334 ARG A N 1
ATOM 2701 C CA . ARG A 1 334 ? -10.806 13.660 -14.174 1.00 79.50 334 ARG A CA 1
ATOM 2702 C C . ARG A 1 334 ? -12.025 14.556 -14.132 1.00 79.50 334 ARG A C 1
ATOM 2704 O O . ARG A 1 334 ? -13.011 14.201 -13.501 1.00 79.50 334 ARG A O 1
ATOM 2711 N N . ASP A 1 335 ? -11.943 15.702 -14.800 1.00 81.44 335 ASP A N 1
ATOM 2712 C CA . ASP A 1 335 ? -13.049 16.660 -14.910 1.00 81.44 335 ASP A CA 1
ATOM 2713 C C . ASP A 1 335 ? -13.655 17.061 -13.547 1.00 81.44 335 ASP A C 1
ATOM 2715 O O . ASP A 1 335 ? -14.860 17.266 -13.421 1.00 81.44 335 ASP A O 1
ATOM 2719 N N . GLY A 1 336 ? -12.822 17.148 -12.500 1.00 79.44 336 GLY A N 1
ATOM 2720 C CA . GLY A 1 336 ? -13.265 17.464 -11.135 1.00 79.44 336 GLY A CA 1
ATOM 2721 C C . GLY A 1 336 ? -13.858 16.282 -10.356 1.00 79.44 336 GLY A C 1
ATOM 2722 O O . GLY A 1 336 ? -14.351 16.463 -9.243 1.00 79.44 336 GLY A O 1
ATOM 2723 N N . ILE A 1 337 ? -13.868 15.076 -10.934 1.00 81.88 337 ILE A N 1
ATOM 2724 C CA . ILE A 1 337 ? -14.468 13.879 -10.341 1.00 81.88 337 ILE A CA 1
ATOM 2725 C C . ILE A 1 337 ? -13.357 12.997 -9.753 1.00 81.88 337 ILE A C 1
ATOM 2727 O O . ILE A 1 337 ? -12.496 12.513 -10.503 1.00 81.88 337 ILE A O 1
ATOM 2731 N N . PRO A 1 338 ? -13.362 12.752 -8.427 1.00 85.62 338 PRO A N 1
ATOM 2732 C CA . PRO A 1 338 ? -12.378 11.885 -7.800 1.00 85.62 338 PRO A CA 1
ATOM 2733 C C . PRO A 1 338 ? -12.558 10.436 -8.273 1.00 85.62 338 PRO A C 1
ATOM 2735 O O . PRO A 1 338 ? -13.686 9.995 -8.506 1.00 85.62 338 PRO A O 1
ATOM 2738 N N . PRO A 1 339 ? -11.465 9.658 -8.374 1.00 84.62 339 PRO A N 1
ATOM 2739 C CA . PRO A 1 339 ? -11.534 8.284 -8.862 1.00 84.62 339 PRO A CA 1
ATOM 2740 C C . PRO A 1 339 ? -12.348 7.387 -7.924 1.00 84.62 339 PRO A C 1
ATOM 2742 O O . PRO A 1 339 ? -13.115 6.540 -8.368 1.00 84.62 339 PRO A O 1
ATOM 2745 N N . PHE A 1 340 ? -12.217 7.595 -6.615 1.00 90.31 340 PHE A N 1
ATOM 2746 C CA . PHE A 1 340 ? -12.953 6.849 -5.603 1.00 90.31 340 PHE A CA 1
ATOM 2747 C C . PHE A 1 340 ? -14.102 7.679 -5.050 1.00 90.31 340 PHE A C 1
ATOM 2749 O O . PHE A 1 340 ? -14.055 8.909 -5.018 1.00 90.31 340 PHE A O 1
ATOM 2756 N N . LYS A 1 341 ? -15.117 6.996 -4.520 1.00 89.94 341 LYS A N 1
ATOM 2757 C CA . LYS A 1 341 ? -16.152 7.654 -3.729 1.00 89.94 341 LYS A CA 1
ATOM 2758 C C . LYS A 1 341 ? -15.569 8.078 -2.381 1.00 89.94 341 LYS A C 1
ATOM 2760 O O . LYS A 1 341 ? -15.359 7.238 -1.506 1.00 89.94 341 LYS A O 1
ATOM 2765 N N . ILE A 1 342 ? -15.323 9.378 -2.239 1.00 94.50 342 ILE A N 1
ATOM 2766 C CA . ILE A 1 342 ? -14.802 10.000 -1.020 1.00 94.50 342 ILE A CA 1
ATOM 2767 C C . ILE A 1 342 ? -15.968 10.565 -0.212 1.00 94.50 342 ILE A C 1
ATOM 2769 O O . ILE A 1 342 ? -16.787 11.331 -0.718 1.00 94.50 342 ILE A O 1
ATOM 2773 N N . ILE A 1 343 ? -16.048 10.161 1.047 1.00 96.94 343 ILE A N 1
ATOM 2774 C CA . ILE A 1 343 ? -17.077 10.547 2.005 1.00 96.94 343 ILE A CA 1
ATOM 2775 C C . ILE A 1 343 ? -16.378 11.238 3.173 1.00 96.94 343 ILE A C 1
ATOM 2777 O O . ILE A 1 343 ? -15.446 10.682 3.742 1.00 96.94 343 ILE A O 1
ATOM 2781 N N . SER A 1 344 ? -16.828 12.430 3.556 1.00 97.88 344 SER A N 1
ATOM 2782 C CA . SER A 1 344 ? -16.308 13.112 4.747 1.00 97.88 344 SER A CA 1
ATOM 2783 C C . SER A 1 344 ? -16.558 12.265 6.001 1.00 97.88 344 SER A C 1
ATOM 2785 O O . SER A 1 344 ? -17.655 11.718 6.172 1.00 97.88 344 SER A O 1
ATOM 2787 N N . PHE A 1 345 ? -15.569 12.164 6.892 1.00 98.12 345 PHE A N 1
ATOM 2788 C CA . PHE A 1 345 ? -15.699 11.445 8.161 1.00 98.12 345 PHE A CA 1
ATOM 2789 C C . PHE A 1 345 ? -16.889 11.962 8.971 1.00 98.12 345 PHE A C 1
ATOM 2791 O O . PHE A 1 345 ? -17.668 11.168 9.495 1.00 98.12 345 PHE A O 1
ATOM 2798 N N . ASP A 1 346 ? -17.081 13.279 9.009 1.00 97.88 346 ASP A N 1
ATOM 2799 C CA . ASP A 1 346 ? -18.230 13.907 9.658 1.00 97.88 346 ASP A CA 1
ATOM 2800 C C . ASP A 1 346 ? -19.573 13.451 9.062 1.00 97.88 346 ASP A C 1
ATOM 2802 O O . ASP A 1 346 ? -20.484 13.066 9.796 1.00 97.88 346 ASP A O 1
ATOM 2806 N N . ASP A 1 347 ? -19.700 13.412 7.732 1.00 98.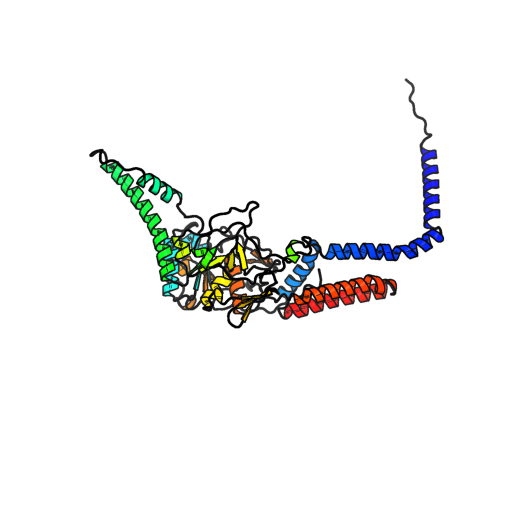00 347 ASP A N 1
ATOM 2807 C CA . ASP A 1 347 ? -20.946 12.994 7.075 1.00 98.00 347 ASP A CA 1
ATOM 2808 C C . ASP A 1 347 ? -21.251 11.510 7.285 1.00 98.00 347 ASP A C 1
ATOM 2810 O O . ASP A 1 347 ? -22.413 11.132 7.495 1.00 98.00 347 ASP A O 1
ATOM 2814 N N . ALA A 1 348 ? -20.211 10.672 7.248 1.00 97.38 348 ALA A N 1
ATOM 2815 C CA . ALA A 1 348 ? -20.328 9.270 7.607 1.00 97.38 348 ALA A CA 1
ATOM 2816 C C . ALA A 1 348 ? -20.777 9.139 9.066 1.00 97.38 348 ALA A C 1
ATOM 2818 O O . ALA A 1 348 ? -21.763 8.453 9.315 1.00 97.38 348 ALA A O 1
ATOM 2819 N N . LEU A 1 349 ? -20.140 9.834 10.012 1.00 96.50 349 LEU A N 1
ATOM 2820 C CA . LEU A 1 349 ? -20.434 9.732 11.443 1.00 96.50 349 LEU A CA 1
ATOM 2821 C C . LEU A 1 349 ? -21.854 10.209 11.792 1.00 96.50 349 LEU A C 1
ATOM 2823 O O . LEU A 1 349 ? -22.557 9.532 12.543 1.00 96.50 349 LEU A O 1
ATOM 2827 N N . GLN A 1 350 ? -22.294 11.337 11.223 1.00 96.19 350 GLN A N 1
ATOM 2828 C CA . GLN A 1 350 ? -23.604 11.954 11.492 1.00 96.19 350 GLN A CA 1
ATOM 2829 C C . GLN A 1 350 ? -24.785 11.220 10.848 1.00 96.19 350 GLN A C 1
ATOM 2831 O O . GLN A 1 350 ? -25.942 11.539 11.108 1.00 96.19 350 GLN A O 1
ATOM 2836 N N . GLY A 1 351 ? -24.519 10.244 9.987 1.00 94.38 351 GLY A N 1
ATOM 2837 C CA . GLY A 1 351 ? -25.569 9.460 9.361 1.00 94.38 351 GLY A CA 1
ATOM 2838 C C . GLY A 1 351 ? -26.159 10.016 8.077 1.00 94.38 351 GLY A C 1
ATOM 2839 O O . GLY A 1 351 ? -27.173 9.501 7.613 1.00 94.38 351 GLY A O 1
ATOM 2840 N N . LYS A 1 352 ? -25.504 11.007 7.467 1.00 96.50 352 LYS A N 1
ATOM 2841 C CA . LYS A 1 352 ? -25.950 11.631 6.212 1.00 96.50 352 LYS A CA 1
ATOM 2842 C C . LYS A 1 352 ? -25.759 10.729 4.994 1.00 96.50 352 LYS A C 1
ATOM 2844 O O . LYS A 1 352 ? -26.408 10.931 3.972 1.00 96.50 352 LYS A O 1
ATOM 2849 N N . VAL A 1 353 ? -24.878 9.732 5.098 1.00 96.88 353 VAL A N 1
ATOM 2850 C CA . VAL A 1 353 ? -24.612 8.770 4.024 1.00 96.88 353 VAL A CA 1
ATOM 2851 C C . VAL A 1 353 ? -25.365 7.452 4.269 1.00 96.88 353 VAL A C 1
ATOM 2853 O O . VAL A 1 353 ? -25.200 6.850 5.339 1.00 96.88 353 VAL A O 1
ATOM 2856 N N . PRO A 1 354 ? -26.166 6.971 3.293 1.00 95.94 354 PRO A N 1
ATOM 2857 C CA . PRO A 1 354 ? -26.894 5.707 3.396 1.00 95.94 354 PRO A CA 1
ATOM 2858 C C . PRO A 1 354 ? -25.978 4.489 3.578 1.00 95.94 354 PRO A C 1
ATOM 2860 O O . PRO A 1 354 ? -24.944 4.382 2.923 1.00 95.94 354 PRO A O 1
ATOM 2863 N N . TYR A 1 355 ? -26.402 3.502 4.375 1.00 94.69 355 TYR A N 1
ATOM 2864 C CA . TYR A 1 355 ? -25.603 2.295 4.654 1.00 94.69 355 TYR A CA 1
ATOM 2865 C C . TYR A 1 355 ? -25.209 1.480 3.415 1.00 94.69 355 TYR A C 1
ATOM 2867 O O . TYR A 1 355 ? -24.141 0.872 3.401 1.00 94.69 355 TYR A O 1
ATOM 2875 N N . ARG A 1 356 ? -26.018 1.515 2.346 1.00 95.31 356 ARG A N 1
ATOM 2876 C CA . ARG A 1 356 ? -25.706 0.846 1.068 1.00 95.31 356 ARG A CA 1
ATOM 2877 C C . ARG A 1 356 ? -24.369 1.282 0.458 1.00 95.31 356 ARG A C 1
ATOM 2879 O O . ARG A 1 356 ? -23.826 0.573 -0.376 1.00 95.31 356 ARG A O 1
ATOM 2886 N N . GLU A 1 357 ? -23.861 2.452 0.841 1.00 95.25 357 GLU A N 1
ATOM 2887 C CA . GLU A 1 357 ? -22.592 2.967 0.331 1.00 95.25 357 GLU A CA 1
ATOM 2888 C C . GLU A 1 357 ? -21.374 2.249 0.908 1.00 95.25 357 GLU A C 1
ATOM 2890 O O . GLU A 1 357 ? -20.327 2.258 0.263 1.00 95.25 357 GLU A O 1
ATOM 2895 N N . PHE A 1 358 ? -21.532 1.609 2.069 1.00 97.25 358 PHE A N 1
ATOM 2896 C CA . PHE A 1 358 ? -20.476 0.909 2.806 1.00 97.25 358 PHE A CA 1
ATOM 2897 C C . PHE A 1 358 ? -20.658 -0.611 2.805 1.00 97.25 358 PHE A C 1
ATOM 2899 O O . PHE A 1 358 ? -19.692 -1.347 2.989 1.00 97.25 358 PHE A O 1
ATOM 2906 N N . ARG A 1 359 ? -21.893 -1.080 2.611 1.00 97.69 359 ARG A N 1
ATOM 2907 C CA . ARG A 1 359 ? -22.257 -2.494 2.675 1.00 97.69 359 ARG A CA 1
ATOM 2908 C C . ARG A 1 359 ? -21.439 -3.351 1.705 1.00 97.69 359 ARG A C 1
ATOM 2910 O O . ARG A 1 359 ? -21.380 -3.038 0.521 1.00 97.69 359 ARG A O 1
ATOM 2917 N N . ASP A 1 360 ? -20.858 -4.434 2.221 1.00 97.56 360 ASP A N 1
ATOM 2918 C CA . ASP A 1 360 ? -20.054 -5.419 1.485 1.00 97.56 360 ASP A CA 1
ATOM 2919 C C . ASP A 1 360 ? -18.816 -4.815 0.777 1.00 97.56 360 ASP A C 1
ATOM 2921 O O . ASP A 1 360 ? -18.272 -5.403 -0.159 1.00 97.56 360 ASP A O 1
ATOM 2925 N N . LYS A 1 361 ? -18.341 -3.642 1.230 1.00 97.88 361 LYS A N 1
ATOM 2926 C CA . LYS A 1 361 ? -17.167 -2.938 0.683 1.00 97.88 361 LYS A CA 1
ATOM 2927 C C . LYS A 1 361 ? -15.960 -2.957 1.617 1.00 97.88 361 LYS A C 1
ATOM 2929 O O . LYS A 1 361 ? -16.098 -3.134 2.827 1.00 97.88 361 LYS A O 1
ATOM 2934 N N . ILE A 1 362 ? -14.788 -2.705 1.043 1.00 98.38 362 ILE A N 1
ATOM 2935 C CA . ILE A 1 362 ? -13.590 -2.279 1.763 1.00 98.38 362 ILE A CA 1
ATOM 2936 C C . ILE A 1 362 ? -13.749 -0.786 2.060 1.00 98.38 362 ILE A C 1
ATOM 2938 O O . ILE A 1 362 ? -13.746 0.046 1.149 1.00 98.38 362 ILE A O 1
ATOM 2942 N N . VAL A 1 363 ? -13.921 -0.446 3.333 1.00 98.31 363 VAL A N 1
ATOM 2943 C CA . VAL A 1 363 ? -14.050 0.934 3.802 1.00 98.31 363 VAL A CA 1
ATOM 2944 C C . VAL A 1 363 ? -12.708 1.396 4.352 1.00 98.31 363 VAL A C 1
ATOM 2946 O O . VAL A 1 363 ? -12.261 0.904 5.383 1.00 98.31 363 VAL A O 1
ATOM 2949 N N . LEU A 1 364 ? -12.076 2.349 3.676 1.00 98.12 364 LEU A N 1
ATOM 2950 C CA . LEU A 1 364 ? -10.800 2.935 4.078 1.00 98.12 364 LEU A CA 1
ATOM 2951 C C . LEU A 1 364 ? -11.030 4.226 4.854 1.00 98.12 364 LEU A C 1
ATOM 2953 O O . LEU A 1 364 ? -11.718 5.114 4.364 1.00 98.12 364 LEU A O 1
ATOM 2957 N N . ILE A 1 365 ? -10.432 4.353 6.030 1.00 97.81 365 ILE A N 1
ATOM 2958 C CA . ILE A 1 365 ? -10.579 5.496 6.930 1.00 97.81 365 ILE A CA 1
ATOM 2959 C C . ILE A 1 365 ? -9.194 6.084 7.198 1.00 97.81 365 ILE A C 1
ATOM 2961 O O . ILE A 1 365 ? -8.294 5.357 7.612 1.00 97.81 365 ILE A O 1
ATOM 2965 N N . GLY A 1 366 ? -9.009 7.387 6.987 1.00 95.44 366 GLY A N 1
ATOM 2966 C CA . GLY A 1 366 ? -7.732 8.037 7.294 1.00 95.44 366 GLY A CA 1
ATOM 2967 C C . GLY A 1 366 ? -7.628 9.496 6.838 1.00 95.44 366 GLY A C 1
ATOM 2968 O O . GLY A 1 366 ? -8.592 10.049 6.296 1.00 95.44 366 GLY A O 1
ATOM 2969 N N . PRO A 1 367 ? -6.465 10.134 7.054 1.00 93.56 367 PRO A N 1
ATOM 2970 C CA . PRO A 1 367 ? -6.216 11.516 6.668 1.00 93.56 367 PRO A CA 1
ATOM 2971 C C . PRO A 1 367 ? -6.167 11.693 5.151 1.00 93.56 367 PRO A C 1
ATOM 2973 O O . PRO A 1 367 ? -5.520 10.941 4.422 1.00 93.56 367 PRO A O 1
ATOM 2976 N N . THR A 1 368 ? -6.841 12.739 4.674 1.00 92.56 368 THR A N 1
ATOM 2977 C CA . THR A 1 368 ? -6.698 13.238 3.297 1.00 92.56 368 THR A CA 1
ATOM 2978 C C . THR A 1 368 ? -6.350 14.720 3.251 1.00 92.56 368 THR A C 1
ATOM 2980 O O . THR A 1 368 ? -5.956 15.217 2.198 1.00 92.56 368 THR A O 1
ATOM 2983 N N . HIS A 1 369 ? -6.495 15.434 4.371 1.00 91.75 369 HIS A N 1
ATOM 2984 C CA . HIS A 1 369 ? -6.153 16.845 4.460 1.00 91.75 369 HIS A CA 1
ATOM 2985 C C . HIS A 1 369 ? -4.622 17.058 4.450 1.00 91.75 369 HIS A C 1
ATOM 2987 O O . HIS A 1 369 ? -3.930 16.408 5.238 1.00 91.75 369 HIS A O 1
ATOM 2993 N N . PRO A 1 370 ? -4.075 18.000 3.651 1.00 86.75 370 PRO A N 1
ATOM 2994 C CA . PRO A 1 370 ? -2.625 18.225 3.538 1.00 86.75 370 PRO A CA 1
ATOM 2995 C C . PRO A 1 370 ? -1.909 18.608 4.841 1.00 86.75 370 PRO A C 1
ATOM 2997 O O . PRO A 1 370 ? -0.700 18.449 4.946 1.00 86.75 370 PRO A O 1
ATOM 3000 N N . SER A 1 371 ? -2.633 19.125 5.840 1.00 86.06 371 SER A N 1
ATOM 3001 C CA . SER A 1 371 ? -2.058 19.421 7.165 1.00 86.06 371 SER A CA 1
ATOM 3002 C C . SER A 1 371 ? -1.792 18.176 8.017 1.00 86.06 371 SER A C 1
ATOM 3004 O O . SER A 1 371 ? -1.112 18.293 9.029 1.00 86.06 371 SER A O 1
ATOM 3006 N N . LEU A 1 372 ? -2.357 17.018 7.654 1.00 85.50 372 LEU A N 1
ATOM 3007 C CA . LEU A 1 372 ? -2.237 15.770 8.417 1.00 85.50 372 LEU A CA 1
ATOM 3008 C C . LEU A 1 372 ? -1.357 14.721 7.732 1.00 85.50 372 LEU A C 1
ATOM 3010 O O . LEU A 1 372 ? -0.891 13.801 8.390 1.00 85.50 372 LEU A O 1
ATOM 3014 N N . THR A 1 373 ? -1.171 14.814 6.416 1.00 85.50 373 THR A N 1
ATOM 3015 C CA . THR A 1 373 ? -0.432 13.821 5.627 1.00 85.50 373 THR A CA 1
ATOM 3016 C C . THR A 1 373 ? 0.191 14.474 4.399 1.00 85.50 373 THR A C 1
ATOM 3018 O O . THR A 1 373 ? -0.390 15.407 3.830 1.00 85.50 373 THR A O 1
ATOM 3021 N N . GLN A 1 374 ? 1.369 14.003 3.984 1.00 84.88 374 GLN A N 1
ATOM 3022 C CA . GLN A 1 374 ? 2.031 14.538 2.802 1.00 84.88 374 GLN A CA 1
ATOM 3023 C C . GLN A 1 374 ? 1.459 13.876 1.542 1.00 84.88 374 GLN A C 1
ATOM 3025 O O . GLN A 1 374 ? 1.468 12.654 1.406 1.00 84.88 374 GLN A O 1
ATOM 3030 N N . PRO A 1 375 ? 0.941 14.653 0.578 1.00 83.12 375 PRO A N 1
ATOM 3031 C CA . PRO A 1 375 ? 0.431 14.069 -0.649 1.00 83.12 375 PRO A CA 1
ATOM 3032 C C . PRO A 1 375 ? 1.570 13.523 -1.517 1.00 83.12 375 PRO A C 1
ATOM 3034 O O . PRO A 1 375 ? 2.584 14.189 -1.738 1.00 83.12 375 PRO A O 1
ATOM 3037 N N . VAL A 1 376 ? 1.348 12.349 -2.101 1.00 81.44 376 VAL A N 1
ATOM 3038 C CA . VAL A 1 376 ? 2.247 11.723 -3.071 1.00 81.44 376 VAL A CA 1
ATOM 3039 C C . VAL A 1 376 ? 2.043 12.364 -4.442 1.00 81.44 376 VAL A C 1
ATOM 3041 O O . VAL A 1 376 ? 0.912 12.500 -4.916 1.00 81.44 376 VAL A O 1
ATOM 3044 N N . LEU A 1 377 ? 3.139 12.749 -5.100 1.00 83.06 377 LEU A N 1
ATOM 3045 C CA . LEU A 1 377 ? 3.108 13.251 -6.472 1.00 83.06 377 LEU A CA 1
ATOM 3046 C C . LEU A 1 377 ? 3.086 12.075 -7.456 1.00 83.06 377 LEU A C 1
ATOM 3048 O O . LEU A 1 377 ? 4.047 11.310 -7.554 1.00 83.06 377 LEU A O 1
ATOM 3052 N N . LEU A 1 378 ? 1.990 11.946 -8.197 1.00 80.75 378 LEU A N 1
ATOM 3053 C CA . LEU A 1 378 ? 1.837 10.947 -9.246 1.00 80.75 378 LEU A CA 1
ATOM 3054 C C . LEU A 1 378 ? 2.657 11.323 -10.491 1.00 80.75 378 LEU A C 1
ATOM 3056 O O . LEU A 1 378 ? 2.855 12.513 -10.756 1.00 80.75 378 LEU A O 1
ATOM 3060 N N . PRO A 1 379 ? 3.041 10.349 -11.338 1.00 76.38 379 PRO A N 1
ATOM 3061 C CA . PRO A 1 379 ? 3.742 10.615 -12.596 1.00 76.38 379 PRO A CA 1
ATOM 3062 C C . PRO A 1 379 ? 2.970 11.553 -13.534 1.00 76.38 379 PRO A C 1
ATOM 3064 O O . PRO A 1 379 ? 3.558 12.316 -14.295 1.00 76.38 379 PRO A O 1
ATOM 3067 N N . GLN A 1 380 ? 1.634 11.550 -13.463 1.00 75.31 380 GLN A N 1
ATOM 3068 C CA . GLN A 1 380 ? 0.805 12.460 -14.257 1.00 75.31 380 GLN A CA 1
ATOM 3069 C C . GLN A 1 380 ? 0.782 13.906 -13.716 1.00 75.31 380 GLN A C 1
ATOM 3071 O O . GLN A 1 380 ? 0.141 14.757 -14.323 1.00 75.31 380 GLN A O 1
ATOM 3076 N N . GLY A 1 381 ? 1.471 14.197 -12.607 1.00 79.00 381 GLY A N 1
ATOM 3077 C CA . GLY A 1 381 ? 1.549 15.520 -11.977 1.00 79.00 381 GLY A CA 1
ATOM 3078 C C . GLY A 1 381 ? 0.452 15.807 -10.946 1.00 79.00 381 GLY A C 1
ATOM 3079 O O . GLY A 1 381 ? 0.479 16.856 -10.305 1.00 79.00 381 GLY A O 1
ATOM 3080 N N . GLN A 1 382 ? -0.498 14.888 -10.758 1.00 82.12 382 GLN A N 1
ATOM 3081 C CA . GLN A 1 382 ? -1.539 15.010 -9.737 1.00 82.12 382 GLN A CA 1
ATOM 3082 C C . GLN A 1 382 ? -1.016 14.625 -8.350 1.00 82.12 382 GLN A C 1
ATOM 3084 O O . GLN A 1 382 ? -0.082 13.836 -8.218 1.00 82.12 382 GLN A O 1
ATOM 3089 N N . LYS A 1 383 ? -1.635 15.177 -7.308 1.00 85.00 383 LYS A N 1
ATOM 3090 C CA . LYS A 1 383 ? -1.319 14.883 -5.908 1.00 85.00 383 LYS A CA 1
ATOM 3091 C C . LYS A 1 383 ? -2.376 13.954 -5.330 1.00 85.00 383 LYS A C 1
ATOM 3093 O O . LYS A 1 383 ? -3.562 14.239 -5.452 1.00 85.00 383 LYS A O 1
ATOM 3098 N N . LEU A 1 384 ? -1.946 12.880 -4.682 1.00 85.44 384 LEU A N 1
ATOM 3099 C CA . LEU A 1 384 ? -2.831 11.878 -4.096 1.00 85.44 384 LEU A CA 1
ATOM 3100 C C . LEU A 1 384 ? -2.487 11.690 -2.618 1.00 85.44 384 LEU A C 1
ATOM 3102 O O . LEU A 1 384 ? -1.314 11.560 -2.276 1.00 85.44 384 LEU A O 1
ATOM 3106 N N . SER A 1 385 ? -3.482 11.670 -1.730 1.00 88.75 385 SER A N 1
ATOM 3107 C CA . SER A 1 385 ? -3.213 11.327 -0.329 1.00 88.75 385 SER A CA 1
ATOM 3108 C C . SER A 1 385 ? -2.773 9.857 -0.214 1.00 88.75 385 SER A C 1
ATOM 3110 O O . SER A 1 385 ? -3.224 9.024 -1.010 1.00 88.75 385 SER A O 1
ATOM 3112 N N . PRO A 1 386 ? -1.958 9.484 0.787 1.00 87.94 386 PRO A N 1
ATOM 3113 C CA . PRO A 1 386 ? -1.572 8.088 1.013 1.00 87.94 386 PRO A CA 1
ATOM 3114 C C . PRO A 1 386 ? -2.767 7.140 1.199 1.00 87.94 386 PRO A C 1
ATOM 3116 O O . PRO A 1 386 ? -2.726 5.985 0.777 1.00 87.94 386 PRO A O 1
ATOM 3119 N N . LEU A 1 387 ? -3.880 7.631 1.756 1.00 91.88 387 LEU A N 1
ATOM 3120 C CA . LEU A 1 387 ? -5.124 6.862 1.850 1.00 91.88 387 LEU A CA 1
ATOM 3121 C C . LEU A 1 387 ? -5.674 6.484 0.463 1.00 91.88 387 LEU A C 1
ATOM 3123 O O . LEU A 1 387 ? -6.029 5.331 0.222 1.00 91.88 387 LEU A O 1
ATOM 3127 N N . LEU A 1 388 ? -5.720 7.444 -0.465 1.00 91.50 388 LEU A N 1
ATOM 3128 C CA . LEU A 1 388 ? -6.180 7.214 -1.837 1.00 91.50 388 LEU A CA 1
ATOM 3129 C C . LEU A 1 388 ? -5.156 6.427 -2.671 1.00 91.50 388 LEU A C 1
ATOM 3131 O O . LEU A 1 388 ? -5.531 5.696 -3.592 1.00 91.50 388 LEU A O 1
ATOM 3135 N N . MET A 1 389 ? -3.870 6.518 -2.326 1.00 89.88 389 MET A N 1
ATOM 3136 C CA . MET A 1 389 ? -2.837 5.641 -2.875 1.00 89.88 389 MET A CA 1
ATOM 3137 C C . MET A 1 389 ? -3.110 4.178 -2.506 1.00 89.88 389 MET A C 1
ATOM 3139 O O . MET A 1 389 ? -3.144 3.319 -3.386 1.00 89.88 389 MET A O 1
ATOM 3143 N N . ASN A 1 390 ? -3.406 3.897 -1.234 1.00 91.44 390 ASN A N 1
ATOM 3144 C CA . ASN A 1 390 ? -3.806 2.558 -0.795 1.00 91.44 390 ASN A CA 1
ATOM 3145 C C . ASN A 1 390 ? -5.105 2.087 -1.468 1.00 91.44 390 ASN A C 1
ATOM 3147 O O . ASN A 1 390 ? -5.180 0.938 -1.901 1.00 91.44 390 ASN A O 1
ATOM 3151 N N . ALA A 1 391 ? -6.092 2.972 -1.651 1.00 94.12 391 ALA A N 1
ATOM 3152 C CA . ALA A 1 391 ? -7.294 2.660 -2.433 1.00 94.12 391 ALA A CA 1
ATOM 3153 C C . ALA A 1 391 ? -6.950 2.233 -3.873 1.00 94.12 391 ALA A C 1
ATOM 3155 O O . ALA A 1 391 ? -7.488 1.250 -4.388 1.00 94.12 391 ALA A O 1
ATOM 3156 N N . SER A 1 392 ? -5.995 2.927 -4.499 1.00 91.75 392 SER A N 1
ATOM 3157 C CA . SER A 1 392 ? -5.488 2.589 -5.832 1.00 91.75 392 SER A CA 1
ATOM 3158 C C . SER A 1 392 ? -4.793 1.233 -5.859 1.00 91.75 392 SER A C 1
ATOM 3160 O O . SER A 1 392 ? -5.058 0.443 -6.762 1.00 91.75 392 SER A O 1
ATOM 3162 N N . LEU A 1 393 ? -3.959 0.920 -4.866 1.00 92.56 393 LEU A N 1
ATOM 3163 C CA . LEU A 1 393 ? -3.295 -0.383 -4.759 1.00 92.56 393 LEU A CA 1
ATOM 3164 C C . LEU A 1 393 ? -4.294 -1.529 -4.616 1.00 92.56 393 LEU A C 1
ATOM 3166 O O . LEU A 1 393 ? -4.206 -2.505 -5.355 1.00 92.56 393 LEU A O 1
ATOM 3170 N N . ILE A 1 394 ? -5.276 -1.389 -3.725 1.00 95.06 394 ILE A N 1
ATOM 3171 C CA . ILE A 1 394 ? -6.325 -2.397 -3.518 1.00 95.06 394 ILE A CA 1
ATOM 3172 C C . ILE A 1 394 ? -7.100 -2.621 -4.818 1.00 95.06 394 ILE A C 1
ATOM 3174 O O . ILE A 1 394 ? -7.286 -3.760 -5.240 1.00 95.06 394 ILE A O 1
ATOM 3178 N N . SER A 1 395 ? -7.477 -1.542 -5.510 1.00 95.38 395 SER A N 1
ATOM 3179 C CA . SER A 1 395 ? -8.144 -1.637 -6.810 1.00 95.38 395 SER A CA 1
ATOM 3180 C C . SER A 1 395 ? -7.275 -2.344 -7.858 1.00 95.38 395 SER A C 1
ATOM 3182 O O . SER A 1 395 ? -7.773 -3.210 -8.573 1.00 95.38 395 SER A O 1
ATOM 3184 N N . ASN A 1 396 ? -5.966 -2.062 -7.905 1.00 93.50 396 ASN A N 1
ATOM 3185 C CA . ASN A 1 396 ? -5.036 -2.745 -8.812 1.00 93.50 396 ASN A CA 1
ATOM 3186 C C . ASN A 1 396 ? -4.901 -4.242 -8.498 1.00 93.50 396 ASN A C 1
ATOM 3188 O O . ASN A 1 396 ? -4.852 -5.044 -9.431 1.00 93.50 396 ASN A O 1
ATOM 3192 N N . ILE A 1 397 ? -4.865 -4.626 -7.216 1.00 94.19 397 ILE A N 1
ATOM 3193 C CA . ILE A 1 397 ? -4.843 -6.035 -6.791 1.00 94.19 397 ILE A CA 1
ATOM 3194 C C . ILE A 1 397 ? -6.138 -6.733 -7.224 1.00 94.19 397 ILE A C 1
ATOM 3196 O O . ILE A 1 397 ? -6.094 -7.809 -7.821 1.00 94.19 397 ILE A O 1
ATOM 3200 N N . MET A 1 398 ? -7.292 -6.117 -6.953 1.00 93.56 398 MET A N 1
ATOM 3201 C CA . MET A 1 398 ? -8.602 -6.709 -7.237 1.00 93.56 398 MET A CA 1
ATOM 3202 C C . MET A 1 398 ? -8.888 -6.820 -8.739 1.00 93.56 398 MET A C 1
ATOM 3204 O O . MET A 1 398 ? -9.370 -7.861 -9.189 1.00 93.56 398 MET A O 1
ATOM 3208 N N . ASN A 1 399 ? -8.558 -5.785 -9.515 1.00 93.00 399 ASN A N 1
ATOM 3209 C CA . ASN A 1 399 ? -8.789 -5.756 -10.961 1.00 93.00 399 ASN A CA 1
ATOM 3210 C C . ASN A 1 399 ? -7.658 -6.411 -11.771 1.00 93.00 399 ASN A C 1
ATOM 3212 O O . ASN A 1 399 ? -7.849 -6.692 -12.952 1.00 93.00 399 ASN A O 1
ATOM 3216 N N . ARG A 1 400 ? -6.502 -6.693 -11.150 1.00 90.94 400 ARG A N 1
ATOM 3217 C CA . ARG A 1 400 ? -5.291 -7.242 -11.798 1.00 90.94 400 ARG A CA 1
ATOM 3218 C C . ARG A 1 400 ? -4.735 -6.315 -12.881 1.00 90.94 400 ARG A C 1
ATOM 3220 O O . ARG A 1 400 ? -4.376 -6.741 -13.973 1.00 90.94 400 ARG A O 1
ATOM 3227 N N . GLU A 1 401 ? -4.683 -5.029 -12.557 1.00 88.94 401 GLU A N 1
ATOM 3228 C CA . GLU A 1 401 ? -4.334 -3.956 -13.496 1.00 88.94 401 GLU A CA 1
ATOM 3229 C C . GLU A 1 401 ? -2.870 -3.502 -13.407 1.00 88.94 401 GLU A C 1
ATOM 3231 O O . GLU A 1 401 ? -2.416 -2.734 -14.261 1.00 88.94 401 GLU A O 1
ATOM 3236 N N . ALA A 1 402 ? -2.135 -3.980 -12.399 1.00 88.88 402 ALA A N 1
ATOM 3237 C CA . ALA A 1 402 ? -0.730 -3.650 -12.201 1.00 88.88 402 ALA A CA 1
ATOM 3238 C C . ALA A 1 402 ? 0.136 -4.084 -13.393 1.00 88.88 402 ALA A C 1
ATOM 3240 O O . ALA A 1 402 ? -0.096 -5.133 -13.998 1.00 88.88 402 ALA A O 1
ATOM 3241 N N . PHE A 1 403 ? 1.163 -3.291 -13.700 1.00 87.75 403 PHE A N 1
ATOM 3242 C CA . PHE A 1 403 ? 2.125 -3.644 -14.736 1.00 87.75 403 PHE A CA 1
ATOM 3243 C C . PHE A 1 403 ? 2.951 -4.853 -14.299 1.00 87.75 403 PHE A C 1
ATOM 3245 O O . PHE A 1 403 ? 3.539 -4.868 -13.216 1.00 87.75 403 PHE A O 1
ATOM 3252 N N . ALA A 1 404 ? 3.020 -5.858 -15.165 1.00 85.12 404 ALA A N 1
ATOM 3253 C CA . ALA A 1 404 ? 3.882 -7.005 -14.969 1.00 85.12 404 ALA A CA 1
ATOM 3254 C C . ALA A 1 404 ? 5.322 -6.657 -15.344 1.00 85.12 404 ALA A C 1
ATOM 3256 O O . ALA A 1 404 ? 5.601 -6.308 -16.492 1.00 85.12 404 ALA A O 1
ATOM 3257 N N . MET A 1 405 ? 6.231 -6.794 -14.380 1.00 77.50 405 MET A N 1
ATOM 3258 C CA . MET A 1 405 ? 7.669 -6.729 -14.613 1.00 77.50 405 MET A CA 1
ATOM 3259 C C . MET A 1 405 ? 8.198 -8.162 -14.669 1.00 77.50 405 MET A C 1
ATOM 3261 O O . MET A 1 405 ? 8.150 -8.894 -13.684 1.00 77.50 405 MET A O 1
ATOM 3265 N N . VAL A 1 406 ? 8.623 -8.610 -15.848 1.00 69.69 406 VAL A N 1
ATOM 3266 C CA . VAL A 1 406 ? 8.992 -10.014 -16.069 1.00 69.69 406 VAL A CA 1
ATOM 3267 C C . VAL A 1 406 ? 10.507 -10.160 -15.961 1.00 69.69 406 VAL A C 1
ATOM 3269 O O . VAL A 1 406 ? 11.221 -9.779 -16.883 1.00 69.69 406 VAL A O 1
ATOM 3272 N N . ARG A 1 407 ? 11.016 -10.784 -14.889 1.00 67.00 407 ARG A N 1
ATOM 3273 C CA . ARG A 1 407 ? 12.469 -10.980 -14.685 1.00 67.00 407 ARG A CA 1
ATOM 3274 C C . ARG A 1 407 ? 13.164 -11.697 -15.847 1.00 67.00 407 ARG A C 1
ATOM 3276 O O . ARG A 1 407 ? 14.311 -11.403 -16.161 1.00 67.00 407 ARG A O 1
ATOM 3283 N N . ALA A 1 408 ? 12.475 -12.614 -16.533 1.00 63.31 408 ALA A N 1
ATOM 3284 C CA . ALA A 1 408 ? 13.031 -13.294 -17.708 1.00 63.31 408 ALA A CA 1
ATOM 3285 C C . ALA A 1 408 ? 13.467 -12.315 -18.819 1.00 63.31 408 ALA A C 1
ATOM 3287 O O . ALA A 1 408 ? 14.344 -12.648 -19.616 1.00 63.31 408 ALA A O 1
ATOM 3288 N N . PHE A 1 409 ? 12.900 -11.104 -18.855 1.00 69.44 409 PHE A N 1
ATOM 3289 C CA . PHE A 1 409 ? 13.305 -10.064 -19.792 1.00 69.44 409 PHE A CA 1
ATOM 3290 C C . PHE A 1 409 ? 14.619 -9.375 -19.441 1.00 69.44 409 PHE A C 1
ATOM 3292 O O . PHE A 1 409 ? 15.208 -8.809 -20.352 1.00 69.44 409 PHE A O 1
ATOM 3299 N N . GLU A 1 410 ? 15.155 -9.489 -18.223 1.00 70.62 410 GLU A N 1
ATOM 3300 C CA . GLU A 1 410 ? 16.489 -8.949 -17.913 1.00 70.62 410 GLU A CA 1
ATOM 3301 C C . GLU A 1 410 ? 17.567 -9.571 -18.812 1.00 70.62 410 GLU A C 1
ATOM 3303 O O . GLU A 1 410 ? 18.458 -8.883 -19.309 1.00 70.62 410 GLU A O 1
ATOM 3308 N N . TRP A 1 411 ? 17.473 -10.876 -19.089 1.00 73.94 411 TRP A N 1
ATOM 3309 C CA . TRP A 1 411 ? 18.398 -11.552 -20.003 1.00 73.94 411 TRP A CA 1
ATOM 3310 C C . TRP A 1 411 ? 18.227 -11.079 -21.447 1.00 73.94 411 TRP A C 1
ATOM 3312 O O . TRP A 1 411 ? 19.220 -10.860 -22.139 1.00 73.94 411 TRP A O 1
ATOM 3322 N N . TRP A 1 412 ? 16.986 -10.867 -21.889 1.00 76.25 412 TRP A N 1
ATOM 3323 C CA . TRP A 1 412 ? 16.690 -10.331 -23.220 1.00 76.25 412 TRP A CA 1
ATOM 3324 C C . TRP A 1 412 ? 17.122 -8.871 -23.370 1.00 76.25 412 TRP A C 1
ATOM 3326 O O . TRP A 1 412 ? 17.642 -8.502 -24.419 1.00 76.25 412 TRP A O 1
ATOM 3336 N N . GLN A 1 413 ? 16.981 -8.064 -22.321 1.00 75.69 413 GLN A N 1
ATOM 3337 C CA . GLN A 1 413 ? 17.456 -6.685 -22.250 1.00 75.69 413 GLN A CA 1
ATOM 3338 C C . GLN A 1 413 ? 18.986 -6.650 -22.323 1.00 75.69 413 GLN A C 1
ATOM 3340 O O . GLN A 1 413 ? 19.538 -5.961 -23.177 1.00 75.69 413 GLN A O 1
ATOM 3345 N N . ARG A 1 414 ? 19.690 -7.462 -21.518 1.00 77.56 414 ARG A N 1
ATOM 3346 C CA . ARG A 1 414 ? 21.160 -7.592 -21.575 1.00 77.56 414 ARG A CA 1
ATOM 3347 C C . ARG A 1 414 ? 21.638 -8.071 -22.943 1.00 77.56 414 ARG A C 1
ATOM 3349 O O . ARG A 1 414 ? 22.615 -7.536 -23.462 1.00 77.56 414 ARG A O 1
ATOM 3356 N N . LEU A 1 415 ? 20.942 -9.036 -23.547 1.00 83.19 415 LEU A N 1
ATOM 3357 C CA . LEU A 1 415 ? 21.228 -9.491 -24.907 1.00 83.19 415 LEU A CA 1
ATOM 3358 C C . LEU A 1 415 ? 21.008 -8.363 -25.922 1.00 83.19 415 LEU A C 1
ATOM 3360 O O . LEU A 1 415 ? 21.874 -8.126 -26.757 1.00 83.19 415 LEU A O 1
ATOM 3364 N N . GLY A 1 416 ? 19.893 -7.636 -25.833 1.00 80.19 416 GLY A N 1
ATOM 3365 C CA . GLY A 1 416 ? 19.588 -6.486 -26.685 1.00 80.19 416 GLY A CA 1
ATOM 3366 C C . GLY A 1 416 ? 20.649 -5.392 -26.580 1.00 80.19 416 GLY A C 1
ATOM 3367 O O . GLY A 1 416 ? 21.165 -4.934 -27.596 1.00 80.19 416 GLY A O 1
ATOM 3368 N N . LEU A 1 417 ? 21.061 -5.046 -25.361 1.00 76.88 417 LEU A N 1
ATOM 3369 C CA . LEU A 1 417 ? 22.137 -4.091 -25.098 1.00 76.88 417 LEU A CA 1
ATOM 3370 C C . LEU A 1 417 ? 23.487 -4.583 -25.634 1.00 76.88 417 LEU A C 1
ATOM 3372 O O . LEU A 1 417 ? 24.226 -3.804 -26.235 1.00 76.88 417 LEU A O 1
ATOM 3376 N N . ALA A 1 418 ? 23.800 -5.873 -25.483 1.00 82.12 418 ALA A N 1
ATOM 3377 C CA . ALA A 1 418 ? 24.997 -6.470 -26.069 1.00 82.12 418 ALA A CA 1
ATOM 3378 C C . ALA A 1 418 ? 24.963 -6.414 -27.605 1.00 82.12 418 ALA A C 1
ATOM 3380 O O . ALA A 1 418 ? 25.974 -6.092 -28.225 1.00 82.12 418 ALA A O 1
ATOM 3381 N N . LEU A 1 419 ? 23.808 -6.654 -28.232 1.00 85.62 419 LEU A N 1
ATOM 3382 C CA . LEU A 1 419 ? 23.626 -6.527 -29.681 1.00 85.62 419 LEU A CA 1
ATOM 3383 C C . LEU A 1 419 ? 23.768 -5.074 -30.153 1.00 85.62 419 LEU A C 1
ATOM 3385 O O . LEU A 1 419 ? 24.431 -4.830 -31.162 1.00 85.62 419 LEU A O 1
ATOM 3389 N N . VAL A 1 420 ? 23.219 -4.104 -29.412 1.00 83.12 420 VAL A N 1
ATOM 3390 C CA . VAL A 1 420 ? 23.417 -2.668 -29.676 1.00 83.12 420 VAL A CA 1
ATOM 3391 C C . VAL A 1 420 ? 24.897 -2.308 -29.557 1.00 83.12 420 VAL A C 1
ATOM 3393 O O . VAL A 1 420 ? 25.438 -1.647 -30.443 1.00 83.12 420 VAL A O 1
ATOM 3396 N N . LEU A 1 421 ? 25.587 -2.791 -28.523 1.00 80.88 421 LEU A N 1
ATOM 3397 C CA . LEU A 1 421 ? 27.018 -2.562 -28.332 1.00 80.88 421 LEU A CA 1
ATOM 3398 C C . LEU A 1 421 ? 27.842 -3.171 -29.479 1.00 80.88 421 LEU A C 1
ATOM 3400 O O . LEU A 1 421 ? 28.694 -2.495 -30.056 1.00 80.88 421 LEU A O 1
ATOM 3404 N N . LEU A 1 422 ? 27.551 -4.415 -29.872 1.00 85.38 422 LEU A N 1
ATOM 3405 C CA . LEU A 1 422 ? 28.177 -5.076 -31.020 1.00 85.38 422 LEU A CA 1
ATOM 3406 C C . LEU A 1 422 ? 27.930 -4.300 -32.320 1.00 85.38 422 LEU A C 1
ATOM 3408 O O . LEU A 1 422 ? 28.853 -4.138 -33.121 1.00 85.38 422 LEU A O 1
ATOM 3412 N N . TYR A 1 423 ? 26.725 -3.767 -32.519 1.00 85.88 423 TYR A N 1
ATOM 3413 C CA . TYR A 1 423 ? 26.406 -2.897 -33.650 1.00 85.88 423 TYR A CA 1
ATOM 3414 C C . TYR A 1 423 ? 27.227 -1.596 -33.630 1.00 85.88 423 TYR A C 1
ATOM 3416 O O . TYR A 1 423 ? 27.796 -1.218 -34.658 1.00 85.88 423 TYR A O 1
ATOM 3424 N N . LEU A 1 424 ? 27.359 -0.938 -32.475 1.00 82.00 424 LEU A N 1
ATOM 3425 C CA . LEU A 1 424 ? 28.164 0.281 -32.340 1.00 82.00 424 LEU A CA 1
ATOM 3426 C C . LEU A 1 424 ? 29.656 0.024 -32.606 1.00 82.00 424 LEU A C 1
ATOM 3428 O O . LEU A 1 424 ? 30.326 0.871 -33.196 1.00 82.00 424 LEU A O 1
ATOM 3432 N N . ILE A 1 425 ? 30.169 -1.150 -32.232 1.00 82.88 425 ILE A N 1
ATOM 3433 C CA . ILE A 1 425 ? 31.582 -1.518 -32.415 1.00 82.88 425 ILE A CA 1
ATOM 3434 C C . ILE A 1 425 ? 31.873 -1.985 -33.844 1.00 82.88 425 ILE A C 1
ATOM 3436 O O . ILE A 1 425 ? 32.880 -1.595 -34.430 1.00 82.88 425 ILE A O 1
ATOM 3440 N N . PHE A 1 426 ? 31.029 -2.843 -34.415 1.00 85.44 426 PHE A N 1
ATOM 3441 C CA . PHE A 1 426 ? 31.325 -3.532 -35.674 1.00 85.44 426 PHE A CA 1
ATOM 3442 C C . PHE A 1 426 ? 30.523 -3.013 -36.865 1.00 85.44 426 PHE A C 1
ATOM 3444 O O . PHE A 1 426 ? 31.020 -3.073 -37.995 1.00 85.44 426 PHE A O 1
ATOM 3451 N N . GLY A 1 427 ? 29.304 -2.533 -36.630 1.00 86.06 427 GLY A N 1
ATOM 3452 C CA . GLY A 1 427 ? 28.410 -2.011 -37.660 1.00 86.06 427 GLY A CA 1
ATOM 3453 C C . GLY A 1 427 ? 28.781 -0.586 -38.053 1.00 86.06 427 GLY A C 1
ATOM 3454 O O . GLY A 1 427 ? 29.108 -0.331 -39.213 1.00 86.06 427 GLY A O 1
ATOM 3455 N N . VAL A 1 428 ? 28.813 0.328 -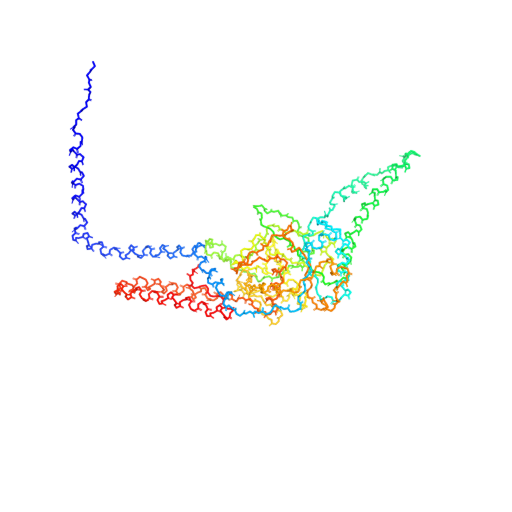37.078 1.00 85.06 428 VAL A N 1
ATOM 3456 C CA . VAL A 1 428 ? 29.042 1.765 -37.321 1.00 85.06 428 VAL A CA 1
ATOM 3457 C C . VAL A 1 428 ? 30.342 2.050 -38.092 1.00 85.06 428 VAL A C 1
ATOM 3459 O O . VAL A 1 428 ? 30.271 2.797 -39.068 1.00 85.06 428 VAL A O 1
ATOM 3462 N N . PRO A 1 429 ? 31.511 1.449 -37.776 1.00 84.69 429 PRO A N 1
ATOM 3463 C CA . PRO A 1 429 ? 32.749 1.754 -38.503 1.00 84.69 429 PRO A CA 1
ATOM 3464 C C . PRO A 1 429 ? 32.777 1.261 -39.954 1.00 84.69 429 PRO A C 1
ATOM 3466 O O . PRO A 1 429 ? 33.594 1.733 -40.742 1.00 84.69 429 PRO A O 1
ATOM 3469 N N . ARG A 1 430 ? 31.916 0.298 -40.308 1.00 86.62 430 ARG A N 1
ATOM 3470 C CA . ARG A 1 430 ? 31.819 -0.263 -41.665 1.00 86.62 430 ARG A CA 1
ATOM 3471 C C . ARG A 1 430 ? 30.797 0.466 -42.538 1.00 86.62 430 ARG A C 1
ATOM 3473 O O . ARG A 1 430 ? 30.748 0.225 -43.741 1.00 86.62 430 ARG A O 1
ATOM 3480 N N . MET A 1 431 ? 29.994 1.350 -41.950 1.00 86.38 431 MET A N 1
ATOM 3481 C CA . MET A 1 431 ? 28.941 2.094 -42.634 1.00 86.38 431 MET A CA 1
ATOM 3482 C C . MET A 1 431 ? 29.357 3.540 -42.914 1.00 86.38 431 MET A C 1
ATOM 3484 O O . MET A 1 431 ? 30.181 4.133 -42.217 1.00 86.38 431 MET A O 1
ATOM 3488 N N . SER A 1 432 ? 28.755 4.151 -43.937 1.00 88.31 432 SER A N 1
ATOM 3489 C CA . SER A 1 432 ? 28.891 5.596 -44.119 1.00 88.31 432 SER A CA 1
ATOM 3490 C C . SER A 1 432 ? 28.153 6.332 -42.995 1.00 88.31 432 SER A C 1
ATOM 3492 O O . SER A 1 432 ? 27.134 5.853 -42.493 1.00 88.31 432 SER A O 1
ATOM 3494 N N . ARG A 1 433 ? 28.636 7.524 -42.610 1.00 80.81 433 ARG A N 1
ATOM 3495 C CA . ARG A 1 433 ? 28.091 8.280 -41.462 1.00 80.81 433 ARG A CA 1
ATOM 3496 C C . ARG A 1 433 ? 26.571 8.462 -41.540 1.00 80.81 433 ARG A C 1
ATOM 3498 O O . ARG A 1 433 ? 25.890 8.307 -40.538 1.00 80.81 433 ARG A O 1
ATOM 3505 N N . ARG A 1 434 ? 26.033 8.747 -42.734 1.00 84.12 434 ARG A N 1
ATOM 3506 C CA . ARG A 1 434 ? 24.587 8.947 -42.948 1.00 84.12 434 ARG A CA 1
ATOM 3507 C C . ARG A 1 434 ? 23.780 7.694 -42.605 1.00 84.12 434 ARG A C 1
ATOM 3509 O O . ARG A 1 434 ? 22.796 7.793 -41.882 1.00 84.12 434 ARG A O 1
ATOM 3516 N N . TRP A 1 435 ? 24.222 6.532 -43.085 1.00 87.06 435 TRP A N 1
ATOM 3517 C CA . TRP A 1 435 ? 23.544 5.259 -42.835 1.00 87.06 435 TRP A CA 1
ATOM 3518 C C . TRP A 1 435 ? 23.698 4.797 -41.390 1.00 87.06 435 TRP A C 1
ATOM 3520 O O . TRP A 1 435 ? 22.724 4.335 -40.808 1.00 87.06 435 TRP A O 1
ATOM 3530 N N . ALA A 1 436 ? 24.873 5.003 -40.788 1.00 78.62 436 ALA A N 1
ATOM 3531 C CA . ALA A 1 436 ? 25.079 4.724 -39.371 1.00 78.62 436 ALA A CA 1
ATOM 3532 C C . ALA A 1 436 ? 24.123 5.548 -38.489 1.00 78.62 436 ALA A C 1
ATOM 3534 O O . ALA A 1 436 ? 23.462 4.990 -37.621 1.00 78.62 436 ALA A O 1
ATOM 3535 N N . HIS A 1 437 ? 23.985 6.857 -38.737 1.00 79.69 437 HIS A N 1
ATOM 3536 C CA . HIS A 1 437 ? 23.036 7.689 -37.990 1.00 79.69 437 HIS A CA 1
ATOM 3537 C C . HIS A 1 437 ? 21.582 7.263 -38.218 1.00 79.69 437 HIS A C 1
ATOM 3539 O O . HIS A 1 437 ? 20.845 7.108 -37.247 1.00 79.69 437 HIS A O 1
ATOM 3545 N N . ALA A 1 438 ? 21.178 7.041 -39.473 1.00 86.62 438 ALA A N 1
ATOM 3546 C CA . ALA A 1 438 ? 19.811 6.639 -39.799 1.00 86.62 438 ALA A CA 1
ATOM 3547 C C . ALA A 1 438 ? 19.426 5.310 -39.132 1.00 86.62 438 ALA A C 1
ATOM 3549 O O . ALA A 1 438 ? 18.357 5.210 -38.533 1.00 86.62 438 ALA A O 1
ATOM 3550 N N . LEU A 1 439 ? 20.316 4.313 -39.179 1.00 87.44 439 LEU A N 1
ATOM 3551 C CA . LEU A 1 439 ? 20.075 3.008 -38.573 1.00 87.44 439 LEU A CA 1
ATOM 3552 C C . LEU A 1 439 ? 20.055 3.081 -37.042 1.00 87.44 439 LEU A C 1
ATOM 3554 O O . LEU A 1 439 ? 19.186 2.477 -36.424 1.00 87.44 439 LEU A O 1
ATOM 3558 N N . THR A 1 440 ? 20.938 3.866 -36.418 1.00 82.38 440 THR A N 1
ATOM 3559 C CA . THR A 1 440 ? 20.904 4.068 -34.960 1.00 82.38 440 THR A CA 1
ATOM 3560 C C . THR A 1 440 ? 19.597 4.724 -34.511 1.00 82.38 440 THR A C 1
ATOM 3562 O O . THR A 1 440 ? 18.987 4.264 -33.551 1.00 82.38 440 THR A O 1
ATOM 3565 N N . VAL A 1 441 ? 19.130 5.760 -35.217 1.00 84.50 441 VAL A N 1
ATOM 3566 C CA . VAL A 1 441 ? 17.837 6.402 -34.920 1.00 84.50 441 VAL A CA 1
ATOM 3567 C C . VAL A 1 441 ? 16.685 5.413 -35.098 1.00 84.50 441 VAL A C 1
ATOM 3569 O O . VAL A 1 441 ? 15.809 5.344 -34.240 1.00 84.50 441 VAL A O 1
ATOM 3572 N N . LEU A 1 442 ? 16.708 4.605 -36.162 1.00 89.69 442 LEU A N 1
ATOM 3573 C CA . LEU A 1 442 ? 15.700 3.572 -36.398 1.00 89.69 442 LEU A CA 1
ATOM 3574 C C . LEU A 1 442 ? 15.669 2.528 -35.271 1.00 89.69 442 LEU A C 1
ATOM 3576 O O . LEU A 1 442 ? 14.586 2.160 -34.826 1.00 89.69 442 LEU A O 1
ATOM 3580 N N . ILE A 1 443 ? 16.833 2.085 -34.784 1.00 86.88 443 ILE A N 1
ATOM 3581 C CA . ILE A 1 443 ? 16.937 1.146 -33.656 1.00 86.88 443 ILE A CA 1
ATOM 3582 C C . ILE A 1 443 ? 16.346 1.764 -32.386 1.00 86.88 443 ILE A C 1
ATOM 3584 O O . ILE A 1 443 ? 15.536 1.118 -31.729 1.00 86.88 443 ILE A O 1
ATOM 3588 N N . LEU A 1 444 ? 16.695 3.013 -32.059 1.00 84.06 444 LEU A N 1
ATOM 3589 C CA . LEU A 1 444 ? 16.169 3.696 -30.870 1.00 84.06 444 LEU A CA 1
ATOM 3590 C C . LEU A 1 444 ? 14.646 3.870 -30.932 1.00 84.06 444 LEU A C 1
ATOM 3592 O O . LEU A 1 444 ? 13.957 3.585 -29.956 1.00 84.06 444 LEU A O 1
ATOM 3596 N N . ILE A 1 445 ? 14.113 4.278 -32.088 1.00 87.25 445 ILE A N 1
ATOM 3597 C CA . ILE A 1 445 ? 12.663 4.373 -32.309 1.00 87.25 445 ILE A CA 1
ATOM 3598 C C . ILE A 1 445 ? 12.013 2.991 -32.184 1.00 87.25 445 ILE A C 1
ATOM 3600 O O . ILE A 1 445 ? 10.965 2.866 -31.560 1.00 87.25 445 ILE A O 1
ATOM 3604 N N . GLY A 1 446 ? 12.638 1.951 -32.739 1.00 89.38 446 GLY A N 1
ATOM 3605 C CA . GLY A 1 446 ? 12.165 0.574 -32.629 1.00 89.38 446 GLY A CA 1
ATOM 3606 C C . GLY A 1 446 ? 12.079 0.098 -31.179 1.00 89.38 446 GLY A C 1
ATOM 3607 O O . GLY A 1 446 ? 11.030 -0.391 -30.775 1.00 89.38 446 GLY A O 1
ATOM 3608 N N . LEU A 1 447 ? 13.137 0.294 -30.385 1.00 85.44 447 LEU A N 1
ATOM 3609 C CA . LEU A 1 447 ? 13.163 -0.064 -28.960 1.00 85.44 447 LEU A CA 1
ATOM 3610 C C . LEU A 1 447 ? 12.075 0.678 -28.177 1.00 85.44 447 LEU A C 1
ATOM 3612 O O . LEU A 1 447 ? 11.326 0.051 -27.434 1.00 85.44 447 LEU A O 1
ATOM 3616 N N . PHE A 1 448 ? 11.926 1.981 -28.422 1.00 85.62 448 PHE A N 1
ATOM 3617 C CA . PHE A 1 448 ? 10.881 2.794 -27.805 1.00 85.62 448 PHE A CA 1
ATOM 3618 C C . PHE A 1 448 ? 9.463 2.326 -28.175 1.00 85.62 448 PHE A C 1
ATOM 3620 O O . PHE A 1 448 ? 8.598 2.220 -27.309 1.00 85.62 448 PHE A O 1
ATOM 3627 N N . ILE A 1 449 ? 9.211 2.012 -29.452 1.00 89.56 449 ILE A N 1
ATOM 3628 C CA . ILE A 1 449 ? 7.912 1.491 -29.908 1.00 89.56 449 ILE A CA 1
ATOM 3629 C C . ILE A 1 449 ? 7.626 0.125 -29.279 1.00 89.56 449 ILE A C 1
ATOM 3631 O O . ILE A 1 449 ? 6.487 -0.130 -28.892 1.00 89.56 449 ILE A O 1
ATOM 3635 N N . ILE A 1 450 ? 8.635 -0.745 -29.171 1.00 89.12 450 ILE A N 1
ATOM 3636 C CA . ILE A 1 450 ? 8.499 -2.060 -28.537 1.00 89.12 450 ILE A CA 1
ATOM 3637 C C . ILE A 1 450 ? 8.132 -1.891 -27.061 1.00 89.12 450 ILE A C 1
ATOM 3639 O O . ILE A 1 450 ? 7.135 -2.464 -26.624 1.00 89.12 450 ILE A O 1
ATOM 3643 N N . GLU A 1 451 ? 8.874 -1.081 -26.307 1.00 86.00 451 GLU A N 1
ATOM 3644 C CA . GLU A 1 451 ? 8.562 -0.807 -24.900 1.00 86.00 451 GLU A CA 1
ATOM 3645 C C . GLU A 1 451 ? 7.143 -0.250 -24.742 1.00 86.00 451 GLU A C 1
ATOM 3647 O O . GLU A 1 451 ? 6.348 -0.786 -23.966 1.00 86.00 451 GLU A O 1
ATOM 3652 N N . LEU A 1 452 ? 6.785 0.766 -25.533 1.00 88.06 452 LEU A N 1
ATOM 3653 C CA . LEU A 1 452 ? 5.458 1.370 -25.486 1.00 88.06 452 LEU A CA 1
ATOM 3654 C C . LEU A 1 452 ? 4.353 0.351 -25.802 1.00 88.06 452 LEU A C 1
ATOM 3656 O O . LEU A 1 452 ? 3.316 0.330 -25.139 1.00 88.06 452 LEU A O 1
ATOM 3660 N N . PHE A 1 453 ? 4.568 -0.519 -26.789 1.00 90.31 453 PHE A N 1
ATOM 3661 C CA . PHE A 1 453 ? 3.626 -1.572 -27.158 1.00 90.31 453 PHE A CA 1
ATOM 3662 C C . PHE A 1 453 ? 3.356 -2.548 -26.005 1.00 90.31 453 PHE A C 1
ATOM 3664 O O . PHE A 1 453 ? 2.200 -2.905 -25.763 1.00 90.31 453 PHE A O 1
ATOM 3671 N N . PHE A 1 454 ? 4.396 -2.961 -25.277 1.00 88.75 454 PHE A N 1
ATOM 3672 C CA . PHE A 1 454 ? 4.240 -3.831 -24.110 1.00 88.75 454 PHE A CA 1
ATOM 3673 C C . PHE A 1 454 ? 3.610 -3.090 -22.925 1.00 88.75 454 PHE A C 1
ATOM 3675 O O . PHE A 1 454 ? 2.689 -3.631 -22.303 1.00 88.75 454 PHE A O 1
ATOM 3682 N N . LEU A 1 455 ? 3.997 -1.833 -22.678 1.00 86.88 455 LEU A N 1
ATOM 3683 C CA . LEU A 1 455 ? 3.409 -0.995 -21.626 1.00 86.88 455 LEU A CA 1
ATOM 3684 C C . LEU A 1 455 ? 1.896 -0.839 -21.814 1.00 86.88 455 LEU A C 1
ATOM 3686 O O . LEU A 1 455 ? 1.119 -1.042 -20.878 1.00 86.88 455 LEU A O 1
ATOM 3690 N N . LEU A 1 456 ? 1.446 -0.573 -23.041 1.00 87.31 456 LEU A N 1
ATOM 3691 C CA . LEU A 1 456 ? 0.017 -0.475 -23.360 1.00 87.31 456 LEU A CA 1
ATOM 3692 C C . LEU A 1 456 ? -0.746 -1.791 -23.127 1.00 87.31 456 LEU A C 1
ATOM 3694 O O . LEU A 1 456 ? -1.959 -1.767 -22.928 1.00 87.31 456 LEU A O 1
ATOM 3698 N N . ARG A 1 457 ? -0.045 -2.929 -23.083 1.00 87.88 457 ARG A N 1
ATOM 3699 C CA . ARG A 1 457 ? -0.592 -4.252 -22.741 1.00 87.88 457 ARG A CA 1
ATOM 3700 C C . ARG A 1 457 ? -0.396 -4.648 -21.276 1.00 87.88 457 ARG A C 1
ATOM 3702 O O . ARG A 1 457 ? -0.700 -5.779 -20.913 1.00 87.88 457 ARG A O 1
ATOM 3709 N N . GLY A 1 458 ? 0.082 -3.733 -20.433 1.00 86.12 458 GLY A N 1
ATOM 3710 C CA . GLY A 1 458 ? 0.282 -3.981 -19.005 1.00 86.12 458 GLY A CA 1
ATOM 3711 C C . GLY A 1 458 ? 1.544 -4.767 -18.672 1.00 86.12 458 GLY A C 1
ATOM 3712 O O . GLY A 1 458 ? 1.634 -5.305 -17.576 1.00 86.12 458 GLY A O 1
ATOM 3713 N N . VAL A 1 459 ? 2.522 -4.821 -19.575 1.00 86.69 459 VAL A N 1
ATOM 3714 C CA . VAL A 1 459 ? 3.841 -5.407 -19.311 1.00 86.69 459 VAL A CA 1
ATOM 3715 C C . VAL A 1 459 ? 4.877 -4.298 -19.405 1.00 86.69 459 VAL A C 1
ATOM 3717 O O . VAL A 1 459 ? 4.963 -3.629 -20.429 1.00 86.69 459 VAL A O 1
ATOM 3720 N N . TRP A 1 460 ? 5.669 -4.083 -18.360 1.00 83.69 460 TRP A N 1
ATOM 3721 C CA . TRP A 1 460 ? 6.758 -3.112 -18.425 1.00 83.69 460 TRP A CA 1
ATOM 3722 C C . TRP A 1 460 ? 8.070 -3.817 -18.761 1.00 83.69 460 TRP A C 1
ATOM 3724 O O . TRP A 1 460 ? 8.538 -4.675 -18.012 1.00 83.69 460 TRP A O 1
ATOM 3734 N N . LEU A 1 461 ? 8.632 -3.454 -19.915 1.00 82.00 461 LEU A N 1
ATOM 3735 C CA . LEU A 1 461 ? 9.932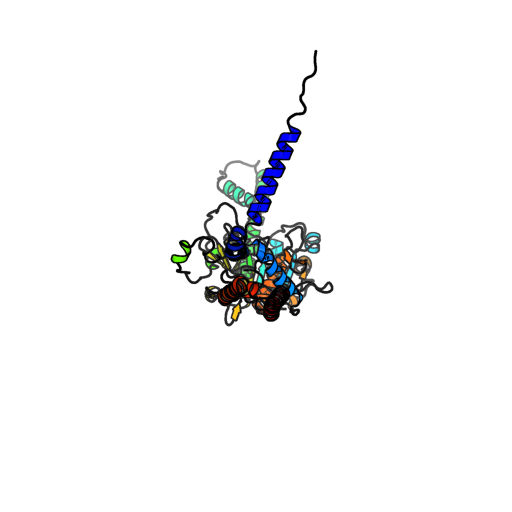 -3.904 -20.392 1.00 82.00 461 LEU A CA 1
ATOM 3736 C C . LEU A 1 461 ? 10.877 -2.705 -20.467 1.00 82.00 461 LEU A C 1
ATOM 3738 O O . LEU A 1 461 ? 10.763 -1.951 -21.430 1.00 82.00 461 LEU A O 1
ATOM 3742 N N . PRO A 1 462 ? 11.779 -2.514 -19.495 1.00 76.44 462 PRO A N 1
ATOM 3743 C CA . PRO A 1 462 ? 12.711 -1.402 -19.559 1.00 76.44 462 PRO A CA 1
ATOM 3744 C C . PRO A 1 462 ? 13.749 -1.650 -20.663 1.00 76.44 462 PRO A C 1
ATOM 3746 O O . PRO A 1 462 ? 14.597 -2.535 -20.536 1.00 76.44 462 PRO A O 1
ATOM 3749 N N . LEU A 1 463 ? 13.637 -0.958 -21.801 1.00 75.69 463 LEU A N 1
ATOM 3750 C CA . LEU A 1 463 ? 14.517 -1.149 -22.968 1.00 75.69 463 LEU A CA 1
ATOM 3751 C C . LEU A 1 463 ? 15.373 0.083 -23.302 1.00 75.69 463 LEU A C 1
ATOM 3753 O O . LEU A 1 463 ? 16.288 -0.013 -24.125 1.00 75.69 463 LEU A O 1
ATOM 3757 N N . LEU A 1 464 ? 15.081 1.228 -22.696 1.00 69.19 464 LEU A N 1
ATOM 3758 C CA . LEU A 1 464 ? 15.719 2.524 -22.920 1.00 69.19 464 LEU A CA 1
ATOM 3759 C C . LEU A 1 464 ? 16.917 2.776 -21.995 1.00 69.19 464 LEU A C 1
ATOM 3761 O O . LEU A 1 464 ? 17.842 3.486 -22.401 1.00 69.19 464 LEU A O 1
ATOM 3765 N N . ALA A 1 465 ? 16.931 2.207 -20.790 1.00 66.31 465 ALA A N 1
ATOM 3766 C CA . ALA A 1 465 ? 18.055 2.233 -19.864 1.00 66.31 465 ALA A CA 1
ATOM 3767 C C . ALA A 1 465 ? 18.268 0.858 -19.188 1.00 66.31 465 ALA A C 1
ATOM 3769 O O . ALA A 1 465 ? 17.292 0.198 -18.829 1.00 66.31 465 ALA A O 1
ATOM 3770 N N . PRO A 1 466 ? 19.532 0.417 -19.032 1.00 54.28 466 PRO A N 1
ATOM 3771 C CA . PRO A 1 466 ? 19.886 -0.799 -18.302 1.00 54.28 466 PRO A CA 1
ATOM 3772 C C . PRO A 1 466 ? 19.598 -0.762 -16.798 1.00 54.28 466 PRO A C 1
ATOM 3774 O O . PRO A 1 466 ? 19.661 0.335 -16.192 1.00 54.28 466 PRO A O 1
#

Sequence (466 aa):
MKPIVSLKPMQYIRKTLSTIGSFFIRFFLNPDFLRIFKKVLPWIGFAVLFVFFILAFQKPWQWIEYKGYELGLRLSPVYAPNNSIAVIAIDEKSLKNIGPWPWDQHVLTRMIRRMQDAKAGVIGINIDFSAPQNQKAFDLLQRIEDLKIEESLGKRYSELAAKYRQLLNSVTAELASDWMLARQMRRAQNVVLGLDGYSTLKDEKTAVPGFLRKEALEIPENDNIMAEHLPQWMQPPEITKFSTISSPNEETGSSVAGLGVVTPEPVQAFQGIPLLVQYQDLYLPSFALQLTALYQQVPLSKIKFFPEGGIKFSQTIIHTDATFKMYPRYYAERDGIPPFKIISFDDALQGKVPYREFRDKIVLIGPTHPSLTQPVLLPQGQKLSPLLMNASLISNIMNREAFAMVRAFEWWQRLGLALVLLYLIFGVPRMSRRWAHALTVLILIGLFIIELFFLLRGVWLPLLAP